Protein AF-0000000087158264 (afdb_homodimer)

Secondary structure (DSSP, 8-state):
------------HHHHHHTS-HHHHHHHHHHHHHHHH-GGGGSHHHHHHHHHHHHHHHHHHHHHHHHHHTT---TTHHHHHHHHHHHHHHHHHTT--HHHHHHHHHHHHHHHHHHHHIIIIIS---HHHHHHHHHHHHHHHHHHHHTT--B----THHHHHHH-EETTEEHHHHHHHHHHHHHHHHHHHSHHHHHHHHHHHHHHHHHHTT--HHHHHHHHHHHHHHHHHHHHHHHHHHHSSB-TTTTTTHHHHHHHHHHHTT--SSTT---HHHHHHHHHHHHHHHHHHHHTT--HHHHHHHHHHHHHHHHHHHHHHHHHHHHH-/------------HHHHHHTS-HHHHHHHHHHHHHHHH-GGGGSHHHHHHHHHHHHHHHHHHHHHHHHHHTT---TTHHHHHHHHHHHHHHHHHTT--HHHHHHHHHHHHHHHHHHHHIIIIIS---HHHHHHHHHHHHHHHHHHHHTT--B----THHHHHHH-EETTEEHHHHHHHHHHHHHHHHHHHSHHHHHHHHHHHHHHHHHHTT--HHHHHHHHHHHHHHHHHHHHHHHHHHHSSB-TTTTTTHHHHHHHHHHHTT--SSTT---HHHHHHHHHHHHHHHHHHHHTT--HHHHHHHHHHHHHHHHHHHHHHHHHHHHH-

InterPro domains:
  IPR001851 ABC transporter, permease [PF02653] (47-311)

Solvent-accessible surface area (backbone atoms only — not comparable to full-atom values): 31084 Å² total; per-residue (Å²): 138,83,82,78,74,74,73,73,73,68,74,50,67,65,60,56,52,69,65,48,44,46,35,58,59,52,34,50,50,46,51,52,53,38,38,72,73,33,80,60,50,77,31,69,69,43,47,50,49,39,40,50,56,25,18,60,48,38,41,48,19,54,39,44,42,52,29,22,22,46,53,42,54,62,60,18,51,13,25,40,24,15,26,20,24,36,48,27,44,53,34,39,64,72,64,44,54,67,70,58,21,48,50,49,15,35,49,51,16,39,50,53,9,47,51,49,10,40,43,31,35,72,65,62,43,60,33,66,57,49,18,45,13,48,19,26,32,27,39,12,50,24,22,59,75,40,71,73,40,66,43,62,84,52,75,62,61,42,36,52,50,43,70,31,60,57,96,88,34,47,36,48,38,51,52,32,49,49,50,48,51,53,49,46,46,42,46,76,69,36,70,64,20,51,49,38,38,38,41,16,54,40,51,64,60,37,50,76,71,69,44,63,64,37,58,52,39,26,46,36,32,28,53,30,25,37,39,26,21,56,43,15,52,53,50,34,16,71,61,58,41,26,37,55,66,72,28,63,61,46,30,56,50,19,52,48,16,21,43,43,15,51,33,32,65,61,52,22,39,62,52,70,66,28,28,53,48,17,34,44,34,53,29,48,52,53,49,44,36,47,75,69,64,49,54,71,42,54,47,39,23,50,51,10,50,48,48,46,50,41,52,53,47,38,49,52,52,52,50,48,54,57,72,70,100,137,82,82,76,73,73,73,72,73,70,74,50,68,65,60,57,52,68,66,48,43,46,34,56,59,52,34,50,49,48,51,52,52,37,39,72,73,32,79,60,50,77,32,70,70,43,46,48,49,39,39,50,55,25,16,60,48,40,40,48,18,55,40,45,42,52,28,24,21,47,52,43,53,60,60,20,50,12,24,39,24,15,25,21,24,35,48,27,43,54,34,40,64,73,65,45,52,69,70,58,20,49,50,51,16,35,49,52,16,40,49,53,8,46,52,48,10,42,43,33,35,71,65,62,42,62,35,67,58,48,18,46,14,48,18,26,33,26,39,11,50,23,20,59,75,41,71,74,42,66,43,62,86,51,76,61,61,42,36,52,50,43,69,31,61,58,93,89,33,48,35,47,37,50,52,31,49,48,49,49,51,52,50,48,46,42,46,75,70,37,70,65,20,51,48,38,38,39,42,16,55,40,51,65,59,37,49,76,70,70,45,64,62,37,56,51,38,26,46,36,32,28,53,30,26,35,39,25,22,56,42,16,53,52,50,35,15,71,61,59,40,25,37,54,65,72,30,63,61,47,30,55,51,19,50,48,14,22,43,43,14,51,32,32,64,59,52,22,38,61,52,70,67,27,27,52,48,16,33,43,35,53,26,47,51,53,48,46,37,47,75,70,65,48,55,72,41,54,46,38,23,49,51,10,49,48,49,46,50,39,52,53,47,39,48,52,52,53,50,49,54,58,70,71,101

Organism: NCBI:txid2511166

Radius of gyration: 25.79 Å; Cα contacts (8 Å, |Δi|>4): 1111; chains: 2; bounding box: 95×87×70 Å

Foldseek 3Di:
DPPPPPPPPPPPVVNVVLVAALLLVLLVVLLVVLCVVDVCCPPPVNVLVLLLQLLLLLLQQLLQLLQLLLLAAAQQLLLLLLLLLLQLLLVQVVPDDNVVSLVVSLVSLQVLLQQLLCCCQVVVDHRVVSNVVNNVVSLVNSCVSQVQDKRADGDLVLLCQQQDDDPNHGNSSVVSVVVLVVVQCVLPPDVLNVLSLCSQADVVVCVVVVHRNSVSSSVSSSSSSSSSSVSSSNVCNVPNIRGSCPRPPSSVLSVLLQVLLPRHSHRSDGDSVSSSSSSSSLSSLLSSCVVVVNDPVVSVVVSVVSSVVSVVSSVVSVVVVVVVD/DDPPPPPPPPCPVVNVVLVAALLLVLLVVLLVVLCVVDVCCPPPVNVLVLLLQLLLLLLQQLLQLLQLLLLAAAQQLLLLLLLLLLQLLLVQVVPDDNVVSLVVSLVSLQVLLQQLLCCCQVVVDHRVVSNVVNNVVSLVNSCVSQVQDKRADGDLVLLCQQQDDDPNHGNSSVVSVVVLVVVQCVLPPDVLVVLSLCSQADVVVCVVVVHRNSVSSSVSSSSSSSSSSVSSSNVCNVPNIRGSCPRPPSSVLSVLLQVLLPRHSHRSDGDSVSSSSSSSSLSSLLSSCVVVVNDPVVSVVVVVVSSVVSVVSSVVSVVVVVVVD

Structure (mmCIF, N/CA/C/O backbone):
data_AF-0000000087158264-model_v1
#
loop_
_entity.id
_entity.type
_entity.pdbx_description
1 polymer 'Ribose import permease protein RbsC'
#
loop_
_atom_site.group_PDB
_atom_site.id
_atom_site.type_symbol
_atom_site.label_atom_id
_atom_site.label_alt_id
_atom_site.label_comp_id
_atom_site.label_asym_id
_atom_site.label_entity_id
_atom_site.label_seq_id
_atom_site.pdbx_PDB_ins_code
_atom_site.Cartn_x
_atom_site.Cartn_y
_atom_site.Cartn_z
_atom_site.occupancy
_atom_site.B_iso_or_equiv
_atom_site.auth_seq_id
_atom_site.auth_comp_id
_atom_site.auth_asym_id
_atom_site.auth_atom_id
_atom_site.pdbx_PDB_model_num
ATOM 1 N N . MET A 1 1 ? -1.954 53.844 37.656 1 32.62 1 MET A N 1
ATOM 2 C CA . MET A 1 1 ? -1.185 53.125 36.625 1 32.62 1 MET A CA 1
ATOM 3 C C . MET A 1 1 ? -0.783 51.75 37.125 1 32.62 1 MET A C 1
ATOM 5 O O . MET A 1 1 ? 0.244 51.594 37.781 1 32.62 1 MET A O 1
ATOM 9 N N . THR A 1 2 ? -1.643 50.812 37.656 1 38.09 2 THR A N 1
ATOM 10 C CA . THR A 1 2 ? -1.509 49.5 38.25 1 38.09 2 THR A CA 1
ATOM 11 C C . THR A 1 2 ? -0.93 48.5 37.219 1 38.09 2 THR A C 1
ATOM 13 O O . THR A 1 2 ? -1.479 48.344 36.125 1 38.09 2 THR A O 1
ATOM 16 N N . ASP A 1 3 ? 0.417 48.125 37.281 1 34.88 3 ASP A N 1
ATOM 17 C CA . ASP A 1 3 ? 1.259 47.188 36.594 1 34.88 3 ASP A CA 1
ATOM 18 C C . ASP A 1 3 ? 0.622 45.781 36.562 1 34.88 3 ASP A C 1
ATOM 20 O O . ASP A 1 3 ? 0.559 45.125 37.594 1 34.88 3 ASP A O 1
ATOM 24 N N . GLN A 1 4 ? -0.479 45.562 35.938 1 38.34 4 GLN A N 1
ATOM 25 C CA . GLN A 1 4 ? -0.975 44.188 35.719 1 38.34 4 GLN A CA 1
ATOM 26 C C . GLN A 1 4 ? 0.099 43.312 35.125 1 38.34 4 GLN A C 1
ATOM 28 O O . GLN A 1 4 ? 0.439 43.438 33.938 1 38.34 4 GLN A O 1
ATOM 33 N N . THR A 1 5 ? 1.079 42.812 35.938 1 35.47 5 THR A N 1
ATOM 34 C CA . THR A 1 5 ? 2.051 41.781 35.594 1 35.47 5 THR A CA 1
ATOM 35 C C . THR A 1 5 ? 1.368 40.594 34.906 1 35.47 5 THR A C 1
ATOM 37 O O . THR A 1 5 ? 0.498 39.969 35.469 1 35.47 5 THR A O 1
ATOM 40 N N . VAL A 1 6 ? 1.185 40.656 33.688 1 40.19 6 VAL A N 1
ATOM 41 C CA . VAL A 1 6 ? 0.844 39.469 32.875 1 40.19 6 VAL A CA 1
ATOM 42 C C . VAL A 1 6 ? 1.692 38.281 33.312 1 40.19 6 VAL A C 1
ATOM 44 O O . VAL A 1 6 ? 2.918 38.312 33.156 1 40.19 6 VAL A O 1
ATOM 47 N N . HIS A 1 7 ? 1.347 37.594 34.406 1 35.44 7 HIS A N 1
ATOM 48 C CA . HIS A 1 7 ? 1.996 36.344 34.75 1 35.44 7 HIS A CA 1
ATOM 49 C C . HIS A 1 7 ? 2.133 35.438 33.531 1 35.44 7 HIS A C 1
ATOM 51 O O . HIS A 1 7 ? 1.141 35.125 32.875 1 35.44 7 HIS A O 1
ATOM 57 N N . ALA A 1 8 ? 3.219 35.469 32.875 1 38.09 8 ALA A N 1
ATOM 58 C CA . ALA A 1 8 ? 3.68 34.469 31.938 1 38.09 8 ALA A CA 1
ATOM 59 C C . ALA A 1 8 ? 3.348 33.062 32.438 1 38.09 8 ALA A C 1
ATOM 61 O O . ALA A 1 8 ? 3.891 32.594 33.469 1 38.09 8 ALA A O 1
ATOM 62 N N . THR A 1 9 ? 2.113 32.688 32.438 1 36.94 9 THR A N 1
ATOM 63 C CA . THR A 1 9 ? 1.864 31.312 32.781 1 36.94 9 THR A CA 1
ATOM 64 C C . THR A 1 9 ? 2.914 30.391 32.156 1 36.94 9 THR A C 1
ATOM 66 O O . THR A 1 9 ? 3.068 30.375 30.922 1 36.94 9 THR A O 1
ATOM 69 N N . THR A 1 10 ? 4.02 30.172 32.781 1 37.72 10 THR A N 1
ATOM 70 C CA . THR A 1 10 ? 5.004 29.125 32.5 1 37.72 10 THR A CA 1
ATOM 71 C C . THR A 1 10 ? 4.316 27.859 31.984 1 37.72 10 THR A C 1
ATOM 73 O O . THR A 1 10 ? 3.49 27.266 32.688 1 37.72 10 THR A O 1
ATOM 76 N N . VAL A 1 11 ? 3.963 27.875 30.797 1 42.97 11 VAL A N 1
ATOM 77 C CA . VAL A 1 11 ? 3.543 26.594 30.234 1 42.97 11 VAL A CA 1
ATOM 78 C C . VAL A 1 11 ? 4.355 25.469 30.859 1 42.97 11 VAL A C 1
ATOM 80 O O . VAL A 1 11 ? 5.586 25.469 30.781 1 42.97 11 VAL A O 1
ATOM 83 N N . ALA A 1 12 ? 3.924 24.812 31.891 1 44.91 12 ALA A N 1
ATOM 84 C CA . ALA A 1 12 ? 4.527 23.688 32.594 1 44.91 12 ALA A CA 1
ATOM 85 C C . ALA A 1 12 ? 5.223 22.734 31.641 1 44.91 12 ALA A C 1
ATOM 87 O O . ALA A 1 12 ? 4.75 22.516 30.516 1 44.91 12 ALA A O 1
ATOM 88 N N . PRO A 1 13 ? 6.523 22.484 31.766 1 44 13 PRO A N 1
ATOM 89 C CA . PRO A 1 13 ? 7.266 21.516 30.969 1 44 13 PRO A CA 1
ATOM 90 C C . PRO A 1 13 ? 6.43 20.297 30.594 1 44 13 PRO A C 1
ATOM 92 O O . PRO A 1 13 ? 6.66 19.672 29.547 1 44 13 PRO A O 1
ATOM 95 N N . ALA A 1 14 ? 5.621 19.859 31.484 1 46.44 14 ALA A N 1
ATOM 96 C CA . ALA A 1 14 ? 4.773 18.703 31.203 1 46.44 14 ALA A CA 1
ATOM 97 C C . ALA A 1 14 ? 3.875 18.969 30 1 46.44 14 ALA A C 1
ATOM 99 O O . ALA A 1 14 ? 3.574 18.062 29.219 1 46.44 14 ALA A O 1
ATOM 100 N N . ALA A 1 15 ? 3.383 20.141 29.922 1 48.62 15 ALA A N 1
ATOM 101 C CA . ALA A 1 15 ? 2.539 20.469 28.766 1 48.62 15 ALA A CA 1
ATOM 102 C C . ALA A 1 15 ? 3.328 20.375 27.469 1 48.62 15 ALA A C 1
ATOM 104 O O . ALA A 1 15 ? 2.787 19.984 26.438 1 48.62 15 ALA A O 1
ATOM 105 N N . LEU A 1 16 ? 4.566 20.844 27.531 1 48.81 16 LEU A N 1
ATOM 106 C CA . LEU A 1 16 ? 5.41 20.734 26.344 1 48.81 16 LEU A CA 1
ATOM 107 C C . LEU A 1 16 ? 5.664 19.266 25.984 1 48.81 16 LEU A C 1
ATOM 109 O O . LEU A 1 16 ? 5.703 18.906 24.812 1 48.81 16 LEU A O 1
ATOM 113 N N . LEU A 1 17 ? 5.93 18.484 27.125 1 49.25 17 LEU A N 1
ATOM 114 C CA . LEU A 1 17 ? 6.148 17.062 26.875 1 49.25 17 LEU A CA 1
ATOM 115 C C . LEU A 1 17 ? 4.902 16.406 26.281 1 49.25 17 LEU A C 1
ATOM 117 O O . LEU A 1 17 ? 5.004 15.445 25.516 1 49.25 17 LEU A O 1
ATOM 121 N N . ARG A 1 18 ? 3.826 16.859 26.75 1 52.28 18 ARG A N 1
ATOM 122 C CA . ARG A 1 18 ? 2.564 16.312 26.25 1 52.28 18 ARG A CA 1
ATOM 123 C C . ARG A 1 18 ? 2.41 16.547 24.75 1 52.28 18 ARG A C 1
ATOM 125 O O . ARG A 1 18 ? 1.683 15.82 24.078 1 52.28 18 ARG A O 1
ATOM 132 N N . ARG A 1 19 ? 3.195 17.531 24.375 1 58.09 19 ARG A N 1
ATOM 133 C CA . ARG A 1 19 ? 3.117 17.828 22.953 1 58.09 19 ARG A CA 1
ATOM 134 C C . ARG A 1 19 ? 4.094 16.969 22.156 1 58.09 19 ARG A C 1
ATOM 136 O O . ARG A 1 19 ? 4.086 17 20.922 1 58.09 19 ARG A O 1
ATOM 143 N N . ILE A 1 20 ? 4.824 16.203 23.031 1 61.22 20 ILE A N 1
ATOM 144 C CA . ILE A 1 20 ? 5.848 15.422 22.344 1 61.22 20 ILE A CA 1
ATOM 145 C C . ILE A 1 20 ? 5.234 14.141 21.797 1 61.22 20 ILE A C 1
ATOM 147 O O . ILE A 1 20 ? 4.625 13.367 22.531 1 61.22 20 ILE A O 1
ATOM 151 N N . PRO A 1 21 ? 5.43 13.938 20.547 1 71.06 21 PRO A N 1
ATOM 152 C CA . PRO A 1 21 ? 4.879 12.719 19.953 1 71.06 21 PRO A CA 1
ATOM 153 C C . PRO A 1 21 ? 5.516 11.445 20.516 1 71.06 21 PRO A C 1
ATOM 155 O O . PRO A 1 21 ? 6.641 11.484 21.016 1 71.06 21 PRO A O 1
ATOM 158 N N . GLY A 1 22 ? 4.781 10.43 20.781 1 75 22 GLY A N 1
ATOM 159 C CA . GLY A 1 22 ? 5.223 9.125 21.266 1 75 22 GLY A CA 1
ATOM 160 C C . GLY A 1 22 ? 6.492 8.641 20.594 1 75 22 GLY A C 1
ATOM 161 O O . GLY A 1 22 ? 7.305 7.949 21.219 1 75 22 GLY A O 1
ATOM 162 N N . VAL A 1 23 ? 6.727 9.109 19.422 1 82.88 23 VAL A N 1
ATOM 163 C CA . VAL A 1 23 ? 7.863 8.641 18.625 1 82.88 23 VAL A CA 1
ATOM 164 C C . VAL A 1 23 ? 9.164 9.148 19.25 1 82.88 23 VAL A C 1
ATOM 166 O O . VAL A 1 23 ? 10.211 8.516 19.109 1 82.88 23 VAL A O 1
ATOM 169 N N . THR A 1 24 ? 9.094 10.203 19.922 1 85.88 24 THR A N 1
ATOM 170 C CA . THR A 1 24 ? 10.289 10.758 20.547 1 85.88 24 THR A CA 1
ATOM 171 C C . THR A 1 24 ? 10.82 9.812 21.625 1 85.88 24 THR A C 1
ATOM 173 O O . THR A 1 24 ? 12.031 9.602 21.734 1 85.88 24 THR A O 1
ATOM 176 N N . PHE A 1 25 ? 9.914 9.227 22.344 1 85.62 25 PHE A N 1
ATOM 177 C CA . PHE A 1 25 ? 10.312 8.297 23.391 1 85.62 25 PHE A CA 1
ATOM 178 C C . PHE A 1 25 ? 10.945 7.043 22.797 1 85.62 25 PHE A C 1
ATOM 180 O O . PHE A 1 25 ? 11.945 6.543 23.312 1 85.62 25 PHE A O 1
ATOM 187 N N . ILE A 1 26 ? 10.406 6.629 21.75 1 87.88 26 ILE A N 1
ATOM 188 C CA . ILE A 1 26 ? 10.938 5.438 21.094 1 87.88 26 ILE A CA 1
ATOM 189 C C . ILE A 1 26 ? 12.305 5.746 20.5 1 87.88 26 ILE A C 1
ATOM 191 O O . ILE A 1 26 ? 13.227 4.93 20.594 1 87.88 26 ILE A O 1
ATOM 195 N N . LEU A 1 27 ? 12.352 6.895 19.906 1 91.69 27 LEU A N 1
ATOM 196 C CA . LEU A 1 27 ? 13.609 7.312 19.297 1 91.69 27 LEU A CA 1
ATOM 197 C C . LEU A 1 27 ? 14.711 7.41 20.344 1 91.69 27 LEU A C 1
ATOM 199 O O . LEU A 1 27 ? 15.805 6.867 20.156 1 91.69 27 LEU A O 1
ATOM 203 N N . VAL A 1 28 ? 14.422 8.023 21.406 1 91.56 28 VAL A N 1
ATOM 204 C CA . VAL A 1 28 ? 15.398 8.18 22.469 1 91.56 28 VAL A CA 1
ATOM 205 C C . VAL A 1 28 ? 15.758 6.816 23.047 1 91.56 28 VAL A C 1
ATOM 207 O O . VAL A 1 28 ? 16.938 6.523 23.281 1 91.56 28 VAL A O 1
ATOM 210 N N . GLY A 1 29 ? 14.781 6.027 23.297 1 91.44 29 GLY A N 1
ATOM 211 C CA . GLY A 1 29 ? 15.031 4.68 23.781 1 91.44 29 GLY A CA 1
ATOM 212 C C . GLY A 1 29 ? 15.93 3.871 22.859 1 91.44 29 GLY A C 1
ATOM 213 O O . GLY A 1 29 ? 16.828 3.176 23.328 1 91.44 29 GLY A O 1
ATOM 214 N N . MET A 1 30 ? 15.695 3.979 21.609 1 92.31 30 MET A N 1
ATOM 215 C CA . MET A 1 30 ? 16.484 3.248 20.625 1 92.31 30 MET A CA 1
ATOM 216 C C . MET A 1 30 ? 17.922 3.762 20.594 1 92.31 30 MET A C 1
ATOM 218 O O . MET A 1 30 ? 18.875 2.973 20.5 1 92.31 30 MET A O 1
ATOM 222 N N . ILE A 1 31 ? 18.047 5.078 20.672 1 92.94 31 ILE A N 1
ATOM 223 C CA . ILE A 1 31 ? 19.391 5.668 20.656 1 92.94 31 ILE A CA 1
ATOM 224 C C . ILE A 1 31 ? 20.188 5.172 21.859 1 92.94 31 ILE A C 1
ATOM 226 O O . ILE A 1 31 ? 21.344 4.77 21.719 1 92.94 31 ILE A O 1
ATOM 230 N N . VAL A 1 32 ? 19.516 5.141 22.984 1 92.44 32 VAL A N 1
ATOM 231 C CA . VAL A 1 32 ? 20.172 4.676 24.203 1 92.44 32 VAL A CA 1
ATOM 232 C C . VAL A 1 32 ? 20.516 3.191 24.078 1 92.44 32 VAL A C 1
ATOM 234 O O . VAL A 1 32 ? 21.625 2.775 24.375 1 92.44 32 VAL A O 1
ATOM 237 N N . LEU A 1 33 ? 19.594 2.459 23.578 1 90.75 33 LEU A N 1
ATOM 238 C CA . LEU A 1 33 ? 19.781 1.019 23.438 1 90.75 33 LEU A CA 1
ATOM 239 C C . LEU A 1 33 ? 20.938 0.704 22.5 1 90.75 33 LEU A C 1
ATOM 241 O O . LEU A 1 33 ? 21.797 -0.121 22.828 1 90.75 33 LEU A O 1
ATOM 245 N N . PHE A 1 34 ? 20.969 1.367 21.391 1 92.25 34 PHE A N 1
ATOM 246 C CA . PHE A 1 34 ? 22 1.08 20.406 1 92.25 34 PHE A CA 1
ATOM 247 C C . PHE A 1 34 ? 23.344 1.654 20.844 1 92.25 34 PHE A C 1
ATOM 249 O O . PHE A 1 34 ? 24.406 1.086 20.547 1 92.25 34 PHE A O 1
ATOM 256 N N . ALA A 1 35 ? 23.312 2.752 21.547 1 90.88 35 ALA A N 1
ATOM 257 C CA . ALA A 1 35 ? 24.547 3.346 22.047 1 90.88 35 ALA A CA 1
ATOM 258 C C . ALA A 1 35 ? 25.203 2.439 23.094 1 90.88 35 ALA A C 1
ATOM 260 O O . ALA A 1 35 ? 26.438 2.355 23.172 1 90.88 35 ALA A O 1
ATOM 261 N N . VAL A 1 36 ? 24.406 1.815 23.891 1 90.38 36 VAL A N 1
ATOM 262 C CA . VAL A 1 36 ? 24.891 0.893 24.906 1 90.38 36 VAL A CA 1
ATOM 263 C C . VAL A 1 36 ? 25.406 -0.383 24.234 1 90.38 36 VAL A C 1
ATOM 265 O O . VAL A 1 36 ? 26.406 -0.962 24.672 1 90.38 36 VAL A O 1
ATOM 268 N N . GLY A 1 37 ? 24.797 -0.76 23.234 1 88.25 37 GLY A N 1
ATOM 269 C CA . GLY A 1 37 ? 25.156 -1.993 22.547 1 88.25 37 GLY A CA 1
ATOM 270 C C . GLY A 1 37 ? 26.406 -1.874 21.719 1 88.25 37 GLY A C 1
ATOM 271 O O . GLY A 1 37 ? 27.125 -2.857 21.516 1 88.25 37 GLY A O 1
ATOM 272 N N . ASN A 1 38 ? 26.641 -0.723 21.156 1 89.25 38 ASN A N 1
ATOM 273 C CA . ASN A 1 38 ? 27.812 -0.469 20.312 1 89.25 38 ASN A CA 1
ATOM 274 C C . ASN A 1 38 ? 28.375 0.935 20.547 1 89.25 38 ASN A C 1
ATOM 276 O O . ASN A 1 38 ? 27.75 1.924 20.156 1 89.25 38 ASN A O 1
ATOM 280 N N . PRO A 1 39 ? 29.5 0.995 21.031 1 85.06 39 PRO A N 1
ATOM 281 C CA . PRO A 1 39 ? 30.094 2.299 21.344 1 85.06 39 PRO A CA 1
ATOM 282 C C . PRO A 1 39 ? 30.297 3.156 20.094 1 85.06 39 PRO A C 1
ATOM 284 O O . PRO A 1 39 ? 30.438 4.379 20.188 1 85.06 39 PRO A O 1
ATOM 287 N N . ARG A 1 40 ? 30.312 2.584 19 1 89.12 40 ARG A N 1
ATOM 288 C CA . ARG A 1 40 ? 30.531 3.336 17.766 1 89.12 40 ARG A CA 1
ATOM 289 C C . ARG A 1 40 ? 29.234 3.891 17.219 1 89.12 40 ARG A C 1
ATOM 291 O O . ARG A 1 40 ? 29.234 4.641 16.234 1 89.12 40 ARG A O 1
ATOM 298 N N . PHE A 1 41 ? 28.203 3.602 17.828 1 91.81 41 PHE A N 1
ATOM 299 C CA . PHE A 1 41 ? 26.906 4.035 17.344 1 91.81 41 PHE A CA 1
ATOM 300 C C . PHE A 1 41 ? 26.828 5.555 17.266 1 91.81 41 PHE A C 1
ATOM 302 O O . PHE A 1 41 ? 26.297 6.117 16.312 1 91.81 41 PHE A O 1
ATOM 309 N N . LEU A 1 42 ? 27.406 6.25 18.219 1 90 42 LEU A N 1
ATOM 310 C CA . LEU A 1 42 ? 27.297 7.707 18.281 1 90 42 LEU A CA 1
ATOM 311 C C . LEU A 1 42 ? 28.516 8.359 17.641 1 90 42 LEU A C 1
ATOM 313 O O . LEU A 1 42 ? 28.766 9.555 17.828 1 90 42 LEU A O 1
ATOM 317 N N . SER A 1 43 ? 29.297 7.613 16.891 1 91.12 43 SER A N 1
ATOM 318 C CA . SER A 1 43 ? 30.422 8.18 16.156 1 91.12 43 SER A CA 1
ATOM 319 C C . SER A 1 43 ? 29.969 9.133 15.062 1 91.12 43 SER A C 1
ATOM 321 O O . SER A 1 43 ? 28.828 9.039 14.594 1 91.12 43 SER A O 1
ATOM 323 N N . ALA A 1 44 ? 30.812 10.031 14.711 1 89.94 44 ALA A N 1
ATOM 324 C CA . ALA A 1 44 ? 30.5 11 13.664 1 89.94 44 ALA A CA 1
ATOM 325 C C . ALA A 1 44 ? 30.203 10.297 12.336 1 89.94 44 ALA A C 1
ATOM 327 O O . ALA A 1 44 ? 29.312 10.727 11.586 1 89.94 44 ALA A O 1
ATOM 328 N N . VAL A 1 45 ? 30.953 9.297 12.133 1 89.62 45 VAL A N 1
ATOM 329 C CA . VAL A 1 45 ? 30.781 8.539 10.898 1 89.62 45 VAL A CA 1
ATOM 330 C C . VAL A 1 45 ? 29.391 7.906 10.859 1 89.62 45 VAL A C 1
ATOM 332 O O . VAL A 1 45 ? 28.688 8 9.852 1 89.62 45 VAL A O 1
ATOM 335 N N . ASN A 1 46 ? 29.016 7.332 11.969 1 92.44 46 ASN A N 1
ATOM 336 C CA . ASN A 1 46 ? 27.719 6.66 12.008 1 92.44 46 ASN A CA 1
ATOM 337 C C . ASN A 1 46 ? 26.562 7.66 12 1 92.44 46 ASN A C 1
ATOM 339 O O . ASN A 1 46 ? 25.531 7.418 11.383 1 92.44 46 ASN A O 1
ATOM 343 N N . LEU A 1 47 ? 26.719 8.68 12.648 1 92.12 47 LEU A N 1
ATOM 344 C CA . LEU A 1 47 ? 25.688 9.711 12.656 1 92.12 47 LEU A CA 1
ATOM 345 C C . LEU A 1 47 ? 25.5 10.289 11.258 1 92.12 47 LEU A C 1
ATOM 347 O O . LEU A 1 47 ? 24.375 10.633 10.867 1 92.12 47 LEU A O 1
ATOM 351 N N . THR A 1 48 ? 26.609 10.414 10.602 1 91.56 48 THR A N 1
ATOM 352 C CA . THR A 1 48 ? 26.516 10.859 9.219 1 91.56 48 THR A CA 1
ATOM 353 C C . THR A 1 48 ? 25.75 9.844 8.375 1 91.56 48 THR A C 1
ATOM 355 O O . THR A 1 48 ? 24.938 10.227 7.531 1 91.56 48 THR A O 1
ATOM 358 N N . ASN A 1 49 ? 25.969 8.609 8.641 1 91.12 49 ASN A N 1
ATOM 359 C CA . ASN A 1 49 ? 25.25 7.562 7.922 1 91.12 49 ASN A CA 1
ATOM 360 C C . ASN A 1 49 ? 23.75 7.621 8.195 1 91.12 49 ASN A C 1
ATOM 362 O O . ASN A 1 49 ? 22.938 7.449 7.285 1 91.12 49 ASN A O 1
ATOM 366 N N . ILE A 1 50 ? 23.406 7.82 9.352 1 93.25 50 ILE A N 1
ATOM 367 C CA . ILE A 1 50 ? 22 7.961 9.734 1 93.25 50 ILE A CA 1
ATOM 368 C C . ILE A 1 50 ? 21.391 9.156 9.016 1 93.25 50 ILE A C 1
ATOM 370 O O . ILE A 1 50 ? 20.281 9.07 8.484 1 93.25 50 ILE A O 1
ATOM 374 N N . GLY A 1 51 ? 22.141 10.203 9.008 1 94.25 51 GLY A N 1
ATOM 375 C CA . GLY A 1 51 ? 21.672 11.398 8.312 1 94.25 51 GLY A CA 1
ATOM 376 C C . GLY A 1 51 ? 21.438 11.172 6.836 1 94.25 51 GLY A C 1
ATOM 377 O O . GLY A 1 51 ? 20.453 11.664 6.277 1 94.25 51 GLY A O 1
ATOM 378 N N . LEU A 1 52 ? 22.359 10.469 6.25 1 92.62 52 LEU A N 1
ATOM 379 C CA . LEU A 1 52 ? 22.234 10.172 4.824 1 92.62 52 LEU A CA 1
ATOM 380 C C . LEU A 1 52 ? 21 9.312 4.551 1 92.62 52 LEU A C 1
ATOM 382 O O . LEU A 1 52 ? 20.219 9.602 3.637 1 92.62 52 LEU A O 1
ATOM 386 N N . GLN A 1 53 ? 20.766 8.352 5.363 1 90.56 53 GLN A N 1
ATOM 387 C CA . GLN A 1 53 ? 19.609 7.48 5.219 1 90.56 53 GLN A CA 1
ATOM 388 C C . GLN A 1 53 ? 18.312 8.234 5.473 1 90.56 53 GLN A C 1
ATOM 390 O O . GLN A 1 53 ? 17.328 8.055 4.758 1 90.56 53 GLN A O 1
ATOM 395 N N . ALA A 1 54 ? 18.359 9.016 6.398 1 96 54 ALA A N 1
ATOM 396 C CA . ALA A 1 54 ? 17.172 9.789 6.766 1 96 54 ALA A CA 1
ATOM 397 C C . ALA A 1 54 ? 16.828 10.812 5.684 1 96 54 ALA A C 1
ATOM 399 O O . ALA A 1 54 ? 15.656 11.133 5.48 1 96 54 ALA A O 1
ATOM 400 N N . SER A 1 55 ? 17.891 11.328 5.055 1 97 55 SER A N 1
ATOM 401 C CA . SER A 1 55 ? 17.688 12.414 4.098 1 97 55 SER A CA 1
ATOM 402 C C . SER A 1 55 ? 16.797 11.969 2.945 1 97 55 SER A C 1
ATOM 404 O O . SER A 1 55 ? 15.867 12.688 2.557 1 97 55 SER A O 1
ATOM 406 N N . LEU A 1 56 ? 17.031 10.828 2.434 1 95 56 LEU A N 1
ATOM 407 C CA . LEU A 1 56 ? 16.234 10.344 1.32 1 95 56 LEU A CA 1
ATOM 408 C C . LEU A 1 56 ? 14.781 10.125 1.753 1 95 56 LEU A C 1
ATOM 410 O O . LEU A 1 56 ? 13.852 10.531 1.055 1 95 56 LEU A O 1
ATOM 414 N N . LEU A 1 57 ? 14.594 9.539 2.855 1 96.25 57 LEU A N 1
ATOM 415 C CA . LEU A 1 57 ? 13.25 9.281 3.355 1 96.25 57 LEU A CA 1
ATOM 416 C C . LEU A 1 57 ? 12.539 10.586 3.693 1 96.25 57 LEU A C 1
ATOM 418 O O . LEU A 1 57 ? 11.32 10.703 3.514 1 96.25 57 LEU A O 1
ATOM 422 N N . LEU A 1 58 ? 13.281 11.5 4.172 1 98.06 58 LEU A N 1
ATOM 423 C CA . LEU A 1 58 ? 12.711 12.812 4.477 1 98.06 58 LEU A CA 1
ATOM 424 C C . LEU A 1 58 ? 12.18 13.484 3.215 1 98.06 58 LEU A C 1
ATOM 426 O O . LEU A 1 58 ? 11.156 14.164 3.254 1 98.06 58 LEU A O 1
ATOM 430 N N . MET A 1 59 ? 12.859 13.281 2.15 1 98 59 MET A N 1
ATOM 431 C CA . MET A 1 59 ? 12.445 13.883 0.886 1 98 59 MET A CA 1
ATOM 432 C C . MET A 1 59 ? 11.086 13.352 0.446 1 98 59 MET A C 1
ATOM 434 O O . MET A 1 59 ? 10.352 14.039 -0.269 1 98 59 MET A O 1
ATOM 438 N N . LEU A 1 60 ? 10.781 12.203 0.893 1 97.5 60 LEU A N 1
ATOM 439 C CA . LEU A 1 60 ? 9.492 11.609 0.563 1 97.5 60 LEU A CA 1
ATOM 440 C C . LEU A 1 60 ? 8.453 11.93 1.639 1 97.5 60 LEU A C 1
ATOM 442 O O . LEU A 1 60 ? 7.309 12.25 1.325 1 97.5 60 LEU A O 1
ATOM 446 N N . ALA A 1 61 ? 8.875 11.906 2.865 1 97.75 61 ALA A N 1
ATOM 447 C CA . ALA A 1 61 ? 7.953 11.969 3.998 1 97.75 61 ALA A CA 1
ATOM 448 C C . ALA A 1 61 ? 7.465 13.398 4.227 1 97.75 61 ALA A C 1
ATOM 450 O O . ALA A 1 61 ? 6.312 13.609 4.613 1 97.75 61 ALA A O 1
ATOM 451 N N . LEU A 1 62 ? 8.336 14.344 3.99 1 98.25 62 LEU A N 1
ATOM 452 C CA . LEU A 1 62 ? 7.965 15.719 4.289 1 98.25 62 LEU A CA 1
ATOM 453 C C . LEU A 1 62 ? 6.812 16.188 3.402 1 98.25 62 LEU A C 1
ATOM 455 O O . LEU A 1 62 ? 5.785 16.641 3.902 1 98.25 62 LEU A O 1
ATOM 459 N N . PRO A 1 63 ? 6.957 16.031 2.127 1 97.81 63 PRO A N 1
ATOM 460 C CA . PRO A 1 63 ? 5.797 16.422 1.32 1 97.81 63 PRO A CA 1
ATOM 461 C C . PRO A 1 63 ? 4.586 15.523 1.55 1 97.81 63 PRO A C 1
ATOM 463 O O . PRO A 1 63 ? 3.443 15.984 1.432 1 97.81 63 PRO A O 1
ATOM 466 N N . MET A 1 64 ? 4.789 14.305 1.878 1 96.81 64 MET A N 1
ATOM 467 C CA . MET A 1 64 ? 3.693 13.398 2.223 1 96.81 64 MET A CA 1
ATOM 468 C C . MET A 1 64 ? 2.902 13.93 3.414 1 96.81 64 MET A C 1
ATOM 470 O O . MET A 1 64 ? 1.693 13.711 3.508 1 96.81 64 MET A O 1
ATOM 474 N N . THR A 1 65 ? 3.578 14.57 4.285 1 96.56 65 THR A N 1
ATOM 475 C CA . THR A 1 65 ? 2.918 15.18 5.434 1 96.56 65 THR A CA 1
ATOM 476 C C . THR A 1 65 ? 1.828 16.141 4.984 1 96.56 65 THR A C 1
ATOM 478 O O . THR A 1 65 ? 0.727 16.156 5.539 1 96.56 65 THR A O 1
ATOM 481 N N . LEU A 1 66 ? 2.117 16.922 3.988 1 96.88 66 LEU A N 1
ATOM 482 C CA . LEU A 1 66 ? 1.132 17.875 3.49 1 96.88 66 LEU A CA 1
ATOM 483 C C . LEU A 1 66 ? -0.067 17.141 2.885 1 96.88 66 LEU A C 1
ATOM 485 O O . LEU A 1 66 ? -1.21 17.578 3.068 1 96.88 66 LEU A O 1
ATOM 489 N N . ILE A 1 67 ? 0.2 16.094 2.195 1 96.31 67 ILE A N 1
ATOM 490 C CA . ILE A 1 67 ? -0.878 15.336 1.573 1 96.31 67 ILE A CA 1
ATOM 491 C C . ILE A 1 67 ? -1.771 14.727 2.652 1 96.31 67 ILE A C 1
ATOM 493 O O . ILE A 1 67 ? -3 14.82 2.574 1 96.31 67 ILE A O 1
ATOM 497 N N . ILE A 1 68 ? -1.18 14.188 3.646 1 93.19 68 ILE A N 1
ATOM 498 C CA . ILE A 1 68 ? -1.929 13.523 4.703 1 93.19 68 ILE A CA 1
ATOM 499 C C . ILE A 1 68 ? -2.717 14.555 5.508 1 93.19 68 ILE A C 1
ATOM 501 O O . ILE A 1 68 ? -3.846 14.289 5.93 1 93.19 68 ILE A O 1
ATOM 505 N N . LEU A 1 69 ? -2.211 15.758 5.664 1 92.94 69 LEU A N 1
ATOM 506 C CA . LEU A 1 69 ? -2.906 16.828 6.367 1 92.94 69 LEU A CA 1
ATOM 507 C C . LEU A 1 69 ? -4.207 17.188 5.656 1 92.94 69 LEU A C 1
ATOM 509 O O . LEU A 1 69 ? -5.145 17.688 6.285 1 92.94 69 LEU A O 1
ATOM 513 N N . THR A 1 70 ? -4.258 16.938 4.367 1 91.69 70 THR A N 1
ATOM 514 C CA . THR A 1 70 ? -5.461 17.25 3.602 1 91.69 70 THR A CA 1
ATOM 515 C C . THR A 1 70 ? -6.34 16 3.459 1 91.69 70 THR A C 1
ATOM 517 O O . THR A 1 70 ? -7.18 15.93 2.562 1 91.69 70 THR A O 1
ATOM 520 N N . ALA A 1 71 ? -6.027 14.992 4.234 1 86.75 71 ALA A N 1
ATOM 521 C CA . ALA A 1 71 ? -6.777 13.742 4.25 1 86.75 71 ALA A CA 1
ATOM 522 C C . ALA A 1 71 ? -6.555 12.953 2.965 1 86.75 71 ALA A C 1
ATOM 524 O O . ALA A 1 71 ? -7.465 12.281 2.475 1 86.75 71 ALA A O 1
ATOM 525 N N . GLY A 1 72 ? -5.371 13.164 2.443 1 89.06 72 GLY A N 1
ATOM 526 C CA . GLY A 1 72 ? -5.004 12.43 1.244 1 89.06 72 GLY A CA 1
ATOM 527 C C . GLY A 1 72 ? -3.924 11.391 1.487 1 89.06 72 GLY A C 1
ATOM 528 O O . GLY A 1 72 ? -3.58 11.102 2.635 1 89.06 72 GLY A O 1
ATOM 529 N N . LEU A 1 73 ? -3.516 10.727 0.436 1 90.44 73 LEU A N 1
ATOM 530 C CA . LEU A 1 73 ? -2.48 9.703 0.425 1 90.44 73 LEU A CA 1
ATOM 531 C C . LEU A 1 73 ? -1.875 9.555 -0.966 1 90.44 73 LEU A C 1
ATOM 533 O O . LEU A 1 73 ? -2.555 9.781 -1.971 1 90.44 73 LEU A O 1
ATOM 537 N N . ASP A 1 74 ? -0.684 9.336 -0.992 1 95.75 74 ASP A N 1
ATOM 538 C CA . ASP A 1 74 ? -0.062 9.07 -2.285 1 95.75 74 ASP A CA 1
ATOM 539 C C . ASP A 1 74 ? 0.791 7.805 -2.238 1 95.75 74 ASP A C 1
ATOM 541 O O . ASP A 1 74 ? 1.935 7.84 -1.779 1 95.75 74 ASP A O 1
ATOM 545 N N . LEU A 1 75 ? 0.307 6.738 -2.793 1 92.44 75 LEU A N 1
ATOM 546 C CA . LEU A 1 75 ? 1.004 5.457 -2.791 1 92.44 75 LEU A CA 1
ATOM 547 C C . LEU A 1 75 ? 2.006 5.383 -3.939 1 92.44 75 LEU A C 1
ATOM 549 O O . LEU A 1 75 ? 2.844 4.48 -3.977 1 92.44 75 LEU A O 1
ATOM 553 N N . SER A 1 76 ? 1.969 6.312 -4.781 1 95.06 76 SER A N 1
ATOM 554 C CA . SER A 1 76 ? 2.752 6.199 -6.008 1 95.06 76 SER A CA 1
ATOM 555 C C . SER A 1 76 ? 4.156 6.758 -5.82 1 95.06 76 SER A C 1
ATOM 557 O O . SER A 1 76 ? 5.008 6.629 -6.703 1 95.06 76 SER A O 1
ATOM 559 N N . VAL A 1 77 ? 4.422 7.289 -4.684 1 96.38 77 VAL A N 1
ATOM 560 C CA . VAL A 1 77 ? 5.645 8.062 -4.48 1 96.38 77 VAL A CA 1
ATOM 561 C C . VAL A 1 77 ? 6.863 7.16 -4.684 1 96.38 77 VAL A C 1
ATOM 563 O O . VAL A 1 77 ? 7.859 7.578 -5.273 1 96.38 77 VAL A O 1
ATOM 566 N N . GLY A 1 78 ? 6.82 6.008 -4.191 1 94.44 78 GLY A N 1
ATOM 567 C CA . GLY A 1 78 ? 7.938 5.094 -4.375 1 94.44 78 GLY A CA 1
ATOM 568 C C . GLY A 1 78 ? 8.164 4.723 -5.828 1 94.44 78 GLY A C 1
ATOM 569 O O . GLY A 1 78 ? 9.297 4.777 -6.32 1 94.44 78 GLY A O 1
ATOM 570 N N . ALA A 1 79 ? 7.109 4.305 -6.461 1 94.25 79 ALA A N 1
ATOM 571 C CA . ALA A 1 79 ? 7.195 3.951 -7.875 1 94.25 79 ALA A CA 1
ATOM 572 C C . ALA A 1 79 ? 7.645 5.148 -8.711 1 94.25 79 ALA A C 1
ATOM 574 O O . ALA A 1 79 ? 8.391 4.988 -9.68 1 94.25 79 ALA A O 1
ATOM 575 N N . LEU A 1 80 ? 7.168 6.266 -8.359 1 97.06 80 LEU A N 1
ATOM 576 C CA . LEU A 1 80 ? 7.547 7.477 -9.07 1 97.06 80 LEU A CA 1
ATOM 577 C C . LEU A 1 80 ? 9.031 7.773 -8.891 1 97.06 80 LEU A C 1
ATOM 579 O O . LEU A 1 80 ? 9.711 8.188 -9.836 1 97.06 80 LEU A O 1
ATOM 583 N N . LEU A 1 81 ? 9.5 7.609 -7.699 1 97.25 81 LEU A N 1
ATOM 584 C CA . LEU A 1 81 ? 10.922 7.773 -7.438 1 97.25 81 LEU A CA 1
ATOM 585 C C . LEU A 1 81 ? 11.75 6.859 -8.336 1 97.25 81 LEU A C 1
ATOM 587 O O . LEU A 1 81 ? 12.734 7.297 -8.938 1 97.25 81 LEU A O 1
ATOM 591 N N . GLY A 1 82 ? 11.344 5.656 -8.375 1 95.62 82 GLY A N 1
ATOM 592 C CA . GLY A 1 82 ? 12.016 4.707 -9.25 1 95.62 82 GLY A CA 1
ATOM 593 C C . GLY A 1 82 ? 11.977 5.109 -10.711 1 95.62 82 GLY A C 1
ATOM 594 O O . GLY A 1 82 ? 12.992 5.047 -11.406 1 95.62 82 GLY A O 1
ATOM 595 N N . LEU A 1 83 ? 10.828 5.496 -11.125 1 96.25 83 LEU A N 1
ATOM 596 C CA . LEU A 1 83 ? 10.672 5.898 -12.516 1 96.25 83 LEU A CA 1
ATOM 597 C C . LEU A 1 83 ? 11.547 7.105 -12.836 1 96.25 83 LEU A C 1
ATOM 599 O O . LEU A 1 83 ? 12.211 7.141 -13.875 1 96.25 83 LEU A O 1
ATOM 603 N N . CYS A 1 84 ? 11.5 8.055 -11.992 1 97.81 84 CYS A N 1
ATOM 604 C CA . CYS A 1 84 ? 12.32 9.242 -12.211 1 97.81 84 CYS A CA 1
ATOM 605 C C . CYS A 1 84 ? 13.797 8.875 -12.25 1 97.81 84 CYS A C 1
ATOM 607 O O . CYS A 1 84 ? 14.555 9.422 -13.055 1 97.81 84 CYS A O 1
ATOM 609 N N . GLY A 1 85 ? 14.234 8 -11.375 1 96.81 85 GLY A N 1
ATOM 610 C CA . GLY A 1 85 ? 15.602 7.508 -11.43 1 96.81 85 GLY A CA 1
ATOM 611 C C . GLY A 1 85 ? 15.953 6.855 -12.75 1 96.81 85 GLY A C 1
ATOM 612 O O . GLY A 1 85 ? 17 7.129 -13.328 1 96.81 85 GLY A O 1
ATOM 613 N N . VAL A 1 86 ? 15.086 6.047 -13.219 1 96.62 86 VAL A N 1
ATOM 614 C CA . VAL A 1 86 ? 15.273 5.328 -14.469 1 96.62 86 VAL A CA 1
ATOM 615 C C . VAL A 1 86 ? 15.336 6.324 -15.633 1 96.62 86 VAL A C 1
ATOM 617 O O . VAL A 1 86 ? 16.156 6.184 -16.531 1 96.62 86 VAL A O 1
ATOM 620 N N . VAL A 1 87 ? 14.453 7.301 -15.609 1 97.44 87 VAL A N 1
ATOM 621 C CA . VAL A 1 87 ? 14.406 8.305 -16.672 1 97.44 87 VAL A CA 1
ATOM 622 C C . VAL A 1 87 ? 15.727 9.078 -16.703 1 97.44 87 VAL A C 1
ATOM 624 O O . VAL A 1 87 ? 16.328 9.25 -17.766 1 97.44 87 VAL A O 1
ATOM 627 N N . ILE A 1 88 ? 16.219 9.469 -15.586 1 97.25 88 ILE A N 1
ATOM 628 C CA . ILE A 1 88 ? 17.484 10.195 -15.523 1 97.25 88 ILE A CA 1
ATOM 629 C C . ILE A 1 88 ? 18.609 9.312 -16.047 1 97.25 88 ILE A C 1
ATOM 631 O O . ILE A 1 88 ? 19.391 9.734 -16.906 1 97.25 88 ILE A O 1
ATOM 635 N N . ALA A 1 89 ? 18.688 8.133 -15.516 1 96.56 89 ALA A N 1
ATOM 636 C CA . ALA A 1 89 ? 19.766 7.211 -15.891 1 96.56 89 ALA A CA 1
ATOM 637 C C . ALA A 1 89 ? 19.734 6.922 -17.391 1 96.56 89 ALA A C 1
ATOM 639 O O . ALA A 1 89 ? 20.781 6.953 -18.047 1 96.56 89 ALA A O 1
ATOM 640 N N . ALA A 1 90 ? 18.578 6.652 -17.906 1 96.31 90 ALA A N 1
ATOM 641 C CA . ALA A 1 90 ? 18.438 6.316 -19.312 1 96.31 90 ALA A CA 1
ATOM 642 C C . ALA A 1 90 ? 18.859 7.477 -20.203 1 96.31 90 ALA A C 1
ATOM 644 O O . ALA A 1 90 ? 19.547 7.273 -21.219 1 96.31 90 ALA A O 1
ATOM 645 N N . LEU A 1 91 ? 18.484 8.656 -19.797 1 96.94 91 LEU A N 1
ATOM 646 C CA . LEU A 1 91 ? 18.828 9.828 -20.609 1 96.94 91 LEU A CA 1
ATOM 647 C C . LEU A 1 91 ? 20.312 10.148 -20.5 1 96.94 91 LEU A C 1
ATOM 649 O O . LEU A 1 91 ? 20.922 10.594 -21.484 1 96.94 91 LEU A O 1
ATOM 653 N N . LEU A 1 92 ? 20.906 9.93 -19.391 1 95.88 92 LEU A N 1
ATOM 654 C CA . LEU A 1 92 ? 22.344 10.156 -19.234 1 95.88 92 LEU A CA 1
ATOM 655 C C . LEU A 1 92 ? 23.125 9.172 -20.109 1 95.88 92 LEU A C 1
ATOM 657 O O . LEU A 1 92 ? 24.109 9.562 -20.75 1 95.88 92 LEU A O 1
ATOM 661 N N . VAL A 1 93 ? 22.734 7.98 -20.062 1 94.56 93 VAL A N 1
ATOM 662 C CA . VAL A 1 93 ? 23.406 6.969 -20.875 1 94.56 93 VAL A CA 1
ATOM 663 C C . VAL A 1 93 ? 23.219 7.285 -22.359 1 94.56 93 VAL A C 1
ATOM 665 O O . VAL A 1 93 ? 24.125 7.031 -23.172 1 94.56 93 VAL A O 1
ATOM 668 N N . ALA A 1 94 ? 22.094 7.852 -22.688 1 95.38 94 ALA A N 1
ATOM 669 C CA . ALA A 1 94 ? 21.797 8.234 -24.062 1 95.38 94 ALA A CA 1
ATOM 670 C C . ALA A 1 94 ? 22.594 9.484 -24.453 1 95.38 94 ALA A C 1
ATOM 672 O O . ALA A 1 94 ? 22.531 9.93 -25.609 1 95.38 94 ALA A O 1
ATOM 673 N N . GLY A 1 95 ? 23.234 10.156 -23.484 1 94.44 95 GLY A N 1
ATOM 674 C CA . GLY A 1 95 ? 24.141 11.242 -23.797 1 94.44 95 GLY A CA 1
ATOM 675 C C . GLY A 1 95 ? 23.578 12.609 -23.453 1 94.44 95 GLY A C 1
ATOM 676 O O . GLY A 1 95 ? 24.188 13.633 -23.75 1 94.44 95 GLY A O 1
ATOM 677 N N . TRP A 1 96 ? 22.453 12.609 -22.781 1 96.19 96 TRP A N 1
ATOM 678 C CA . TRP A 1 96 ? 21.875 13.891 -22.406 1 96.19 96 TRP A CA 1
ATOM 679 C C . TRP A 1 96 ? 22.656 14.523 -21.266 1 96.19 96 TRP A C 1
ATOM 681 O O . TRP A 1 96 ? 23.328 13.828 -20.5 1 96.19 96 TRP A O 1
ATOM 691 N N . SER A 1 97 ? 22.625 15.828 -21.25 1 96.31 97 SER A N 1
ATOM 692 C CA . SER A 1 97 ? 23.234 16.516 -20.125 1 96.31 97 SER A CA 1
ATOM 693 C C . SER A 1 97 ? 22.438 16.281 -18.828 1 96.31 97 SER A C 1
ATOM 695 O O . SER A 1 97 ? 21.266 15.93 -18.875 1 96.31 97 SER A O 1
ATOM 697 N N . LEU A 1 98 ? 23.078 16.422 -17.719 1 95 98 LEU A N 1
ATOM 698 C CA . LEU A 1 98 ? 22.469 16.188 -16.406 1 95 98 LEU A CA 1
ATOM 699 C C . LEU A 1 98 ? 21.266 17.109 -16.203 1 95 98 LEU A C 1
ATOM 701 O O . LEU A 1 98 ? 20.188 16.656 -15.812 1 95 98 LEU A O 1
ATOM 705 N N . PRO A 1 99 ? 21.359 18.406 -16.516 1 96.19 99 PRO A N 1
ATOM 706 C CA . PRO A 1 99 ? 20.203 19.297 -16.328 1 96.19 99 PRO A CA 1
ATOM 707 C C . PRO A 1 99 ? 19.016 18.875 -17.188 1 96.19 99 PRO A C 1
ATOM 709 O O . PRO A 1 99 ? 17.859 18.984 -16.734 1 96.19 99 PRO A O 1
ATOM 712 N N . ALA A 1 100 ? 19.297 18.422 -18.344 1 97.31 100 ALA A N 1
ATOM 713 C CA . ALA A 1 100 ? 18.219 17.984 -19.219 1 97.31 100 ALA A CA 1
ATOM 714 C C . ALA A 1 100 ? 17.547 16.734 -18.672 1 97.31 100 ALA A C 1
ATOM 716 O O . ALA A 1 100 ? 16.312 16.594 -18.734 1 97.31 100 ALA A O 1
ATOM 717 N N . ALA A 1 101 ? 18.375 15.812 -18.203 1 97.38 101 ALA A N 1
ATOM 718 C CA . ALA A 1 101 ? 17.844 14.578 -17.625 1 97.38 101 ALA A CA 1
ATOM 719 C C . ALA A 1 101 ? 17 14.859 -16.391 1 97.38 101 ALA A C 1
ATOM 721 O O . ALA A 1 101 ? 15.938 14.273 -16.219 1 97.38 101 ALA A O 1
ATOM 722 N N . VAL A 1 102 ? 17.453 15.75 -15.617 1 96.88 102 VAL A N 1
ATOM 723 C CA . VAL A 1 102 ? 16.734 16.125 -14.406 1 96.88 102 VAL A CA 1
ATOM 724 C C . VAL A 1 102 ? 15.43 16.844 -14.781 1 96.88 102 VAL A C 1
ATOM 726 O O . VAL A 1 102 ? 14.391 16.594 -14.164 1 96.88 102 VAL A O 1
ATOM 729 N N . ALA A 1 103 ? 15.477 17.688 -15.758 1 98.12 103 ALA A N 1
ATOM 730 C CA . ALA A 1 103 ? 14.281 18.391 -16.219 1 98.12 103 ALA A CA 1
ATOM 731 C C . ALA A 1 103 ? 13.227 17.391 -16.703 1 98.12 103 ALA A C 1
ATOM 733 O O . ALA A 1 103 ? 12.031 17.578 -16.469 1 98.12 103 ALA A O 1
ATOM 734 N N . ALA A 1 104 ? 13.711 16.406 -17.359 1 98.12 104 ALA A N 1
ATOM 735 C CA . ALA A 1 104 ? 12.797 15.383 -17.828 1 98.12 104 ALA A CA 1
ATOM 736 C C . ALA A 1 104 ? 12.141 14.648 -16.672 1 98.12 104 ALA A C 1
ATOM 738 O O . ALA A 1 104 ? 10.945 14.375 -16.688 1 98.12 104 ALA A O 1
ATOM 739 N N . ALA A 1 105 ? 12.945 14.297 -15.703 1 97.75 105 ALA A N 1
ATOM 740 C CA . ALA A 1 105 ? 12.414 13.633 -14.516 1 97.75 105 ALA A CA 1
ATOM 741 C C . ALA A 1 105 ? 11.422 14.531 -13.773 1 97.75 105 ALA A C 1
ATOM 743 O O . ALA A 1 105 ? 10.406 14.062 -13.266 1 97.75 105 ALA A O 1
ATOM 744 N N . MET A 1 106 ? 11.758 15.781 -13.734 1 98.06 106 MET A N 1
ATOM 745 C CA . MET A 1 106 ? 10.859 16.734 -13.094 1 98.06 106 MET A CA 1
ATOM 746 C C . MET A 1 106 ? 9.531 16.828 -13.852 1 98.06 106 MET A C 1
ATOM 748 O O . MET A 1 106 ? 8.477 16.969 -13.234 1 98.06 106 MET A O 1
ATOM 752 N N . LEU A 1 107 ? 9.602 16.797 -15.117 1 98.38 107 LEU A N 1
ATOM 753 C CA . LEU A 1 107 ? 8.383 16.797 -15.93 1 98.38 107 LEU A CA 1
ATOM 754 C C . LEU A 1 107 ? 7.531 15.57 -15.648 1 98.38 107 LEU A C 1
ATOM 756 O O . LEU A 1 107 ? 6.305 15.672 -15.539 1 98.38 107 LEU A O 1
ATOM 760 N N . VAL A 1 108 ? 8.211 14.438 -15.539 1 98.06 108 VAL A N 1
ATOM 761 C CA . VAL A 1 108 ? 7.508 13.211 -15.188 1 98.06 108 VAL A CA 1
ATOM 762 C C . VAL A 1 108 ? 6.816 13.375 -13.836 1 98.06 108 VAL A C 1
ATOM 764 O O . VAL A 1 108 ? 5.656 12.992 -13.672 1 98.06 108 VAL A O 1
ATOM 767 N N . GLY A 1 109 ? 7.57 13.898 -12.891 1 97.94 109 GLY A N 1
ATOM 768 C CA . GLY A 1 109 ? 6.996 14.172 -11.586 1 97.94 109 GLY A CA 1
ATOM 769 C C . GLY A 1 109 ? 5.82 15.125 -11.633 1 97.94 109 GLY A C 1
ATOM 770 O O . GLY A 1 109 ? 4.801 14.898 -10.977 1 97.94 109 GLY A O 1
ATOM 771 N N . LEU A 1 110 ? 5.969 16.125 -12.422 1 97.56 110 LEU A N 1
ATOM 772 C CA . LEU A 1 110 ? 4.906 17.109 -12.57 1 97.56 110 LEU A CA 1
ATOM 773 C C . LEU A 1 110 ? 3.65 16.469 -13.156 1 97.56 110 LEU A C 1
ATOM 775 O O . LEU A 1 110 ? 2.535 16.766 -12.719 1 97.56 110 LEU A O 1
ATOM 779 N N . VAL A 1 111 ? 3.812 15.68 -14.086 1 97.94 111 VAL A N 1
ATOM 780 C CA . VAL A 1 111 ? 2.682 15.016 -14.734 1 97.94 111 VAL A CA 1
ATOM 781 C C . VAL A 1 111 ? 2.004 14.07 -13.742 1 97.94 111 VAL A C 1
ATOM 783 O O . VAL A 1 111 ? 0.777 14.07 -13.617 1 97.94 111 VAL A O 1
ATOM 786 N N . ALA A 1 112 ? 2.783 13.297 -13.062 1 97.31 112 ALA A N 1
ATOM 787 C CA . ALA A 1 112 ? 2.234 12.367 -12.078 1 97.31 112 ALA A CA 1
ATOM 788 C C . ALA A 1 112 ? 1.474 13.117 -10.984 1 97.31 112 ALA A C 1
ATOM 790 O O . ALA A 1 112 ? 0.376 12.711 -10.594 1 97.31 112 ALA A O 1
ATOM 791 N N . GLY A 1 113 ? 2.117 14.18 -10.516 1 97.94 113 GLY A N 1
ATOM 792 C CA . GLY A 1 113 ? 1.458 14.992 -9.5 1 97.94 113 GLY A CA 1
ATOM 793 C C . GLY A 1 113 ? 0.179 15.641 -9.992 1 97.94 113 GLY A C 1
ATOM 794 O O . GLY A 1 113 ? -0.812 15.703 -9.266 1 97.94 113 GLY A O 1
ATOM 795 N N . ALA A 1 114 ? 0.2 16.094 -11.195 1 97.69 114 ALA A N 1
ATOM 796 C CA . ALA A 1 114 ? -0.981 16.719 -11.781 1 97.69 114 ALA A CA 1
ATOM 797 C C . ALA A 1 114 ? -2.111 15.711 -11.953 1 97.69 114 ALA A C 1
ATOM 799 O O . ALA A 1 114 ? -3.277 16.031 -11.703 1 97.69 114 ALA A O 1
ATOM 800 N N . VAL A 1 115 ? -1.748 14.594 -12.375 1 96.44 115 VAL A N 1
ATOM 801 C CA . VAL A 1 115 ? -2.748 13.547 -12.578 1 96.44 115 VAL A CA 1
ATOM 802 C C . VAL A 1 115 ? -3.381 13.172 -11.242 1 96.44 115 VAL A C 1
ATOM 804 O O . VAL A 1 115 ? -4.605 13.172 -11.102 1 96.44 115 VAL A O 1
ATOM 807 N N . ASN A 1 116 ? -2.574 12.898 -10.266 1 96.88 116 ASN A N 1
ATOM 808 C CA . ASN A 1 116 ? -3.084 12.531 -8.953 1 96.88 116 ASN A CA 1
ATOM 809 C C . ASN A 1 116 ? -3.891 13.664 -8.328 1 96.88 116 ASN A C 1
ATOM 811 O O . ASN A 1 116 ? -5.004 13.453 -7.848 1 96.88 116 ASN A O 1
ATOM 815 N N . GLY A 1 117 ? -3.281 14.852 -8.414 1 96.62 117 GLY A N 1
ATOM 816 C CA . GLY A 1 117 ? -3.969 15.992 -7.836 1 96.62 117 GLY A CA 1
ATOM 817 C C . GLY A 1 117 ? -5.301 16.281 -8.5 1 96.62 117 GLY A C 1
ATOM 818 O O . GLY A 1 117 ? -6.27 16.641 -7.832 1 96.62 117 GLY A O 1
ATOM 819 N N . PHE A 1 118 ? -5.367 16.125 -9.766 1 96.19 118 PHE A N 1
ATOM 820 C CA . PHE A 1 118 ? -6.59 16.406 -10.508 1 96.19 118 PHE A CA 1
ATOM 821 C C . PHE A 1 118 ? -7.652 15.359 -10.219 1 96.19 118 PHE A C 1
ATOM 823 O O . PHE A 1 118 ? -8.805 15.688 -9.938 1 96.19 118 PHE A O 1
ATOM 830 N N . LEU A 1 119 ? -7.281 14.164 -10.273 1 94.06 119 LEU A N 1
ATOM 831 C CA . LEU A 1 119 ? -8.242 13.078 -10.094 1 94.06 119 LEU A CA 1
ATOM 832 C C . LEU A 1 119 ? -8.766 13.047 -8.664 1 94.06 119 LEU A C 1
ATOM 834 O O . LEU A 1 119 ? -9.953 12.797 -8.445 1 94.06 119 LEU A O 1
ATOM 838 N N . VAL A 1 120 ? -7.902 13.336 -7.715 1 91.94 120 VAL A N 1
ATOM 839 C CA . VAL A 1 120 ? -8.312 13.32 -6.312 1 91.94 120 VAL A CA 1
ATOM 840 C C . VAL A 1 120 ? -9.031 14.617 -5.969 1 91.94 120 VAL A C 1
ATOM 842 O O . VAL A 1 120 ? -10.117 14.594 -5.375 1 91.94 120 VAL A O 1
ATOM 845 N N . GLY A 1 121 ? -8.477 15.734 -6.344 1 90.81 121 GLY A N 1
ATOM 846 C CA . GLY A 1 121 ? -8.992 17.031 -5.945 1 90.81 121 GLY A CA 1
ATOM 847 C C . GLY A 1 121 ? -10.219 17.469 -6.73 1 90.81 121 GLY A C 1
ATOM 848 O O . GLY A 1 121 ? -11.227 17.859 -6.148 1 90.81 121 GLY A O 1
ATOM 849 N N . TYR A 1 122 ? -10.164 17.359 -8.008 1 91.31 122 TYR A N 1
ATOM 850 C CA . TYR A 1 122 ? -11.227 17.906 -8.844 1 91.31 122 TYR A CA 1
ATOM 851 C C . TYR A 1 122 ? -12.305 16.859 -9.109 1 91.31 122 TYR A C 1
ATOM 853 O O . TYR A 1 122 ? -13.492 17.188 -9.148 1 91.31 122 TYR A O 1
ATOM 861 N N . LEU A 1 123 ? -11.883 15.641 -9.227 1 90.31 123 LEU A N 1
ATOM 862 C CA . LEU A 1 123 ? -12.875 14.625 -9.57 1 90.31 123 LEU A CA 1
ATOM 863 C C . LEU A 1 123 ? -13.367 13.898 -8.32 1 90.31 123 LEU A C 1
ATOM 865 O O . LEU A 1 123 ? -14.312 13.109 -8.391 1 90.31 123 LEU A O 1
ATOM 869 N N . GLY A 1 124 ? -12.672 14.102 -7.254 1 86.88 124 GLY A N 1
ATOM 870 C CA . GLY A 1 124 ? -13.133 13.57 -5.98 1 86.88 124 GLY A CA 1
ATOM 871 C C . GLY A 1 124 ? -12.977 12.07 -5.871 1 86.88 124 GLY A C 1
ATOM 872 O O . GLY A 1 124 ? -13.734 11.406 -5.16 1 86.88 124 GLY A O 1
ATOM 873 N N . LEU A 1 125 ? -12.078 11.5 -6.68 1 86.38 125 LEU A N 1
ATOM 874 C CA . LEU A 1 125 ? -11.82 10.07 -6.602 1 86.38 125 LEU A CA 1
ATOM 875 C C . LEU A 1 125 ? -11.016 9.727 -5.348 1 86.38 125 LEU A C 1
ATOM 877 O O . LEU A 1 125 ? -10.234 10.547 -4.867 1 86.38 125 LEU A O 1
ATOM 881 N N . PRO A 1 126 ? -11.227 8.508 -4.801 1 83.69 126 PRO A N 1
ATOM 882 C CA . PRO A 1 126 ? -10.461 8.117 -3.613 1 83.69 126 PRO A CA 1
ATOM 883 C C . PRO A 1 126 ? -8.953 8.102 -3.863 1 83.69 126 PRO A C 1
ATOM 885 O O . PRO A 1 126 ? -8.492 7.449 -4.805 1 83.69 126 PRO A O 1
ATOM 888 N N . ALA A 1 127 ? -8.273 8.789 -3.039 1 90.31 127 ALA A N 1
ATOM 889 C CA . ALA A 1 127 ? -6.836 8.984 -3.197 1 90.31 127 ALA A CA 1
ATOM 890 C C . ALA A 1 127 ? -6.105 7.645 -3.252 1 90.31 127 ALA A C 1
ATOM 892 O O . ALA A 1 127 ? -5.176 7.469 -4.043 1 90.31 127 ALA A O 1
ATOM 893 N N . PHE A 1 128 ? -6.504 6.727 -2.447 1 86.25 128 PHE A N 1
ATOM 894 C CA . PHE A 1 128 ? -5.844 5.43 -2.375 1 86.25 128 PHE A CA 1
ATOM 895 C C . PHE A 1 128 ? -5.867 4.738 -3.732 1 86.25 128 PHE A C 1
ATOM 897 O O . PHE A 1 128 ? -4.84 4.238 -4.195 1 86.25 128 PHE A O 1
ATOM 904 N N . VAL A 1 129 ? -6.926 4.715 -4.359 1 84.56 129 VAL A N 1
ATOM 905 C CA . VAL A 1 129 ? -7.109 3.982 -5.609 1 84.56 129 VAL A CA 1
ATOM 906 C C . VAL A 1 129 ? -6.383 4.699 -6.742 1 84.56 129 VAL A C 1
ATOM 908 O O . VAL A 1 129 ? -5.719 4.062 -7.562 1 84.56 129 VAL A O 1
ATOM 911 N N . VAL A 1 130 ? -6.574 6.012 -6.766 1 90.69 130 VAL A N 1
ATOM 912 C CA . VAL A 1 130 ? -5.934 6.812 -7.805 1 90.69 130 VAL A CA 1
ATOM 913 C C . VAL A 1 130 ? -4.422 6.59 -7.773 1 90.69 130 VAL A C 1
ATOM 915 O O . VAL A 1 130 ? -3.805 6.32 -8.805 1 90.69 130 VAL A O 1
ATOM 918 N N . THR A 1 131 ? -3.922 6.617 -6.59 1 93.88 131 THR A N 1
ATOM 919 C CA . THR A 1 131 ? -2.469 6.582 -6.484 1 93.88 131 THR A CA 1
ATOM 920 C C . THR A 1 131 ? -1.95 5.152 -6.605 1 93.88 131 THR A C 1
ATOM 922 O O . THR A 1 131 ? -0.776 4.934 -6.91 1 93.88 131 THR A O 1
ATOM 925 N N . LEU A 1 132 ? -2.768 4.211 -6.352 1 88.06 132 LEU A N 1
ATOM 926 C CA . LEU A 1 132 ? -2.424 2.84 -6.707 1 88.06 132 LEU A CA 1
ATOM 927 C C . LEU A 1 132 ? -2.297 2.688 -8.219 1 88.06 132 LEU A C 1
ATOM 929 O O . LEU A 1 132 ? -1.391 2.006 -8.703 1 88.06 132 LEU A O 1
ATOM 933 N N . GLY A 1 133 ? -3.275 3.236 -8.898 1 89.75 133 GLY A N 1
ATOM 934 C CA . GLY A 1 133 ? -3.207 3.219 -10.352 1 89.75 133 GLY A CA 1
ATOM 935 C C . GLY A 1 133 ? -1.949 3.867 -10.898 1 89.75 133 GLY A C 1
ATOM 936 O O . GLY A 1 133 ? -1.28 3.303 -11.766 1 89.75 133 GLY A O 1
ATOM 937 N N . THR A 1 134 ? -1.666 5.008 -10.336 1 94.38 134 THR A N 1
ATOM 938 C CA . THR A 1 134 ? -0.477 5.719 -10.797 1 94.38 134 THR A CA 1
ATOM 939 C C . THR A 1 134 ? 0.789 4.969 -10.391 1 94.38 134 THR A C 1
ATOM 941 O O . THR A 1 134 ? 1.781 4.977 -11.125 1 94.38 134 THR A O 1
ATOM 944 N N . MET A 1 135 ? 0.742 4.332 -9.25 1 92.5 135 MET A N 1
ATOM 945 C CA . MET A 1 135 ? 1.851 3.467 -8.859 1 92.5 135 MET A CA 1
ATOM 946 C C . MET A 1 135 ? 2.117 2.406 -9.922 1 92.5 135 MET A C 1
ATOM 948 O O . MET A 1 135 ? 3.26 2.221 -10.344 1 92.5 135 MET A O 1
ATOM 952 N N . GLY A 1 136 ? 1.058 1.754 -10.32 1 88.75 136 GLY A N 1
ATOM 953 C CA . GLY A 1 136 ? 1.194 0.748 -11.367 1 88.75 136 GLY A CA 1
ATOM 954 C C . GLY A 1 136 ? 1.727 1.309 -12.672 1 88.75 136 GLY A C 1
ATOM 955 O O . GLY A 1 136 ? 2.557 0.68 -13.328 1 88.75 136 GLY A O 1
ATOM 956 N N . LEU A 1 137 ? 1.276 2.426 -12.969 1 91.56 137 LEU A N 1
ATOM 957 C CA . LEU A 1 137 ? 1.729 3.08 -14.195 1 91.56 137 LEU A CA 1
ATOM 958 C C . LEU A 1 137 ? 3.221 3.389 -14.125 1 91.56 137 LEU A C 1
ATOM 960 O O . LEU A 1 137 ? 3.959 3.127 -15.078 1 91.56 137 LEU A O 1
ATOM 964 N N . CYS A 1 138 ? 3.627 3.93 -13.039 1 94.12 138 CYS A N 1
ATOM 965 C CA . CYS A 1 138 ? 5.031 4.285 -12.867 1 94.12 138 CYS A CA 1
ATOM 966 C C . CYS A 1 138 ? 5.91 3.041 -12.844 1 94.12 138 CYS A C 1
ATOM 968 O O . CYS A 1 138 ? 6.973 3.02 -13.469 1 94.12 138 CYS A O 1
ATOM 970 N N . GLU A 1 139 ? 5.5 2.086 -12.141 1 90.5 139 GLU A N 1
ATOM 971 C CA . GLU A 1 139 ? 6.254 0.834 -12.102 1 90.5 139 GLU A CA 1
ATOM 972 C C . GLU A 1 139 ? 6.355 0.207 -13.492 1 90.5 139 GLU A C 1
ATOM 974 O O . GLU A 1 139 ? 7.43 -0.237 -13.898 1 90.5 139 GLU A O 1
ATOM 979 N N . GLY A 1 140 ? 5.25 0.139 -14.164 1 88.62 140 GLY A N 1
ATOM 980 C CA . GLY A 1 140 ? 5.234 -0.423 -15.508 1 88.62 140 GLY A CA 1
ATOM 981 C C . GLY A 1 140 ? 6.133 0.322 -16.484 1 88.62 140 GLY A C 1
ATOM 982 O O . GLY A 1 140 ? 6.871 -0.296 -17.25 1 88.62 140 GLY A O 1
ATOM 983 N N . LEU A 1 141 ? 6.09 1.561 -16.438 1 92.75 141 LEU A N 1
ATOM 984 C CA . LEU A 1 141 ? 6.91 2.371 -17.328 1 92.75 141 LEU A CA 1
ATOM 985 C C . LEU A 1 141 ? 8.398 2.172 -17.031 1 92.75 141 LEU A C 1
ATOM 987 O O . LEU A 1 141 ? 9.219 2.141 -17.953 1 92.75 141 LEU A O 1
ATOM 991 N N . SER A 1 142 ? 8.711 2.119 -15.75 1 93.62 142 SER A N 1
ATOM 992 C CA . SER A 1 142 ? 10.094 1.843 -15.375 1 93.62 142 SER A CA 1
ATOM 993 C C . SER A 1 142 ? 10.562 0.509 -15.945 1 93.62 142 SER A C 1
ATOM 995 O O . SER A 1 142 ? 11.688 0.399 -16.438 1 93.62 142 SER A O 1
ATOM 997 N N . LEU A 1 143 ? 9.75 -0.453 -15.898 1 89.62 143 LEU A N 1
ATOM 998 C CA . LEU A 1 143 ? 10.094 -1.78 -16.391 1 89.62 143 LEU A CA 1
ATOM 999 C C . LEU A 1 143 ? 10.219 -1.77 -17.922 1 89.62 143 LEU A C 1
ATOM 1001 O O . LEU A 1 143 ? 11.078 -2.453 -18.484 1 89.62 143 LEU A O 1
ATOM 1005 N N . VAL A 1 144 ? 9.375 -1.027 -18.562 1 89.12 144 VAL A N 1
ATOM 1006 C CA . VAL A 1 144 ? 9.406 -0.941 -20.016 1 89.12 144 VAL A CA 1
ATOM 1007 C C . VAL A 1 144 ? 10.703 -0.269 -20.469 1 89.12 144 VAL A C 1
ATOM 1009 O O . VAL A 1 144 ? 11.352 -0.729 -21.406 1 89.12 144 VAL A O 1
ATOM 1012 N N . ILE A 1 145 ? 11.086 0.735 -19.766 1 92.25 145 ILE A N 1
ATOM 1013 C CA . ILE A 1 145 ? 12.273 1.499 -20.141 1 92.25 145 ILE A CA 1
ATOM 1014 C C . ILE A 1 145 ? 13.523 0.66 -19.906 1 92.25 145 ILE A C 1
ATOM 1016 O O . ILE A 1 145 ? 14.461 0.687 -20.719 1 92.25 145 ILE A O 1
ATOM 1020 N N . THR A 1 146 ? 13.508 -0.117 -18.859 1 91.88 146 THR A N 1
ATOM 1021 C CA . THR A 1 146 ? 14.719 -0.818 -18.469 1 91.88 146 THR A CA 1
ATOM 1022 C C . THR A 1 146 ? 14.695 -2.268 -18.938 1 91.88 146 THR A C 1
ATOM 1024 O O . THR A 1 146 ? 15.703 -2.967 -18.891 1 91.88 146 THR A O 1
ATOM 1027 N N . ASN A 1 147 ? 13.516 -2.707 -19.406 1 86.06 147 ASN A N 1
ATOM 1028 C CA . ASN A 1 147 ? 13.305 -4.125 -19.672 1 86.06 147 ASN A CA 1
ATOM 1029 C C . ASN A 1 147 ? 13.594 -4.98 -18.453 1 86.06 147 ASN A C 1
ATOM 1031 O O . ASN A 1 147 ? 14.156 -6.066 -18.562 1 86.06 147 ASN A O 1
ATOM 1035 N N . GLY A 1 148 ? 13.438 -4.32 -17.297 1 82.81 148 GLY A N 1
ATOM 1036 C CA . GLY A 1 148 ? 13.586 -5.031 -16.031 1 82.81 148 GLY A CA 1
ATOM 1037 C C . GLY A 1 148 ? 15.008 -5.035 -15.516 1 82.81 148 GLY A C 1
ATOM 1038 O O . GLY A 1 148 ? 15.266 -5.473 -14.391 1 82.81 148 GLY A O 1
ATOM 1039 N N . ASP A 1 149 ? 15.93 -4.473 -16.266 1 88.94 149 ASP A N 1
ATOM 1040 C CA . ASP A 1 149 ? 17.328 -4.48 -15.875 1 88.94 149 ASP A CA 1
ATOM 1041 C C . ASP A 1 149 ? 17.75 -3.125 -15.305 1 88.94 149 ASP A C 1
ATOM 1043 O O . ASP A 1 149 ? 17.234 -2.086 -15.719 1 88.94 149 ASP A O 1
ATOM 1047 N N . PRO A 1 150 ? 18.703 -3.182 -14.422 1 91.12 150 PRO A N 1
ATOM 1048 C CA . PRO A 1 150 ? 19.234 -1.915 -13.914 1 91.12 150 PRO A CA 1
ATOM 1049 C C . PRO A 1 150 ? 20.047 -1.16 -14.969 1 91.12 150 PRO A C 1
ATOM 1051 O O . PRO A 1 150 ? 20.641 -1.777 -15.852 1 91.12 150 PRO A O 1
ATOM 1054 N N . ILE A 1 151 ? 19.953 0.134 -14.844 1 91.62 151 ILE A N 1
ATOM 1055 C CA . ILE A 1 151 ? 20.781 0.986 -15.703 1 91.62 151 ILE A CA 1
ATOM 1056 C C . ILE A 1 151 ? 21.938 1.568 -14.891 1 91.62 151 ILE A C 1
ATOM 1058 O O . ILE A 1 151 ? 21.719 2.26 -13.891 1 91.62 151 ILE A O 1
ATOM 1062 N N . GLY A 1 152 ? 23.094 1.173 -15.258 1 90.5 152 GLY A N 1
ATOM 1063 C CA . GLY A 1 152 ? 24.297 1.721 -14.656 1 90.5 152 GLY A CA 1
ATOM 1064 C C . GLY A 1 152 ? 25.234 2.344 -15.672 1 90.5 152 GLY A C 1
ATOM 1065 O O . GLY A 1 152 ? 24.875 2.516 -16.844 1 90.5 152 GLY A O 1
ATOM 1066 N N . GLY A 1 153 ? 26.375 2.836 -15.172 1 80.5 153 GLY A N 1
ATOM 1067 C CA . GLY A 1 153 ? 27.438 3.299 -16.062 1 80.5 153 GLY A CA 1
ATOM 1068 C C . GLY A 1 153 ? 27.266 4.746 -16.484 1 80.5 153 GLY A C 1
ATOM 1069 O O . GLY A 1 153 ? 27.688 5.129 -17.578 1 80.5 153 GLY A O 1
ATOM 1070 N N . PHE A 1 154 ? 26.547 5.43 -15.719 1 82.44 154 PHE A N 1
ATOM 1071 C CA . PHE A 1 154 ? 26.391 6.84 -16.047 1 82.44 154 PHE A CA 1
ATOM 1072 C C . PHE A 1 154 ? 27.422 7.68 -15.289 1 82.44 154 PHE A C 1
ATOM 1074 O O . PHE A 1 154 ? 28.234 7.145 -14.531 1 82.44 154 PHE A O 1
ATOM 1081 N N . THR A 1 155 ? 27.469 8.953 -15.594 1 80.12 155 THR A N 1
ATOM 1082 C CA . THR A 1 155 ? 28.484 9.883 -15.125 1 80.12 155 THR A CA 1
ATOM 1083 C C . THR A 1 155 ? 28.609 9.82 -13.602 1 80.12 155 THR A C 1
ATOM 1085 O O . THR A 1 155 ? 27.609 9.656 -12.898 1 80.12 155 THR A O 1
ATOM 1088 N N . PRO A 1 156 ? 29.781 9.984 -13.234 1 87 156 PRO A N 1
ATOM 1089 C CA . PRO A 1 156 ? 30.016 9.914 -11.789 1 87 156 PRO A CA 1
ATOM 1090 C C . PRO A 1 156 ? 29.594 11.18 -11.055 1 87 156 PRO A C 1
ATOM 1092 O O . PRO A 1 156 ? 29.688 11.242 -9.82 1 87 156 PRO A O 1
ATOM 1095 N N . VAL A 1 157 ? 29.109 12.078 -11.719 1 88.88 157 VAL A N 1
ATOM 1096 C CA . VAL A 1 157 ? 28.781 13.383 -11.156 1 88.88 157 VAL A CA 1
ATOM 1097 C C . VAL A 1 157 ? 27.734 13.211 -10.055 1 88.88 157 VAL A C 1
ATOM 1099 O O . VAL A 1 157 ? 27.75 13.922 -9.047 1 88.88 157 VAL A O 1
ATOM 1102 N N . LEU A 1 158 ? 26.906 12.297 -10.25 1 91.56 158 LEU A N 1
ATOM 1103 C CA . LEU A 1 158 ? 25.844 12.078 -9.273 1 91.56 158 LEU A CA 1
ATOM 1104 C C . LEU A 1 158 ? 26.406 11.484 -7.988 1 91.56 158 LEU A C 1
ATOM 1106 O O . LEU A 1 158 ? 26 11.875 -6.891 1 91.56 158 LEU A O 1
ATOM 1110 N N . GLU A 1 159 ? 27.281 10.641 -8.195 1 91.06 159 GLU A N 1
ATOM 1111 C CA . GLU A 1 159 ? 27.922 10.07 -7.016 1 91.06 159 GLU A CA 1
ATOM 1112 C C . GLU A 1 159 ? 28.75 11.125 -6.277 1 91.06 159 GLU A C 1
ATOM 1114 O O . GLU A 1 159 ? 28.734 11.172 -5.043 1 91.06 159 GLU A O 1
ATOM 1119 N N . ALA A 1 160 ? 29.453 11.867 -7.035 1 91.06 160 ALA A N 1
ATOM 1120 C CA . ALA A 1 160 ? 30.234 12.945 -6.438 1 91.06 160 ALA A CA 1
ATOM 1121 C C . ALA A 1 160 ? 29.344 13.93 -5.691 1 91.06 160 ALA A C 1
ATOM 1123 O O . ALA A 1 160 ? 29.703 14.422 -4.621 1 91.06 160 ALA A O 1
ATOM 1124 N N . PHE A 1 161 ? 28.25 14.188 -6.289 1 90.38 161 PHE A N 1
ATOM 1125 C CA . PHE A 1 161 ? 27.281 15.078 -5.656 1 90.38 161 PHE A CA 1
ATOM 1126 C C . PHE A 1 161 ? 26.781 14.484 -4.344 1 90.38 161 PHE A C 1
ATOM 1128 O O . PHE A 1 161 ? 26.75 15.172 -3.318 1 90.38 161 PHE A O 1
ATOM 1135 N N . TYR A 1 162 ? 26.406 13.227 -4.34 1 91.31 162 TYR A N 1
ATOM 1136 C CA . TYR A 1 162 ? 25.875 12.539 -3.168 1 91.31 162 TYR A CA 1
ATOM 1137 C C . TYR A 1 162 ? 26.906 12.484 -2.049 1 91.31 162 TYR A C 1
ATOM 1139 O O . TYR A 1 162 ? 26.562 12.625 -0.873 1 91.31 162 TYR A O 1
ATOM 1147 N N . ARG A 1 163 ? 28.172 12.406 -2.426 1 90.5 163 ARG A N 1
ATOM 1148 C CA . ARG A 1 163 ? 29.234 12.211 -1.446 1 90.5 163 ARG A CA 1
ATOM 1149 C C . ARG A 1 163 ? 29.844 13.547 -1.032 1 90.5 163 ARG A C 1
ATOM 1151 O O . ARG A 1 163 ? 30.625 13.617 -0.073 1 90.5 163 ARG A O 1
ATOM 1158 N N . SER A 1 164 ? 29.438 14.555 -1.715 1 90.06 164 SER A N 1
ATOM 1159 C CA . SER A 1 164 ? 30 15.867 -1.419 1 90.06 164 SER A CA 1
ATOM 1160 C C . SER A 1 164 ? 29.5 16.391 -0.08 1 90.06 164 SER A C 1
ATOM 1162 O O . SER A 1 164 ? 28.5 15.891 0.459 1 90.06 164 SER A O 1
ATOM 1164 N N . THR A 1 165 ? 30.281 17.25 0.512 1 90.5 165 THR A N 1
ATOM 1165 C CA . THR A 1 165 ? 29.906 17.891 1.765 1 90.5 165 THR A CA 1
ATOM 1166 C C . THR A 1 165 ? 30 19.422 1.635 1 90.5 165 THR A C 1
ATOM 1168 O O . THR A 1 165 ? 30.75 19.938 0.812 1 90.5 165 THR A O 1
ATOM 1171 N N . LEU A 1 166 ? 29.094 20.094 2.182 1 88.31 166 LEU A N 1
ATOM 1172 C CA . LEU A 1 166 ? 29.141 21.547 2.355 1 88.31 166 LEU A CA 1
ATOM 1173 C C . LEU A 1 166 ? 29.125 21.906 3.834 1 88.31 166 LEU A C 1
ATOM 1175 O O . LEU A 1 166 ? 28.219 21.516 4.562 1 88.31 166 LEU A O 1
ATOM 1179 N N . PHE A 1 167 ? 30.156 22.641 4.332 1 89.25 167 PHE A N 1
ATOM 1180 C CA . PHE A 1 167 ? 30.297 23.031 5.734 1 89.25 167 PHE A CA 1
ATOM 1181 C C . PHE A 1 167 ? 30.344 21.797 6.629 1 89.25 167 PHE A C 1
ATOM 1183 O O . PHE A 1 167 ? 29.656 21.734 7.652 1 89.25 167 PHE A O 1
ATOM 1190 N N . ALA A 1 168 ? 30.922 20.703 6.148 1 87.81 168 ALA A N 1
ATOM 1191 C CA . ALA A 1 168 ? 31.125 19.469 6.883 1 87.81 168 ALA A CA 1
ATOM 1192 C C . ALA A 1 168 ? 29.812 18.688 7.02 1 87.81 168 ALA A C 1
ATOM 1194 O O . ALA A 1 168 ? 29.734 17.75 7.828 1 87.81 168 ALA A O 1
ATOM 1195 N N . VAL A 1 169 ? 28.844 19.109 6.262 1 92.44 169 VAL A N 1
ATOM 1196 C CA . VAL A 1 169 ? 27.562 18.406 6.254 1 92.44 169 VAL A CA 1
ATOM 1197 C C . VAL A 1 169 ? 27.328 17.766 4.891 1 92.44 169 VAL A C 1
ATOM 1199 O O . VAL A 1 169 ? 27.484 18.422 3.855 1 92.44 169 VAL A O 1
ATOM 1202 N N . PRO A 1 170 ? 27 16.516 4.945 1 95 170 PRO A N 1
ATOM 1203 C CA . PRO A 1 170 ? 26.75 15.844 3.666 1 95 170 PRO A CA 1
ATOM 1204 C C . PRO A 1 170 ? 25.656 16.531 2.844 1 95 170 PRO A C 1
ATOM 1206 O O . PRO A 1 170 ? 24.656 17 3.4 1 95 170 PRO A O 1
ATOM 1209 N N . THR A 1 171 ? 25.828 16.641 1.555 1 94.69 171 THR A N 1
ATOM 1210 C CA . THR A 1 171 ? 24.969 17.359 0.63 1 94.69 171 THR A CA 1
ATOM 1211 C C . THR A 1 171 ? 23.531 16.859 0.732 1 94.69 171 THR A C 1
ATOM 1213 O O . THR A 1 171 ? 22.578 17.656 0.79 1 94.69 171 THR A O 1
ATOM 1216 N N . PRO A 1 172 ? 23.266 15.492 0.817 1 96 172 PRO A N 1
ATOM 1217 C CA . PRO A 1 172 ? 21.891 15.023 0.933 1 96 172 PRO A CA 1
ATOM 1218 C C . PRO A 1 172 ? 21.188 15.555 2.182 1 96 172 PRO A C 1
ATOM 1220 O O . PRO A 1 172 ? 19.984 15.852 2.145 1 96 172 PRO A O 1
ATOM 1223 N N . VAL A 1 173 ? 21.891 15.648 3.248 1 96.88 173 VAL A N 1
ATOM 1224 C CA . VAL A 1 173 ? 21.328 16.156 4.496 1 96.88 173 VAL A CA 1
ATOM 1225 C C . VAL A 1 173 ? 20.938 17.625 4.328 1 96.88 173 VAL A C 1
ATOM 1227 O O . VAL A 1 173 ? 19.891 18.047 4.805 1 96.88 173 VAL A O 1
ATOM 1230 N N . LEU A 1 174 ? 21.766 18.344 3.654 1 96.62 174 LEU A N 1
ATOM 1231 C CA . LEU A 1 174 ? 21.484 19.766 3.408 1 96.62 174 LEU A CA 1
ATOM 1232 C C . LEU A 1 174 ? 20.266 19.922 2.51 1 96.62 174 LEU A C 1
ATOM 1234 O O . LEU A 1 174 ? 19.469 20.844 2.709 1 96.62 174 LEU A O 1
ATOM 1238 N N . VAL A 1 175 ? 20.203 19.062 1.529 1 96.75 175 VAL A N 1
ATOM 1239 C CA . VAL A 1 175 ? 19.062 19.109 0.621 1 96.75 175 VAL A CA 1
ATOM 1240 C C . VAL A 1 175 ? 17.766 18.859 1.396 1 96.75 175 VAL A C 1
ATOM 1242 O O . VAL A 1 175 ? 16.797 19.594 1.239 1 96.75 175 VAL A O 1
ATOM 1245 N N . ALA A 1 176 ? 17.781 17.859 2.221 1 97.38 176 ALA A N 1
ATOM 1246 C CA . ALA A 1 176 ? 16.609 17.547 3.029 1 97.38 176 ALA A CA 1
ATOM 1247 C C . ALA A 1 176 ? 16.297 18.656 4.016 1 97.38 176 ALA A C 1
ATOM 1249 O O . ALA A 1 176 ? 15.133 19 4.234 1 97.38 176 ALA A O 1
ATOM 1250 N N . ALA A 1 177 ? 17.344 19.219 4.613 1 97.31 177 ALA A N 1
ATOM 1251 C CA . ALA A 1 177 ? 17.156 20.328 5.547 1 97.31 177 ALA A CA 1
ATOM 1252 C C . ALA A 1 177 ? 16.562 21.547 4.848 1 97.31 177 ALA A C 1
ATOM 1254 O O . ALA A 1 177 ? 15.719 22.234 5.418 1 97.31 177 ALA A O 1
ATOM 1255 N N . THR A 1 178 ? 17.047 21.812 3.695 1 97.75 178 THR A N 1
ATOM 1256 C CA . THR A 1 178 ? 16.516 22.922 2.912 1 97.75 178 THR A CA 1
ATOM 1257 C C . THR A 1 178 ? 15.039 22.703 2.592 1 97.75 178 THR A C 1
ATOM 1259 O O . THR A 1 178 ? 14.234 23.625 2.695 1 97.75 178 THR A O 1
ATOM 1262 N N . LEU A 1 179 ? 14.742 21.453 2.188 1 98.12 179 LEU A N 1
ATOM 1263 C CA . LEU A 1 179 ? 13.344 21.141 1.923 1 98.12 179 LEU A CA 1
ATOM 1264 C C . LEU A 1 179 ? 12.492 21.344 3.172 1 98.12 179 LEU A C 1
ATOM 1266 O O . LEU A 1 179 ? 11.383 21.875 3.09 1 98.12 179 LEU A O 1
ATOM 1270 N N . TYR A 1 180 ? 13.008 20.875 4.289 1 98.25 180 TYR A N 1
ATOM 1271 C CA . TYR A 1 180 ? 12.297 21.094 5.543 1 98.25 180 TYR A CA 1
ATOM 1272 C C . TYR A 1 180 ? 12.031 22.578 5.773 1 98.25 180 TYR A C 1
ATOM 1274 O O . TYR A 1 180 ? 10.922 22.969 6.148 1 98.25 180 TYR A O 1
ATOM 1282 N N . GLY A 1 181 ? 13.086 23.359 5.602 1 98.12 181 GLY A N 1
ATOM 1283 C CA . GLY A 1 181 ? 12.938 24.797 5.762 1 98.12 181 GLY A CA 1
ATOM 1284 C C . GLY A 1 181 ? 11.898 25.391 4.824 1 98.12 181 GLY A C 1
ATOM 1285 O O . GLY A 1 181 ? 11.047 26.172 5.25 1 98.12 181 GLY A O 1
ATOM 1286 N N . LEU A 1 182 ? 11.953 25 3.605 1 98 182 LEU A N 1
ATOM 1287 C CA . LEU A 1 182 ? 11.031 25.531 2.604 1 98 182 LEU A CA 1
ATOM 1288 C C . LEU A 1 182 ? 9.594 25.125 2.918 1 98 182 LEU A C 1
ATOM 1290 O O . LEU A 1 182 ? 8.68 25.938 2.844 1 98 182 LEU A O 1
ATOM 1294 N N . LEU A 1 183 ? 9.43 23.891 3.262 1 97.88 183 LEU A N 1
ATOM 1295 C CA . LEU A 1 183 ? 8.078 23.406 3.551 1 97.88 183 LEU A CA 1
ATOM 1296 C C . LEU A 1 183 ? 7.574 23.969 4.875 1 97.88 183 LEU A C 1
ATOM 1298 O O . LEU A 1 183 ? 6.371 24.188 5.043 1 97.88 183 LEU A O 1
ATOM 1302 N N . SER A 1 184 ? 8.539 24.172 5.793 1 97.25 184 SER A N 1
ATOM 1303 C CA . SER A 1 184 ? 8.156 24.828 7.043 1 97.25 184 SER A CA 1
ATOM 1304 C C . SER A 1 184 ? 7.637 26.234 6.797 1 97.25 184 SER A C 1
ATOM 1306 O O . SER A 1 184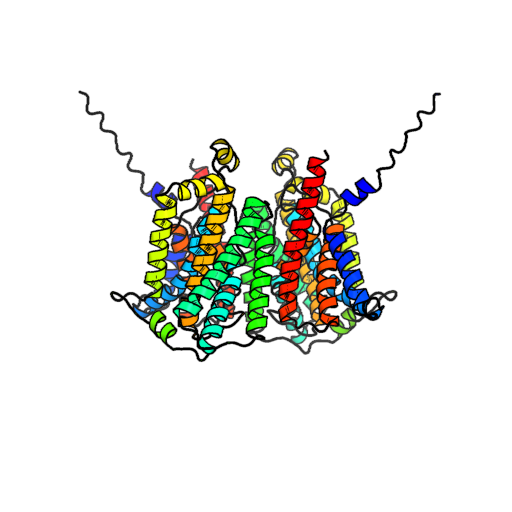 ? 6.621 26.641 7.363 1 97.25 184 SER A O 1
ATOM 1308 N N . LEU A 1 185 ? 8.32 26.969 5.961 1 97.31 185 LEU A N 1
ATOM 1309 C CA . LEU A 1 185 ? 7.879 28.312 5.605 1 97.31 185 LEU A CA 1
ATOM 1310 C C . LEU A 1 185 ? 6.535 28.266 4.883 1 97.31 185 LEU A C 1
ATOM 1312 O O . LEU A 1 185 ? 5.652 29.078 5.164 1 97.31 185 LEU A O 1
ATOM 1316 N N . LEU A 1 186 ? 6.395 27.312 4.008 1 96.94 186 LEU A N 1
ATOM 1317 C CA . LEU A 1 186 ? 5.168 27.188 3.23 1 96.94 186 LEU A CA 1
ATOM 1318 C C . LEU A 1 186 ? 3.99 26.828 4.129 1 96.94 186 LEU A C 1
ATOM 1320 O O . LEU A 1 186 ? 2.914 27.422 4.012 1 96.94 186 LEU A O 1
ATOM 1324 N N . LEU A 1 187 ? 4.184 25.906 5.023 1 95.31 187 LEU A N 1
ATOM 1325 C CA . LEU A 1 187 ? 3.1 25.344 5.824 1 95.31 187 LEU A CA 1
ATOM 1326 C C . LEU A 1 187 ? 2.711 26.297 6.953 1 95.31 187 LEU A C 1
ATOM 1328 O O . LEU A 1 187 ? 1.527 26.438 7.266 1 95.31 187 LEU A O 1
ATOM 1332 N N . TYR A 1 188 ? 3.719 27.031 7.523 1 95.75 188 TYR A N 1
ATOM 1333 C CA . TYR A 1 188 ? 3.422 27.75 8.758 1 95.75 188 TYR A CA 1
ATOM 1334 C C . TYR A 1 188 ? 3.389 29.25 8.531 1 95.75 188 TYR A C 1
ATOM 1336 O O . TYR A 1 188 ? 2.934 30.016 9.391 1 95.75 188 TYR A O 1
ATOM 1344 N N . ARG A 1 189 ? 3.816 29.672 7.355 1 96.62 189 ARG A N 1
ATOM 1345 C CA . ARG A 1 189 ? 3.924 31.125 7.191 1 96.62 189 ARG A CA 1
ATOM 1346 C C . ARG A 1 189 ? 3.135 31.594 5.977 1 96.62 189 ARG A C 1
ATOM 1348 O O . ARG A 1 189 ? 3.189 32.781 5.609 1 96.62 189 ARG A O 1
ATOM 1355 N N . THR A 1 190 ? 2.451 30.75 5.301 1 96.06 190 THR A N 1
ATOM 1356 C CA . THR A 1 190 ? 1.721 31.172 4.113 1 96.06 190 THR A CA 1
ATOM 1357 C C . THR A 1 190 ? 0.244 30.812 4.227 1 96.06 190 THR A C 1
ATOM 1359 O O . THR A 1 190 ? -0.142 30.031 5.09 1 96.06 190 THR A O 1
ATOM 1362 N N . ARG A 1 191 ? -0.576 31.469 3.334 1 93.81 191 ARG A N 1
ATOM 1363 C CA . ARG A 1 191 ? -2 31.156 3.252 1 93.81 191 ARG A CA 1
ATOM 1364 C C . ARG A 1 191 ? -2.227 29.719 2.785 1 93.81 191 ARG A C 1
ATOM 1366 O O . ARG A 1 191 ? -3.178 29.062 3.215 1 93.81 191 ARG A O 1
ATOM 1373 N N . PHE A 1 192 ? -1.315 29.297 1.971 1 94.5 192 PHE A N 1
ATOM 1374 C CA . PHE A 1 192 ? -1.412 27.938 1.47 1 94.5 192 PHE A CA 1
ATOM 1375 C C . PHE A 1 192 ? -1.379 26.938 2.617 1 94.5 192 PHE A C 1
ATOM 1377 O O . PHE A 1 192 ? -2.178 26 2.654 1 94.5 192 PHE A O 1
ATOM 1384 N N . GLY A 1 193 ? -0.43 27.125 3.459 1 93.94 193 GLY A N 1
ATOM 1385 C CA . GLY A 1 193 ? -0.342 26.25 4.625 1 93.94 193 GLY A CA 1
ATOM 1386 C C . GLY A 1 193 ? -1.603 26.25 5.469 1 93.94 193 GLY A C 1
ATOM 1387 O O . GLY A 1 193 ? -2.041 25.203 5.945 1 93.94 193 GLY A O 1
ATOM 1388 N N . ASN A 1 194 ? -2.225 27.422 5.617 1 92.56 194 ASN A N 1
ATOM 1389 C CA . ASN A 1 194 ? -3.477 27.531 6.359 1 92.56 194 ASN A CA 1
ATOM 1390 C C . ASN A 1 194 ? -4.59 26.734 5.699 1 92.56 194 ASN A C 1
ATOM 1392 O O . ASN A 1 194 ? -5.406 26.109 6.387 1 92.56 194 ASN A O 1
ATOM 1396 N N . TYR A 1 195 ? -4.496 26.812 4.43 1 93.5 195 TYR A N 1
ATOM 1397 C CA . TYR A 1 195 ? -5.523 26.078 3.703 1 93.5 195 TYR A CA 1
ATOM 1398 C C . TYR A 1 195 ? -5.328 24.562 3.846 1 93.5 195 TYR A C 1
ATOM 1400 O O . TYR A 1 195 ? -6.297 23.812 3.918 1 93.5 195 TYR A O 1
ATOM 1408 N N . VAL A 1 196 ? -4.109 24.125 3.879 1 93.12 196 VAL A N 1
ATOM 1409 C CA . VAL A 1 196 ? -3.793 22.703 4.039 1 93.12 196 VAL A CA 1
ATOM 1410 C C . VAL A 1 196 ? -4.348 22.203 5.367 1 93.12 196 VAL A C 1
ATOM 1412 O O . VAL A 1 196 ? -5.012 21.156 5.414 1 93.12 196 VAL A O 1
ATOM 1415 N N . PHE A 1 197 ? -4.203 22.969 6.395 1 90.75 197 PHE A N 1
ATOM 1416 C CA . PHE A 1 197 ? -4.707 22.578 7.707 1 90.75 197 PHE A CA 1
ATOM 1417 C C . PHE A 1 197 ? -6.23 22.641 7.734 1 90.75 197 PHE A C 1
ATOM 1419 O O . PHE A 1 197 ? -6.875 21.781 8.352 1 90.75 197 PHE A O 1
ATOM 1426 N N . ALA A 1 198 ? -6.785 23.516 7.051 1 88.62 198 ALA A N 1
ATOM 1427 C CA . ALA A 1 198 ? -8.234 23.719 7.07 1 88.62 198 ALA A CA 1
ATOM 1428 C C . ALA A 1 198 ? -8.953 22.594 6.352 1 88.62 198 ALA A C 1
ATOM 1430 O O . ALA A 1 198 ? -10.055 22.188 6.75 1 88.62 198 ALA A O 1
ATOM 1431 N N . ILE A 1 199 ? -8.359 22.125 5.312 1 88.56 199 ILE A N 1
ATOM 1432 C CA . ILE A 1 199 ? -8.977 21.047 4.547 1 88.56 199 ILE A CA 1
ATOM 1433 C C . ILE A 1 199 ? -9.133 19.812 5.434 1 88.56 199 ILE A C 1
ATOM 1435 O O . ILE A 1 199 ? -10.172 19.141 5.41 1 88.56 199 ILE A O 1
ATOM 1439 N N . GLY A 1 200 ? -8.07 19.516 6.125 1 83.12 200 GLY A N 1
ATOM 1440 C CA . GLY A 1 200 ? -8.117 18.359 7.008 1 83.12 200 GLY A CA 1
ATOM 1441 C C . GLY A 1 200 ? -9.125 18.5 8.133 1 83.12 200 GLY A C 1
ATOM 1442 O O . GLY A 1 200 ? -9.68 17.516 8.609 1 83.12 200 GLY A O 1
ATOM 1443 N N . GLY A 1 201 ? -9.398 19.688 8.578 1 79.56 201 GLY A N 1
ATOM 1444 C CA . GLY A 1 201 ? -10.344 19.938 9.656 1 79.56 201 GLY A CA 1
ATOM 1445 C C . GLY A 1 201 ? -11.781 19.969 9.195 1 79.56 201 GLY A C 1
ATOM 1446 O O . GLY A 1 201 ? -12.633 19.266 9.734 1 79.56 201 GLY A O 1
ATOM 1447 N N . ASN A 1 202 ? -12.016 20.875 8.242 1 80.81 202 ASN A N 1
ATOM 1448 C CA . ASN A 1 202 ? -13.367 21.031 7.707 1 80.81 202 ASN A CA 1
ATOM 1449 C C . ASN A 1 202 ? -13.344 21.578 6.281 1 80.81 202 ASN A C 1
ATOM 1451 O O . ASN A 1 202 ? -13.328 22.781 6.074 1 80.81 202 ASN A O 1
ATOM 1455 N N . LYS A 1 203 ? -13.5 20.656 5.418 1 76 203 LYS A N 1
ATOM 1456 C CA . LYS A 1 203 ? -13.445 21.031 4.008 1 76 203 LYS A CA 1
ATOM 1457 C C . LYS A 1 203 ? -14.609 21.953 3.641 1 76 203 LYS A C 1
ATOM 1459 O O . LYS A 1 203 ? -14.445 22.875 2.836 1 76 203 LYS A O 1
ATOM 1464 N N . ASP A 1 204 ? -15.641 21.734 4.219 1 78 204 ASP A N 1
ATOM 1465 C CA . ASP A 1 204 ? -16.828 22.531 3.91 1 78 204 ASP A CA 1
ATOM 1466 C C . ASP A 1 204 ? -16.656 23.969 4.363 1 78 204 ASP A C 1
ATOM 1468 O O . ASP A 1 204 ? -17.141 24.891 3.703 1 78 204 ASP A O 1
ATOM 1472 N N . ALA A 1 205 ? -15.969 24.078 5.434 1 77.88 205 ALA A N 1
ATOM 1473 C CA . ALA A 1 205 ? -15.727 25.438 5.938 1 77.88 205 ALA A CA 1
ATOM 1474 C C . ALA A 1 205 ? -14.883 26.25 4.953 1 77.88 205 ALA A C 1
ATOM 1476 O O . ALA A 1 205 ? -15.102 27.453 4.789 1 77.88 205 ALA A O 1
ATOM 1477 N N . LEU A 1 206 ? -14.07 25.594 4.25 1 81.75 206 LEU A N 1
ATOM 1478 C CA . LEU A 1 206 ? -13.234 26.266 3.266 1 81.75 206 LEU A CA 1
ATOM 1479 C C . LEU A 1 206 ? -14.055 26.719 2.068 1 81.75 206 LEU A C 1
ATOM 1481 O O . LEU A 1 206 ? -13.844 27.812 1.54 1 81.75 206 LEU A O 1
ATOM 1485 N N . HIS A 1 207 ? -14.906 25.859 1.737 1 80.12 207 HIS A N 1
ATOM 1486 C CA . HIS A 1 207 ? -15.773 26.219 0.62 1 80.12 207 HIS A CA 1
ATOM 1487 C C . HIS A 1 207 ? -16.609 27.453 0.938 1 80.12 207 HIS A C 1
ATOM 1489 O O . HIS A 1 207 ? -16.797 28.312 0.078 1 80.12 207 HIS A O 1
ATOM 1495 N N . LEU A 1 208 ? -17.031 27.516 2.121 1 80.69 208 LEU A N 1
ATOM 1496 C CA . LEU A 1 208 ? -17.828 28.656 2.562 1 80.69 208 LEU A CA 1
ATOM 1497 C C . LEU A 1 208 ? -17 29.938 2.568 1 80.69 208 LEU A C 1
ATOM 1499 O O . LEU A 1 208 ? -17.531 31.031 2.377 1 80.69 208 LEU A O 1
ATOM 1503 N N . ALA A 1 209 ? -15.719 29.75 2.717 1 86.81 209 ALA A N 1
ATOM 1504 C CA . ALA A 1 209 ? -14.812 30.891 2.748 1 86.81 209 ALA A CA 1
ATOM 1505 C C . ALA A 1 209 ? -14.352 31.266 1.341 1 86.81 209 ALA A C 1
ATOM 1507 O O . ALA A 1 209 ? -13.555 32.188 1.166 1 86.81 209 ALA A O 1
ATOM 1508 N N . GLY A 1 210 ? -14.812 30.5 0.29 1 84.5 210 GLY A N 1
ATOM 1509 C CA . GLY A 1 210 ? -14.508 30.781 -1.101 1 84.5 210 GLY A CA 1
ATOM 1510 C C . GLY A 1 210 ? -13.172 30.219 -1.55 1 84.5 210 GLY A C 1
ATOM 1511 O O . GLY A 1 210 ? -12.641 30.625 -2.59 1 84.5 210 GLY A O 1
ATOM 1512 N N . ILE A 1 211 ? -12.648 29.484 -0.766 1 87.06 211 ILE A N 1
ATOM 1513 C CA . ILE A 1 211 ? -11.344 28.922 -1.103 1 87.06 211 ILE A CA 1
ATOM 1514 C C . ILE A 1 211 ? -11.539 27.609 -1.86 1 87.06 211 ILE A C 1
ATOM 1516 O O . ILE A 1 211 ? -12.359 26.781 -1.473 1 87.06 211 ILE A O 1
ATOM 1520 N N . ASN A 1 212 ? -10.758 27.531 -2.947 1 90.88 212 ASN A N 1
ATOM 1521 C CA . ASN A 1 212 ? -10.852 26.328 -3.764 1 90.88 212 ASN A CA 1
ATOM 1522 C C . ASN A 1 212 ? -9.984 25.203 -3.203 1 90.88 212 ASN A C 1
ATOM 1524 O O . ASN A 1 212 ? -8.789 25.125 -3.5 1 90.88 212 ASN A O 1
ATOM 1528 N N . ALA A 1 213 ? -10.562 24.375 -2.471 1 90.94 213 ALA A N 1
ATOM 1529 C CA . ALA A 1 213 ? -9.867 23.25 -1.851 1 90.94 213 ALA A CA 1
ATOM 1530 C C . ALA A 1 213 ? -9.219 22.359 -2.904 1 90.94 213 ALA A C 1
ATOM 1532 O O . ALA A 1 213 ? -8.18 21.734 -2.652 1 90.94 213 ALA A O 1
ATOM 1533 N N . ASN A 1 214 ? -9.797 22.375 -4.105 1 92.62 214 ASN A N 1
ATOM 1534 C CA . ASN A 1 214 ? -9.281 21.531 -5.176 1 92.62 214 ASN A CA 1
ATOM 1535 C C . ASN A 1 214 ? -7.898 21.984 -5.625 1 92.62 214 ASN A C 1
ATOM 1537 O O . ASN A 1 214 ? -7.039 21.156 -5.934 1 92.62 214 ASN A O 1
ATOM 1541 N N . LEU A 1 215 ? -7.723 23.203 -5.609 1 93.56 215 LEU A N 1
ATOM 1542 C CA . LEU A 1 215 ? -6.426 23.734 -6 1 93.56 215 LEU A CA 1
ATOM 1543 C C . LEU A 1 215 ? -5.363 23.406 -4.957 1 93.56 215 LEU A C 1
ATOM 1545 O O . LEU A 1 215 ? -4.191 23.219 -5.297 1 93.56 215 LEU A O 1
ATOM 1549 N N . VAL A 1 216 ? -5.797 23.422 -3.752 1 93.44 216 VAL A N 1
ATOM 1550 C CA . VAL A 1 216 ? -4.867 23.078 -2.678 1 93.44 216 VAL A CA 1
ATOM 1551 C C . VAL A 1 216 ? -4.449 21.625 -2.801 1 93.44 216 VAL A C 1
ATOM 1553 O O . VAL A 1 216 ? -3.266 21.297 -2.67 1 93.44 216 VAL A O 1
ATOM 1556 N N . HIS A 1 217 ? -5.395 20.734 -3.092 1 93.31 217 HIS A N 1
ATOM 1557 C CA . HIS A 1 217 ? -5.07 19.344 -3.342 1 93.31 217 HIS A CA 1
ATOM 1558 C C . HIS A 1 217 ? -4.086 19.203 -4.5 1 93.31 217 HIS A C 1
ATOM 1560 O O . HIS A 1 217 ? -3.088 18.484 -4.387 1 93.31 217 HIS A O 1
ATOM 1566 N N . MET A 1 218 ? -4.41 19.906 -5.48 1 95.5 218 MET A N 1
ATOM 1567 C CA . MET A 1 218 ? -3.516 19.875 -6.633 1 95.5 218 MET A CA 1
ATOM 1568 C C . MET A 1 218 ? -2.109 20.312 -6.242 1 95.5 218 MET A C 1
ATOM 1570 O O . MET A 1 218 ? -1.124 19.688 -6.629 1 95.5 218 MET A O 1
ATOM 1574 N N . GLY A 1 219 ? -2.066 21.328 -5.488 1 96.81 219 GLY A N 1
ATOM 1575 C CA . GLY A 1 219 ? -0.788 21.891 -5.07 1 96.81 219 GLY A CA 1
ATOM 1576 C C . GLY A 1 219 ? 0.042 20.922 -4.246 1 96.81 219 GLY A C 1
ATOM 1577 O O . GLY A 1 219 ? 1.242 20.766 -4.484 1 96.81 219 GLY A O 1
ATOM 1578 N N . VAL A 1 220 ? -0.599 20.25 -3.32 1 97.38 220 VAL A N 1
ATOM 1579 C CA . VAL A 1 220 ? 0.158 19.391 -2.426 1 97.38 220 VAL A CA 1
ATOM 1580 C C . VAL A 1 220 ? 0.653 18.156 -3.191 1 97.38 220 VAL A C 1
ATOM 1582 O O . VAL A 1 220 ? 1.76 17.672 -2.947 1 97.38 220 VAL A O 1
ATOM 1585 N N . TYR A 1 221 ? -0.106 17.641 -4.133 1 98.25 221 TYR A N 1
ATOM 1586 C CA . TYR A 1 221 ? 0.329 16.5 -4.93 1 98.25 221 TYR A CA 1
ATOM 1587 C C . TYR A 1 221 ? 1.44 16.906 -5.891 1 98.25 221 TYR A C 1
ATOM 1589 O O . TYR A 1 221 ? 2.385 16.141 -6.109 1 98.25 221 TYR A O 1
ATOM 1597 N N . LEU A 1 222 ? 1.316 18.062 -6.453 1 98.25 222 LEU A N 1
ATOM 1598 C CA . LEU A 1 222 ? 2.357 18.562 -7.344 1 98.25 222 LEU A CA 1
ATOM 1599 C C . LEU A 1 222 ? 3.676 18.734 -6.594 1 98.25 222 LEU A C 1
ATOM 1601 O O . LEU A 1 222 ? 4.727 18.312 -7.078 1 98.25 222 LEU A O 1
ATOM 1605 N N . LEU A 1 223 ? 3.545 19.328 -5.48 1 98.06 223 LEU A N 1
ATOM 1606 C CA . LEU A 1 223 ? 4.73 19.562 -4.664 1 98.06 223 LEU A CA 1
ATOM 1607 C C . LEU A 1 223 ? 5.395 18.234 -4.277 1 98.06 223 LEU A C 1
ATOM 1609 O O . LEU A 1 223 ? 6.617 18.109 -4.332 1 98.06 223 LEU A O 1
ATOM 1613 N N . CYS A 1 224 ? 4.594 17.297 -3.877 1 98.31 224 CYS A N 1
ATOM 1614 C CA . CYS A 1 224 ? 5.113 15.992 -3.469 1 98.31 224 CYS A CA 1
ATOM 1615 C C . CYS A 1 224 ? 5.824 15.305 -4.625 1 98.31 224 CYS A C 1
ATOM 1617 O O . CYS A 1 224 ? 6.957 14.836 -4.477 1 98.31 224 CYS A O 1
ATOM 1619 N N . SER A 1 225 ? 5.207 15.32 -5.766 1 98.31 225 SER A N 1
ATOM 1620 C CA . SER A 1 225 ? 5.773 14.609 -6.91 1 98.31 225 SER A CA 1
ATOM 1621 C C . SER A 1 225 ? 7.043 15.297 -7.41 1 98.31 225 SER A C 1
ATOM 1623 O O . SER A 1 225 ? 7.965 14.633 -7.883 1 98.31 225 SER A O 1
ATOM 1625 N N . LEU A 1 226 ? 7.086 16.594 -7.32 1 97.81 226 LEU A N 1
ATOM 1626 C CA . LEU A 1 226 ? 8.281 17.328 -7.715 1 97.81 226 LEU A CA 1
ATOM 1627 C C . LEU A 1 226 ? 9.445 17.016 -6.781 1 97.81 226 LEU A C 1
ATOM 1629 O O . LEU A 1 226 ? 10.578 16.859 -7.23 1 97.81 226 LEU A O 1
ATOM 1633 N N . THR A 1 227 ? 9.156 16.984 -5.531 1 98 227 THR A N 1
ATOM 1634 C CA . THR A 1 227 ? 10.188 16.656 -4.555 1 98 227 THR A CA 1
ATOM 1635 C C . THR A 1 227 ? 10.68 15.227 -4.75 1 98 227 THR A C 1
ATOM 1637 O O . THR A 1 227 ? 11.883 14.961 -4.629 1 98 227 THR A O 1
ATOM 1640 N N . VAL A 1 228 ? 9.766 14.367 -5.055 1 97.38 228 VAL A N 1
ATOM 1641 C CA . VAL A 1 228 ? 10.125 12.969 -5.305 1 97.38 228 VAL A CA 1
ATOM 1642 C C . VAL A 1 228 ? 11.039 12.875 -6.523 1 97.38 228 VAL A C 1
ATOM 1644 O O . VAL A 1 228 ? 12.031 12.156 -6.504 1 97.38 228 VAL A O 1
ATOM 1647 N N . ALA A 1 229 ? 10.703 13.617 -7.527 1 97.62 229 ALA A N 1
ATOM 1648 C CA . ALA A 1 229 ? 11.531 13.633 -8.727 1 97.62 229 ALA A CA 1
ATOM 1649 C C . ALA A 1 229 ? 12.945 14.109 -8.422 1 97.62 229 ALA A C 1
ATOM 1651 O O . ALA A 1 229 ? 13.922 13.531 -8.898 1 97.62 229 ALA A O 1
ATOM 1652 N N . LEU A 1 230 ? 13.031 15.078 -7.586 1 96.06 230 LEU A N 1
ATOM 1653 C CA . LEU A 1 230 ? 14.336 15.609 -7.195 1 96.06 230 LEU A CA 1
ATOM 1654 C C . LEU A 1 230 ? 15.094 14.602 -6.34 1 96.06 230 LEU A C 1
ATOM 1656 O O . LEU A 1 230 ? 16.328 14.516 -6.426 1 96.06 230 LEU A O 1
ATOM 1660 N N . SER A 1 231 ? 14.367 13.906 -5.574 1 96.62 231 SER A N 1
ATOM 1661 C CA . SER A 1 231 ? 14.992 12.938 -4.672 1 96.62 231 SER A CA 1
ATOM 1662 C C . SER A 1 231 ? 15.602 11.773 -5.445 1 96.62 231 SER A C 1
ATOM 1664 O O . SER A 1 231 ? 16.438 11.047 -4.914 1 96.62 231 SER A O 1
ATOM 1666 N N . ALA A 1 232 ? 15.18 11.648 -6.668 1 96.38 232 ALA A N 1
ATOM 1667 C CA . ALA A 1 232 ? 15.758 10.602 -7.508 1 96.38 232 ALA A CA 1
ATOM 1668 C C . ALA A 1 232 ? 17.25 10.82 -7.711 1 96.38 232 ALA A C 1
ATOM 1670 O O . ALA A 1 232 ? 18.016 9.867 -7.863 1 96.38 232 ALA A O 1
ATOM 1671 N N . LEU A 1 233 ? 17.703 12.055 -7.668 1 94.44 233 LEU A N 1
ATOM 1672 C CA . LEU A 1 233 ? 19.109 12.375 -7.781 1 94.44 233 LEU A CA 1
ATOM 1673 C C . LEU A 1 233 ? 19.906 11.812 -6.602 1 94.44 233 LEU A C 1
ATOM 1675 O O . LEU A 1 233 ? 21 11.289 -6.777 1 94.44 233 LEU A O 1
ATOM 1679 N N . LEU A 1 234 ? 19.297 11.945 -5.48 1 94.38 234 LEU A N 1
ATOM 1680 C CA . LEU A 1 234 ? 19.953 11.422 -4.281 1 94.38 234 LEU A CA 1
ATOM 1681 C C . LEU A 1 234 ? 20.016 9.898 -4.328 1 94.38 234 LEU A C 1
ATOM 1683 O O . LEU A 1 234 ? 21.047 9.312 -3.969 1 94.38 234 LEU A O 1
ATOM 1687 N N . LEU A 1 235 ? 18.969 9.375 -4.777 1 93.75 235 LEU A N 1
ATOM 1688 C CA . LEU A 1 235 ? 18.938 7.922 -4.859 1 93.75 235 LEU A CA 1
ATOM 1689 C C . LEU A 1 235 ? 19.984 7.402 -5.84 1 93.75 235 LEU A C 1
ATOM 1691 O O . LEU A 1 235 ? 20.703 6.445 -5.539 1 93.75 235 LEU A O 1
ATOM 1695 N N . LEU A 1 236 ? 20.047 8.008 -6.957 1 94.44 236 LEU A N 1
ATOM 1696 C CA . LEU A 1 236 ? 21 7.594 -7.973 1 94.44 236 LEU A CA 1
ATOM 1697 C C . LEU A 1 236 ? 22.438 7.824 -7.496 1 94.44 236 LEU A C 1
ATOM 1699 O O . LEU A 1 236 ? 23.328 7.035 -7.809 1 94.44 236 LEU A O 1
ATOM 1703 N N . GLY A 1 237 ? 22.641 8.906 -6.859 1 93.19 237 GLY A N 1
ATOM 1704 C CA . GLY A 1 237 ? 23.969 9.156 -6.305 1 93.19 237 GLY A CA 1
ATOM 1705 C C . GLY A 1 237 ? 24.391 8.117 -5.285 1 93.19 237 GLY A C 1
ATOM 1706 O O . GLY A 1 237 ? 25.562 7.758 -5.211 1 93.19 237 GLY A O 1
ATOM 1707 N N . ARG A 1 238 ? 23.453 7.652 -4.59 1 90.56 238 ARG A N 1
ATOM 1708 C CA . ARG A 1 238 ? 23.719 6.66 -3.557 1 90.56 238 ARG A CA 1
ATOM 1709 C C . ARG A 1 238 ? 24 5.289 -4.172 1 90.56 238 ARG A C 1
ATOM 1711 O O . ARG A 1 238 ? 24.938 4.594 -3.768 1 90.56 238 ARG A O 1
ATOM 1718 N N . THR A 1 239 ? 23.203 4.906 -5.156 1 89.81 239 THR A N 1
ATOM 1719 C CA . THR A 1 239 ? 23.234 3.531 -5.645 1 89.81 239 THR A CA 1
ATOM 1720 C C . THR A 1 239 ? 24.109 3.42 -6.891 1 89.81 239 THR A C 1
ATOM 1722 O O . THR A 1 239 ? 24.531 2.322 -7.27 1 89.81 239 THR A O 1
ATOM 1725 N N . ASN A 1 240 ? 24.281 4.465 -7.574 1 90.25 240 ASN A N 1
ATOM 1726 C CA . ASN A 1 240 ? 24.969 4.504 -8.852 1 90.25 240 ASN A CA 1
ATOM 1727 C C . ASN A 1 240 ? 24.344 3.551 -9.867 1 90.25 240 ASN A C 1
ATOM 1729 O O . ASN A 1 240 ? 25.031 2.979 -10.703 1 90.25 240 ASN A O 1
ATOM 1733 N N . SER A 1 241 ? 23.109 3.287 -9.641 1 91.94 241 SER A N 1
ATOM 1734 C CA . SER A 1 241 ? 22.328 2.418 -10.508 1 91.94 241 SER A CA 1
ATOM 1735 C C . SER A 1 241 ? 20.828 2.674 -10.336 1 91.94 241 SER A C 1
ATOM 1737 O O . SER A 1 241 ? 20.375 2.994 -9.242 1 91.94 241 SER A O 1
ATOM 1739 N N . ALA A 1 242 ? 20.188 2.639 -11.43 1 92.31 242 ALA A N 1
ATOM 1740 C CA . ALA A 1 242 ? 18.734 2.787 -11.406 1 92.31 242 ALA A CA 1
ATOM 1741 C C . ALA A 1 242 ? 18.047 1.443 -11.609 1 92.31 242 ALA A C 1
ATOM 1743 O O . ALA A 1 242 ? 18.203 0.807 -12.648 1 92.31 242 ALA A O 1
ATOM 1744 N N . HIS A 1 243 ? 17.484 1.018 -10.602 1 89.56 243 HIS A N 1
ATOM 1745 C CA . HIS A 1 243 ? 16.672 -0.197 -10.672 1 89.56 243 HIS A CA 1
ATOM 1746 C C . HIS A 1 243 ? 15.195 0.116 -10.516 1 89.56 243 HIS A C 1
ATOM 1748 O O . HIS A 1 243 ? 14.805 0.916 -9.664 1 89.56 243 HIS A O 1
ATOM 1754 N N . PRO A 1 244 ? 14.367 -0.532 -11.328 1 82.12 244 PRO A N 1
ATOM 1755 C CA . PRO A 1 244 ? 12.938 -0.222 -11.281 1 82.12 244 PRO A CA 1
ATOM 1756 C C . PRO A 1 244 ? 12.312 -0.525 -9.922 1 82.12 244 PRO A C 1
ATOM 1758 O O . PRO A 1 244 ? 11.312 0.09 -9.555 1 82.12 244 PRO A O 1
ATOM 1761 N N . SER A 1 245 ? 12.859 -1.393 -9.172 1 79.69 245 SER A N 1
ATOM 1762 C CA . SER A 1 245 ? 12.234 -1.831 -7.926 1 79.69 245 SER A CA 1
ATOM 1763 C C . SER A 1 245 ? 12.984 -1.292 -6.711 1 79.69 245 SER A C 1
ATOM 1765 O O . SER A 1 245 ? 12.703 -1.688 -5.578 1 79.69 245 SER A O 1
ATOM 1767 N N . VAL A 1 246 ? 13.875 -0.396 -6.957 1 80.88 246 VAL A N 1
ATOM 1768 C CA . VAL A 1 246 ? 14.766 0.03 -5.883 1 80.88 246 VAL A CA 1
ATOM 1769 C C . VAL A 1 246 ? 13.977 0.8 -4.828 1 80.88 246 VAL A C 1
ATOM 1771 O O . VAL A 1 246 ? 14.32 0.77 -3.643 1 80.88 246 VAL A O 1
ATOM 1774 N N . ALA A 1 247 ? 12.906 1.426 -5.234 1 86.56 247 ALA A N 1
ATOM 1775 C CA . ALA A 1 247 ? 12.219 2.328 -4.312 1 86.56 247 ALA A CA 1
ATOM 1776 C C . ALA A 1 247 ? 10.852 1.772 -3.918 1 86.56 247 ALA A C 1
ATOM 1778 O O . ALA A 1 247 ? 10.031 2.48 -3.328 1 86.56 247 ALA A O 1
ATOM 1779 N N . VAL A 1 248 ? 10.664 0.488 -4.234 1 79.44 248 VAL A N 1
ATOM 1780 C CA . VAL A 1 248 ? 9.391 -0.143 -3.883 1 79.44 248 VAL A CA 1
ATOM 1781 C C . VAL A 1 248 ? 9.273 -0.241 -2.363 1 79.44 248 VAL A C 1
ATOM 1783 O O . VAL A 1 248 ? 10.203 -0.681 -1.686 1 79.44 248 VAL A O 1
ATOM 1786 N N . GLY A 1 249 ? 8.211 0.255 -1.834 1 81.25 249 GLY A N 1
ATOM 1787 C CA . GLY A 1 249 ? 7.977 0.152 -0.403 1 81.25 249 GLY A CA 1
ATOM 1788 C C . GLY A 1 249 ? 8.305 1.429 0.349 1 81.25 249 GLY A C 1
ATOM 1789 O O . GLY A 1 249 ? 7.848 1.625 1.478 1 81.25 249 GLY A O 1
ATOM 1790 N N . MET A 1 250 ? 9.008 2.322 -0.273 1 88.62 250 MET A N 1
ATOM 1791 C CA . MET A 1 250 ? 9.414 3.547 0.41 1 88.62 250 MET A CA 1
ATOM 1792 C C . MET A 1 250 ? 8.203 4.441 0.684 1 88.62 250 MET A C 1
ATOM 1794 O O . MET A 1 250 ? 8.219 5.234 1.626 1 88.62 250 MET A O 1
ATOM 1798 N N . GLU A 1 251 ? 7.203 4.324 -0.183 1 91.88 251 GLU A N 1
ATOM 1799 C CA . GLU A 1 251 ? 5.98 5.078 0.08 1 91.88 251 GLU A CA 1
ATOM 1800 C C . GLU A 1 251 ? 5.363 4.68 1.417 1 91.88 251 GLU A C 1
ATOM 1802 O O . GLU A 1 251 ? 4.84 5.531 2.145 1 91.88 251 GLU A O 1
ATOM 1807 N N . PHE A 1 252 ? 5.457 3.443 1.748 1 87.19 252 PHE A N 1
ATOM 1808 C CA . PHE A 1 252 ? 4.895 2.957 3.004 1 87.19 252 PHE A CA 1
ATOM 1809 C C . PHE A 1 252 ? 5.727 3.432 4.188 1 87.19 252 PHE A C 1
ATOM 1811 O O . PHE A 1 252 ? 5.176 3.809 5.227 1 87.19 252 PHE A O 1
ATOM 1818 N N . GLU A 1 253 ? 6.996 3.412 3.994 1 88.81 253 GLU A N 1
ATOM 1819 C CA . GLU A 1 253 ? 7.867 3.918 5.051 1 88.81 253 GLU A CA 1
ATOM 1820 C C . GLU A 1 253 ? 7.633 5.402 5.297 1 88.81 253 GLU A C 1
ATOM 1822 O O . GLU A 1 253 ? 7.625 5.855 6.445 1 88.81 253 GLU A O 1
ATOM 1827 N N . ALA A 1 254 ? 7.496 6.062 4.191 1 94 254 ALA A N 1
ATOM 1828 C CA . ALA A 1 254 ? 7.238 7.496 4.309 1 94 254 ALA A CA 1
ATOM 1829 C C . ALA A 1 254 ? 5.93 7.758 5.051 1 94 254 ALA A C 1
ATOM 1831 O O . ALA A 1 254 ? 5.879 8.594 5.957 1 94 254 ALA A O 1
ATOM 1832 N N . ILE A 1 255 ? 4.934 7.086 4.66 1 91.31 255 ILE A N 1
ATOM 1833 C CA . ILE A 1 255 ? 3.635 7.242 5.305 1 91.31 255 ILE A CA 1
ATOM 1834 C C . ILE A 1 255 ? 3.742 6.867 6.781 1 91.31 255 ILE A C 1
ATOM 1836 O O . ILE A 1 255 ? 3.246 7.59 7.648 1 91.31 255 ILE A O 1
ATOM 1840 N N . ALA A 1 256 ? 4.426 5.773 7.012 1 88.06 256 ALA A N 1
ATOM 1841 C CA . ALA A 1 256 ? 4.617 5.316 8.391 1 88.06 256 ALA A CA 1
ATOM 1842 C C . ALA A 1 256 ? 5.328 6.379 9.227 1 88.06 256 ALA A C 1
ATOM 1844 O O . ALA A 1 256 ? 4.945 6.637 10.367 1 88.06 256 ALA A O 1
ATOM 1845 N N . ALA A 1 257 ? 6.312 6.914 8.648 1 92.38 257 ALA A N 1
ATOM 1846 C CA . ALA A 1 257 ? 7.082 7.934 9.352 1 92.38 257 ALA A CA 1
ATOM 1847 C C . ALA A 1 257 ? 6.211 9.141 9.695 1 92.38 257 ALA A C 1
ATOM 1849 O O . ALA A 1 257 ? 6.316 9.703 10.789 1 92.38 257 ALA A O 1
ATOM 1850 N N . VAL A 1 258 ? 5.418 9.57 8.766 1 92.94 258 VAL A N 1
ATOM 1851 C CA . VAL A 1 258 ? 4.551 10.734 8.961 1 92.94 258 VAL A CA 1
ATOM 1852 C C . VAL A 1 258 ? 3.555 10.453 10.078 1 92.94 258 VAL A C 1
ATOM 1854 O O . VAL A 1 258 ? 3.354 11.289 10.961 1 92.94 258 VAL A O 1
ATOM 1857 N N . VAL A 1 259 ? 3.002 9.32 10.062 1 86.88 259 VAL A N 1
ATOM 1858 C CA . VAL A 1 259 ? 2 8.961 11.062 1 86.88 259 VAL A CA 1
ATOM 1859 C C . VAL A 1 259 ? 2.672 8.766 12.422 1 86.88 259 VAL A C 1
ATOM 1861 O O . VAL A 1 259 ? 2.139 9.195 13.453 1 86.88 259 VAL A O 1
ATOM 1864 N N . LEU A 1 260 ? 3.799 8.148 12.328 1 86.12 260 LEU A N 1
ATOM 1865 C CA . LEU A 1 260 ? 4.582 7.992 13.547 1 86.12 260 LEU A CA 1
ATOM 1866 C C . LEU A 1 260 ? 4.914 9.352 14.156 1 86.12 260 LEU A C 1
ATOM 1868 O O . LEU A 1 260 ? 4.992 9.492 15.375 1 86.12 260 LEU A O 1
ATOM 1872 N N . GLY A 1 261 ? 5.102 10.242 13.312 1 88.94 261 GLY A N 1
ATOM 1873 C CA . GLY A 1 261 ? 5.438 11.594 13.734 1 88.94 261 GLY A CA 1
ATOM 1874 C C . GLY A 1 261 ? 4.258 12.344 14.32 1 88.94 261 GLY A C 1
ATOM 1875 O O . GLY A 1 261 ? 4.414 13.461 14.812 1 88.94 261 GLY A O 1
ATOM 1876 N N . GLY A 1 262 ? 3.059 11.82 14.203 1 85.81 262 GLY A N 1
ATOM 1877 C CA . GLY A 1 262 ? 1.924 12.422 14.883 1 85.81 262 GLY A CA 1
ATOM 1878 C C . GLY A 1 262 ? 0.924 13.055 13.93 1 85.81 262 GLY A C 1
ATOM 1879 O O . GLY A 1 262 ? -0.058 13.656 14.367 1 85.81 262 GLY A O 1
ATOM 1880 N N . THR A 1 263 ? 1.242 12.953 12.688 1 86.38 263 THR A N 1
ATOM 1881 C CA . THR A 1 263 ? 0.287 13.492 11.727 1 86.38 263 THR A CA 1
ATOM 1882 C C . THR A 1 263 ? -0.862 12.516 11.492 1 86.38 263 THR A C 1
ATOM 1884 O O . THR A 1 263 ? -0.637 11.32 11.289 1 86.38 263 THR A O 1
ATOM 1887 N N . SER A 1 264 ? -2.088 13.031 11.656 1 81.12 264 SER A N 1
ATOM 1888 C CA . SER A 1 264 ? -3.273 12.188 11.531 1 81.12 264 SER A CA 1
ATOM 1889 C C . SER A 1 264 ? -3.949 12.383 10.18 1 81.12 264 SER A C 1
ATOM 1891 O O . SER A 1 264 ? -3.803 13.43 9.555 1 81.12 264 SER A O 1
ATOM 1893 N N . PHE A 1 265 ? -4.602 11.297 9.773 1 74.19 265 PHE A N 1
ATOM 1894 C CA . PHE A 1 265 ? -5.367 11.352 8.531 1 74.19 265 PHE A CA 1
ATOM 1895 C C . PHE A 1 265 ? -6.648 12.148 8.719 1 74.19 265 PHE A C 1
ATOM 1897 O O . PHE A 1 265 ? -7.301 12.523 7.746 1 74.19 265 PHE A O 1
ATOM 1904 N N . GLU A 1 266 ? -6.855 12.258 10.094 1 69.25 266 GLU A N 1
ATOM 1905 C CA . GLU A 1 266 ? -8.141 12.859 10.43 1 69.25 266 GLU A CA 1
ATOM 1906 C C . GLU A 1 266 ? -7.961 14.219 11.102 1 69.25 266 GLU A C 1
ATOM 1908 O O . GLU A 1 266 ? -6.918 14.484 11.703 1 69.25 266 GLU A O 1
ATOM 1913 N N . LYS A 1 267 ? -8.508 15.227 10.617 1 68.75 267 LYS A N 1
ATOM 1914 C CA . LYS A 1 267 ? -8.75 16.469 11.336 1 68.75 267 LYS A CA 1
ATOM 1915 C C . LYS A 1 267 ? -7.699 17.516 11 1 68.75 267 LYS A C 1
ATOM 1917 O O . LYS A 1 267 ? -7.648 18.578 11.617 1 68.75 267 LYS A O 1
ATOM 1922 N N . GLY A 1 268 ? -6.824 17.125 10.18 1 70.62 268 GLY A N 1
ATOM 1923 C CA . GLY A 1 268 ? -5.852 18.141 9.805 1 70.62 268 GLY A CA 1
ATOM 1924 C C . GLY A 1 268 ? -4.824 18.406 10.891 1 70.62 268 GLY A C 1
ATOM 1925 O O . GLY A 1 268 ? -4.383 19.547 11.07 1 70.62 268 GLY A O 1
ATOM 1926 N N . GLN A 1 269 ? -4.551 17.484 11.703 1 83.69 269 GLN A N 1
ATOM 1927 C CA . GLN A 1 269 ? -3.572 17.641 12.773 1 83.69 269 GLN A CA 1
ATOM 1928 C C . GLN A 1 269 ? -2.238 17 12.398 1 83.69 269 GLN A C 1
ATOM 1930 O O . GLN A 1 269 ? -2.195 15.859 11.938 1 83.69 269 GLN A O 1
ATOM 1935 N N . GLY A 1 270 ? -1.226 17.859 12.477 1 85.06 270 GLY A N 1
ATOM 1936 C CA . GLY A 1 270 ? 0.111 17.359 12.18 1 85.06 270 GLY A CA 1
ATOM 1937 C C . GLY A 1 270 ? 1.163 18.453 12.188 1 85.06 270 GLY A C 1
ATOM 1938 O O . GLY A 1 270 ? 0.844 19.625 12.383 1 85.06 270 GLY A O 1
ATOM 1939 N N . TRP A 1 271 ? 2.387 18.016 12.188 1 89.44 271 TRP A N 1
ATOM 1940 C CA . TRP A 1 271 ? 3.48 18.969 12.133 1 89.44 271 TRP A CA 1
ATOM 1941 C C . TRP A 1 271 ? 4.711 18.359 11.469 1 89.44 271 TRP A C 1
ATOM 1943 O O . TRP A 1 271 ? 4.941 17.156 11.57 1 89.44 271 TRP A O 1
ATOM 1953 N N . LEU A 1 272 ? 5.438 19.234 10.859 1 94.94 272 LEU A N 1
ATOM 1954 C CA . LEU A 1 272 ? 6.559 18.812 10.031 1 94.94 272 LEU A CA 1
ATOM 1955 C C . LEU A 1 272 ? 7.68 18.219 10.883 1 94.94 272 LEU A C 1
ATOM 1957 O O . LEU A 1 272 ? 8.336 17.25 10.484 1 94.94 272 LEU A O 1
ATOM 1961 N N . PHE A 1 273 ? 7.898 18.797 11.984 1 95 273 PHE A N 1
ATOM 1962 C CA . PHE A 1 273 ? 8.977 18.297 12.836 1 95 273 PHE A CA 1
ATOM 1963 C C . PHE A 1 273 ? 8.68 16.875 13.312 1 95 273 PHE A C 1
ATOM 1965 O O . PHE A 1 273 ? 9.602 16.078 13.492 1 95 273 PHE A O 1
ATOM 1972 N N . GLY A 1 274 ? 7.441 16.578 13.578 1 93.12 274 GLY A N 1
ATOM 1973 C CA . GLY A 1 274 ? 7.066 15.203 13.875 1 93.12 274 GLY A CA 1
ATOM 1974 C C . GLY A 1 274 ? 7.508 14.211 12.812 1 93.12 274 GLY A C 1
ATOM 1975 O O . GLY A 1 274 ? 7.973 13.117 13.125 1 93.12 274 GLY A O 1
ATOM 1976 N N . THR A 1 275 ? 7.34 14.617 11.609 1 95.06 275 THR A N 1
ATOM 1977 C CA . THR A 1 275 ? 7.762 13.773 10.5 1 95.06 275 THR A CA 1
ATOM 1978 C C . THR A 1 275 ? 9.266 13.531 10.539 1 95.06 275 THR A C 1
ATOM 1980 O O . THR A 1 275 ? 9.727 12.422 10.266 1 95.06 275 THR A O 1
ATOM 1983 N N . VAL A 1 276 ? 9.992 14.555 10.891 1 96.69 276 VAL A N 1
ATOM 1984 C CA . VAL A 1 276 ? 11.438 14.398 11.023 1 96.69 276 VAL A CA 1
ATOM 1985 C C . VAL A 1 276 ? 11.75 13.352 12.086 1 96.69 276 VAL A C 1
ATOM 1987 O O . VAL A 1 276 ? 12.586 12.469 11.883 1 96.69 276 VAL A O 1
ATOM 1990 N N . LEU A 1 277 ? 11.086 13.406 13.172 1 94.75 277 LEU A N 1
ATOM 1991 C CA . LEU A 1 277 ? 11.297 12.445 14.25 1 94.75 277 LEU A CA 1
ATOM 1992 C C . LEU A 1 277 ? 10.914 11.039 13.812 1 94.75 277 LEU A C 1
ATOM 1994 O O . LEU A 1 277 ? 11.602 10.07 14.164 1 94.75 277 LEU A O 1
ATOM 1998 N N . GLY A 1 278 ? 9.836 10.969 13.102 1 93.88 278 GLY A N 1
ATOM 1999 C CA . GLY A 1 278 ? 9.43 9.672 12.57 1 93.88 278 GLY A CA 1
ATOM 2000 C C . GLY A 1 278 ? 10.461 9.062 11.641 1 93.88 278 GLY A C 1
ATOM 2001 O O . GLY A 1 278 ? 10.773 7.879 11.75 1 93.88 278 GLY A O 1
ATOM 2002 N N . VAL A 1 279 ? 10.953 9.852 10.773 1 96.38 279 VAL A N 1
ATOM 2003 C CA . VAL A 1 279 ? 11.961 9.398 9.828 1 96.38 279 VAL A CA 1
ATOM 2004 C C . VAL A 1 279 ? 13.227 8.984 10.578 1 96.38 279 VAL A C 1
ATOM 2006 O O . VAL A 1 279 ? 13.828 7.957 10.258 1 96.38 279 VAL A O 1
ATOM 2009 N N . LEU A 1 280 ? 13.578 9.75 11.531 1 95.81 280 LEU A N 1
ATOM 2010 C CA . LEU A 1 280 ? 14.766 9.43 12.312 1 95.81 280 LEU A CA 1
ATOM 2011 C C . LEU A 1 280 ? 14.578 8.125 13.078 1 95.81 280 LEU A C 1
ATOM 2013 O O . LEU A 1 280 ? 15.516 7.34 13.227 1 95.81 280 LEU A O 1
ATOM 2017 N N . ALA A 1 281 ? 13.414 7.914 13.547 1 93.94 281 ALA A N 1
ATOM 2018 C CA . ALA A 1 281 ? 13.141 6.672 14.266 1 93.94 281 ALA A CA 1
ATOM 2019 C C . ALA A 1 281 ? 13.359 5.461 13.359 1 93.94 281 ALA A C 1
ATOM 2021 O O . ALA A 1 281 ? 14.023 4.496 13.758 1 93.94 281 ALA A O 1
ATOM 2022 N N . ILE A 1 282 ? 12.836 5.578 12.234 1 92.12 282 ILE A N 1
ATOM 2023 C CA . ILE A 1 282 ? 12.961 4.473 11.289 1 92.12 282 ILE A CA 1
ATOM 2024 C C . ILE A 1 282 ? 14.422 4.316 10.867 1 92.12 282 ILE A C 1
ATOM 2026 O O . ILE A 1 282 ? 14.945 3.201 10.82 1 92.12 282 ILE A O 1
ATOM 2030 N N . SER A 1 283 ? 15.062 5.402 10.625 1 94.12 283 SER A N 1
ATOM 2031 C CA . SER A 1 283 ? 16.453 5.375 10.172 1 94.12 283 SER A CA 1
ATOM 2032 C C . SER A 1 283 ? 17.375 4.859 11.266 1 94.12 283 SER A C 1
ATOM 2034 O O . SER A 1 283 ? 18.297 4.094 10.992 1 94.12 283 SER A O 1
ATOM 2036 N N . VAL A 1 284 ? 17.141 5.289 12.438 1 93.69 284 VAL A N 1
ATOM 2037 C CA . VAL A 1 284 ? 17.938 4.848 13.57 1 93.69 284 VAL A CA 1
ATOM 2038 C C . VAL A 1 284 ? 17.75 3.35 13.789 1 93.69 284 VAL A C 1
ATOM 2040 O O . VAL A 1 284 ? 18.703 2.627 14.078 1 93.69 284 VAL A O 1
ATOM 2043 N N . LEU A 1 285 ? 16.562 2.93 13.664 1 91.69 285 LEU A N 1
ATOM 2044 C CA . LEU A 1 285 ? 16.281 1.508 13.82 1 91.69 285 LEU A CA 1
ATOM 2045 C C . LEU A 1 285 ? 17.047 0.685 12.789 1 91.69 285 LEU A C 1
ATOM 2047 O O . LEU A 1 285 ? 17.719 -0.285 13.133 1 91.69 285 LEU A O 1
ATOM 2051 N N . ARG A 1 286 ? 16.875 1.111 11.578 1 90.06 286 ARG A N 1
ATOM 2052 C CA . ARG A 1 286 ? 17.516 0.37 10.5 1 90.06 286 ARG A CA 1
ATOM 2053 C C . ARG A 1 286 ? 19.031 0.389 10.656 1 90.06 286 ARG A C 1
ATOM 2055 O O . ARG A 1 286 ? 19.688 -0.644 10.508 1 90.06 286 ARG A O 1
ATOM 2062 N N . ASN A 1 287 ? 19.578 1.526 10.906 1 90.94 287 ASN A N 1
ATOM 2063 C CA . ASN A 1 287 ? 21.031 1.665 11.086 1 90.94 287 ASN A CA 1
ATOM 2064 C C . ASN A 1 287 ? 21.516 0.878 12.297 1 90.94 287 ASN A C 1
ATOM 2066 O O . ASN A 1 287 ? 22.547 0.211 12.227 1 90.94 287 ASN A O 1
ATOM 2070 N N . GLY A 1 288 ? 20.828 1.034 13.375 1 90.12 288 GLY A N 1
ATOM 2071 C CA . GLY A 1 288 ? 21.203 0.312 14.578 1 90.12 288 GLY A CA 1
ATOM 2072 C C . GLY A 1 288 ? 21.234 -1.192 14.391 1 90.12 288 GLY A C 1
ATOM 2073 O O . GLY A 1 288 ? 22.156 -1.865 14.867 1 90.12 288 GLY A O 1
ATOM 2074 N N . LEU A 1 289 ? 20.281 -1.676 13.711 1 88.56 289 LEU A N 1
ATOM 2075 C CA . LEU A 1 289 ? 20.234 -3.109 13.453 1 88.56 289 LEU A CA 1
ATOM 2076 C C . LEU A 1 289 ? 21.359 -3.527 12.508 1 88.56 289 LEU A C 1
ATOM 2078 O O . LEU A 1 289 ? 21.891 -4.629 12.625 1 88.56 289 LEU A O 1
ATOM 2082 N N . ASN A 1 290 ? 21.594 -2.641 11.594 1 85.75 290 ASN A N 1
ATOM 2083 C CA . ASN A 1 290 ? 22.719 -2.893 10.695 1 85.75 290 ASN A CA 1
ATOM 2084 C C . ASN A 1 290 ? 24.047 -2.945 11.445 1 85.75 290 ASN A C 1
ATOM 2086 O O . ASN A 1 290 ? 24.875 -3.818 11.188 1 85.75 290 ASN A O 1
ATOM 2090 N N . VAL A 1 291 ? 24.219 -2.076 12.281 1 85.38 291 VAL A N 1
ATOM 2091 C CA . VAL A 1 291 ? 25.453 -2.018 13.078 1 85.38 291 VAL A CA 1
ATOM 2092 C C . VAL A 1 291 ? 25.578 -3.279 13.93 1 85.38 291 VAL A C 1
ATOM 2094 O O . VAL A 1 291 ? 26.688 -3.779 14.148 1 85.38 291 VAL A O 1
ATOM 2097 N N . LEU A 1 292 ? 24.422 -3.766 14.367 1 84.5 292 LEU A N 1
ATOM 2098 C CA . LEU A 1 292 ? 24.406 -4.977 15.18 1 84.5 292 LEU A CA 1
ATOM 2099 C C . LEU A 1 292 ? 24.453 -6.223 14.305 1 84.5 292 LEU A C 1
ATOM 2101 O O . LEU A 1 292 ? 24.281 -7.34 14.797 1 84.5 292 LEU A O 1
ATOM 2105 N N . SER A 1 293 ? 24.531 -5.977 12.906 1 83.81 293 SER A N 1
ATOM 2106 C CA . SER A 1 293 ? 24.672 -7.027 11.906 1 83.81 293 SER A CA 1
ATOM 2107 C C . SER A 1 293 ? 23.438 -7.914 11.859 1 83.81 293 SER A C 1
ATOM 2109 O O . SER A 1 293 ? 23.531 -9.133 11.695 1 83.81 293 SER A O 1
ATOM 2111 N N . VAL A 1 294 ? 22.422 -7.281 12.164 1 82.88 294 VAL A N 1
ATOM 2112 C CA . VAL A 1 294 ? 21.172 -8 12.008 1 82.88 294 VAL A CA 1
ATOM 2113 C C . VAL A 1 294 ? 20.828 -8.133 10.523 1 82.88 294 VAL A C 1
ATOM 2115 O O . VAL A 1 294 ? 20.938 -7.168 9.766 1 82.88 294 VAL A O 1
ATOM 2118 N N . GLU A 1 295 ? 20.422 -9.289 10.109 1 85 295 GLU A N 1
ATOM 2119 C CA . GLU A 1 295 ? 20.094 -9.555 8.711 1 85 295 GLU A CA 1
ATOM 2120 C C . GLU A 1 295 ? 18.969 -8.648 8.227 1 85 295 GLU A C 1
ATOM 2122 O O . GLU A 1 295 ? 18.016 -8.375 8.969 1 85 295 GLU A O 1
ATOM 2127 N N . PRO A 1 296 ? 19.047 -8.195 7.008 1 76.5 296 PRO A N 1
ATOM 2128 C CA . PRO A 1 296 ? 18.031 -7.289 6.438 1 76.5 296 PRO A CA 1
ATOM 2129 C C . PRO A 1 296 ? 16.625 -7.852 6.523 1 76.5 296 PRO A C 1
ATOM 2131 O O . PRO A 1 296 ? 15.664 -7.094 6.715 1 76.5 296 PRO A O 1
ATOM 2134 N N . SER A 1 297 ? 16.594 -9.156 6.469 1 77.75 297 SER A N 1
ATOM 2135 C CA . SER A 1 297 ? 15.281 -9.789 6.543 1 77.75 297 SER A CA 1
ATOM 2136 C C . SER A 1 297 ? 14.617 -9.523 7.891 1 77.75 297 SER A C 1
ATOM 2138 O O . SER A 1 297 ? 13.406 -9.305 7.957 1 77.75 297 SER A O 1
ATOM 2140 N N . LEU A 1 298 ? 15.406 -9.438 8.883 1 81.62 298 LEU A N 1
ATOM 2141 C CA . LEU A 1 298 ? 14.875 -9.227 10.234 1 81.62 298 LEU A CA 1
ATOM 2142 C C . LEU A 1 298 ? 14.562 -7.75 10.461 1 81.62 298 LEU A C 1
ATOM 2144 O O . LEU A 1 298 ? 13.773 -7.414 11.352 1 81.62 298 LEU A O 1
ATOM 2148 N N . GLN A 1 299 ? 15.18 -6.961 9.688 1 83.19 299 GLN A N 1
ATOM 2149 C CA . GLN A 1 299 ? 14.961 -5.527 9.867 1 83.19 299 GLN A CA 1
ATOM 2150 C C . GLN A 1 299 ? 13.531 -5.141 9.477 1 83.19 299 GLN A C 1
ATOM 2152 O O . GLN A 1 299 ? 12.938 -4.254 10.094 1 83.19 299 GLN A O 1
ATOM 2157 N N . VAL A 1 300 ? 13.016 -5.805 8.516 1 77.75 300 VAL A N 1
ATOM 2158 C CA . VAL A 1 300 ? 11.656 -5.5 8.07 1 77.75 300 VAL A CA 1
ATOM 2159 C C . VAL A 1 300 ? 10.664 -5.852 9.172 1 77.75 300 VAL A C 1
ATOM 2161 O O . VAL A 1 300 ? 9.703 -5.113 9.406 1 77.75 300 VAL A O 1
ATOM 2164 N N . VAL A 1 301 ? 10.969 -6.875 9.836 1 82.19 301 VAL A N 1
ATOM 2165 C CA . VAL A 1 301 ? 10.141 -7.273 10.969 1 82.19 301 VAL A CA 1
ATOM 2166 C C . VAL A 1 301 ? 10.18 -6.184 12.039 1 82.19 301 VAL A C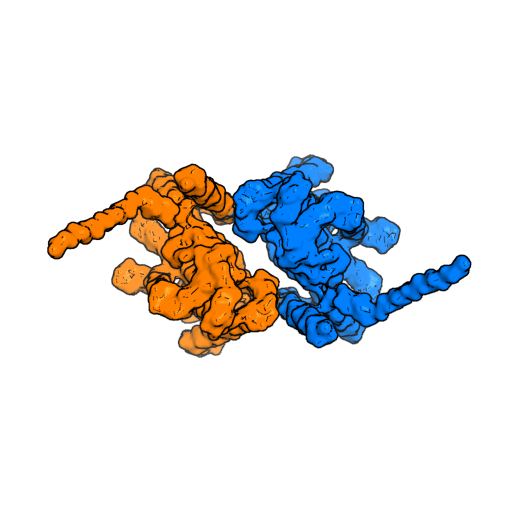 1
ATOM 2168 O O . VAL A 1 301 ? 9.133 -5.789 12.57 1 82.19 301 VAL A O 1
ATOM 2171 N N . CYS A 1 302 ? 11.32 -5.699 12.281 1 85.81 302 CYS A N 1
ATOM 2172 C CA . CYS A 1 302 ? 11.508 -4.711 13.336 1 85.81 302 CYS A CA 1
ATOM 2173 C C . CYS A 1 302 ? 10.812 -3.4 12.992 1 85.81 302 CYS A C 1
ATOM 2175 O O . CYS A 1 302 ? 10.258 -2.738 13.867 1 85.81 302 CYS A O 1
ATOM 2177 N N . VAL A 1 303 ? 10.82 -3.107 11.766 1 81.88 303 VAL A N 1
ATOM 2178 C CA . VAL A 1 303 ? 10.133 -1.895 11.344 1 81.88 303 VAL A CA 1
ATOM 2179 C C . VAL A 1 303 ? 8.625 -2.055 11.539 1 81.88 303 VAL A C 1
ATOM 2181 O O . VAL A 1 303 ? 7.953 -1.129 12 1 81.88 303 VAL A O 1
ATOM 2184 N N . GLY A 1 304 ? 8.203 -3.24 11.195 1 81.12 304 GLY A N 1
ATOM 2185 C CA . GLY A 1 304 ? 6.797 -3.516 11.461 1 81.12 304 GLY A CA 1
ATOM 2186 C C . GLY A 1 304 ? 6.434 -3.416 12.93 1 81.12 304 GLY A C 1
ATOM 2187 O O . GLY A 1 304 ? 5.426 -2.799 13.281 1 81.12 304 GLY A O 1
ATOM 2188 N N . LEU A 1 305 ? 7.23 -3.92 13.719 1 87.62 305 LEU A N 1
ATOM 2189 C CA . LEU A 1 305 ? 7.02 -3.865 15.164 1 87.62 305 LEU A CA 1
ATOM 2190 C C . LEU A 1 305 ? 7.082 -2.426 15.664 1 87.62 305 LEU A C 1
ATOM 2192 O O . LEU A 1 305 ? 6.316 -2.041 16.547 1 87.62 305 LEU A O 1
ATOM 2196 N N . LEU A 1 306 ? 8 -1.723 15.133 1 85.62 306 LEU A N 1
ATOM 2197 C CA . LEU A 1 306 ? 8.141 -0.317 15.5 1 85.62 306 LEU A CA 1
ATOM 2198 C C . LEU A 1 306 ? 6.852 0.448 15.211 1 85.62 306 LEU A C 1
ATOM 2200 O O . LEU A 1 306 ? 6.398 1.241 16.047 1 85.62 306 LEU A O 1
ATOM 2204 N N . LEU A 1 307 ? 6.316 0.173 14.102 1 81.88 307 LEU A N 1
ATOM 2205 C CA . LEU A 1 307 ? 5.102 0.871 13.703 1 81.88 307 LEU A CA 1
ATOM 2206 C C . LEU A 1 307 ? 3.953 0.558 14.656 1 81.88 307 LEU A C 1
ATOM 2208 O O . LEU A 1 307 ? 3.277 1.468 15.141 1 81.88 307 LEU A O 1
ATOM 2212 N N . ILE A 1 308 ? 3.807 -0.661 14.953 1 82.19 308 ILE A N 1
ATOM 2213 C CA . ILE A 1 308 ? 2.727 -1.092 15.836 1 82.19 308 ILE A CA 1
ATOM 2214 C C . ILE A 1 308 ? 2.959 -0.54 17.234 1 82.19 308 ILE A C 1
ATOM 2216 O O . ILE A 1 308 ? 2.037 -0.006 17.859 1 82.19 308 ILE A O 1
ATOM 2220 N N . ALA A 1 309 ? 4.145 -0.628 17.688 1 84.25 309 ALA A N 1
ATOM 2221 C CA . ALA A 1 309 ? 4.484 -0.146 19.031 1 84.25 309 ALA A CA 1
ATOM 2222 C C . ALA A 1 309 ? 4.254 1.358 19.141 1 84.25 309 ALA A C 1
ATOM 2224 O O . ALA A 1 309 ? 3.701 1.834 20.141 1 84.25 309 ALA A O 1
ATOM 2225 N N . ALA A 1 310 ? 4.66 2.059 18.203 1 79 310 ALA A N 1
ATOM 2226 C CA . ALA A 1 310 ? 4.527 3.514 18.203 1 79 310 ALA A CA 1
ATOM 2227 C C . ALA A 1 310 ? 3.061 3.93 18.266 1 79 310 ALA A C 1
ATOM 2229 O O . ALA A 1 310 ? 2.701 4.879 18.953 1 79 310 ALA A O 1
ATOM 2230 N N . LEU A 1 311 ? 2.297 3.211 17.594 1 77.62 311 LEU A N 1
ATOM 2231 C CA . LEU A 1 311 ? 0.872 3.52 17.578 1 7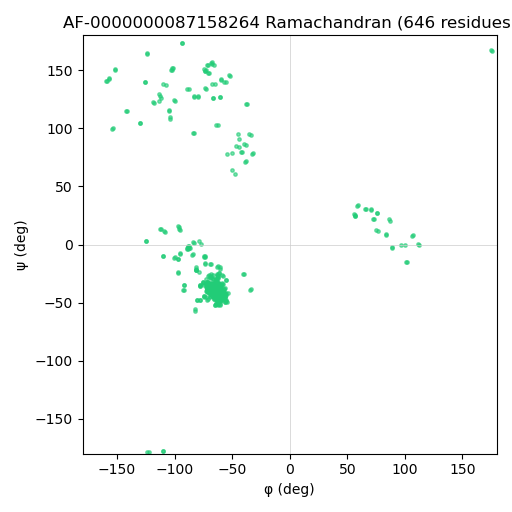7.62 311 LEU A CA 1
ATOM 2232 C C . LEU A 1 311 ? 0.238 3.232 18.938 1 77.62 311 LEU A C 1
ATOM 2234 O O . LEU A 1 311 ? -0.638 3.973 19.375 1 77.62 311 LEU A O 1
ATOM 2238 N N . LEU A 1 312 ? 0.674 2.211 19.531 1 82.25 312 LEU A N 1
ATOM 2239 C CA . LEU A 1 312 ? 0.152 1.845 20.844 1 82.25 312 LEU A CA 1
ATOM 2240 C C . LEU A 1 312 ? 0.527 2.891 21.891 1 82.25 312 LEU A C 1
ATOM 2242 O O . LEU A 1 312 ? -0.295 3.256 22.734 1 82.25 312 LEU A O 1
ATOM 2246 N N . ILE A 1 313 ? 1.699 3.371 21.781 1 78.88 313 ILE A N 1
ATOM 2247 C CA . ILE A 1 313 ? 2.18 4.367 22.734 1 78.88 313 ILE A CA 1
ATOM 2248 C C . ILE A 1 313 ? 1.428 5.68 22.531 1 78.88 313 ILE A C 1
ATOM 2250 O O . ILE A 1 313 ? 1.015 6.324 23.5 1 78.88 313 ILE A O 1
ATOM 2254 N N . ASP A 1 314 ? 1.287 6.059 21.281 1 74.69 314 ASP A N 1
ATOM 2255 C CA . ASP A 1 314 ? 0.594 7.305 20.969 1 74.69 314 ASP A CA 1
ATOM 2256 C C . ASP A 1 314 ? -0.848 7.273 21.469 1 74.69 314 ASP A C 1
ATOM 2258 O O . ASP A 1 314 ? -1.354 8.273 21.984 1 74.69 314 ASP A O 1
ATOM 2262 N N . ARG A 1 315 ? -1.463 6.184 21.328 1 75.88 315 ARG A N 1
ATOM 2263 C CA . ARG A 1 315 ? -2.842 6.031 21.781 1 75.88 315 ARG A CA 1
ATOM 2264 C C . ARG A 1 315 ? -2.938 6.168 23.297 1 75.88 315 ARG A C 1
ATOM 2266 O O . ARG A 1 315 ? -3.828 6.852 23.812 1 75.88 315 ARG A O 1
ATOM 2273 N N . ASN A 1 316 ? -2.072 5.5 23.938 1 77.88 316 ASN A N 1
ATOM 2274 C CA . ASN A 1 316 ? -2.088 5.527 25.406 1 77.88 316 ASN A CA 1
ATOM 2275 C C . ASN A 1 316 ? -1.843 6.934 25.938 1 77.88 316 ASN A C 1
ATOM 2277 O O . ASN A 1 316 ? -2.438 7.336 26.938 1 77.88 316 ASN A O 1
ATOM 2281 N N . ARG A 1 317 ? -1.011 7.621 25.312 1 74.06 317 ARG A N 1
ATOM 2282 C CA . ARG A 1 317 ? -0.718 8.984 25.734 1 74.06 317 A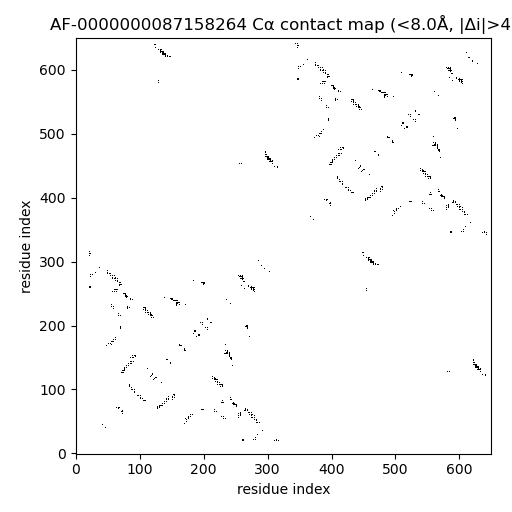RG A CA 1
ATOM 2283 C C . ARG A 1 317 ? -1.92 9.898 25.516 1 74.06 317 ARG A C 1
ATOM 2285 O O . ARG A 1 317 ? -2.223 10.75 26.344 1 74.06 317 ARG A O 1
ATOM 2292 N N . LYS A 1 318 ? -2.555 9.727 24.422 1 73.25 318 LYS A N 1
ATOM 2293 C CA . LYS A 1 318 ? -3.744 10.523 24.125 1 73.25 318 LYS A CA 1
ATOM 2294 C C . LYS A 1 318 ? -4.871 10.195 25.109 1 73.25 318 LYS A C 1
ATOM 2296 O O . LYS A 1 318 ? -5.605 11.086 25.531 1 73.25 318 LYS A O 1
ATOM 2301 N N . GLN A 1 319 ? -5.027 8.961 25.391 1 74.12 319 GLN A N 1
ATOM 2302 C CA . GLN A 1 319 ? -6.051 8.547 26.344 1 74.12 319 GLN A CA 1
ATOM 2303 C C . GLN A 1 319 ? -5.754 9.094 27.734 1 74.12 319 GLN A C 1
ATOM 2305 O O . GLN A 1 319 ? -6.664 9.523 28.453 1 74.12 319 GLN A O 1
ATOM 2310 N N . ALA A 1 320 ? -4.52 9.047 28.078 1 68.5 320 ALA A N 1
ATOM 2311 C CA . ALA A 1 320 ? -4.117 9.555 29.391 1 68.5 320 ALA A CA 1
ATOM 2312 C C . ALA A 1 320 ? -4.387 11.055 29.5 1 68.5 320 ALA A C 1
ATOM 2314 O O . ALA A 1 320 ? -4.797 11.531 30.562 1 68.5 320 ALA A O 1
ATOM 2315 N N . SER A 1 321 ? -4.133 11.719 28.469 1 65.19 321 SER A N 1
ATOM 2316 C CA . SER A 1 321 ? -4.383 13.156 28.453 1 65.19 321 SER A CA 1
ATOM 2317 C C . SER A 1 321 ? -5.875 13.461 28.562 1 65.19 321 SER A C 1
ATOM 2319 O O . SER A 1 321 ? -6.27 14.461 29.156 1 65.19 321 SER A O 1
ATOM 2321 N N . ARG A 1 322 ? -6.645 12.578 27.984 1 65.62 322 ARG A N 1
ATOM 2322 C CA . ARG A 1 322 ? -8.094 12.758 28.047 1 65.62 322 ARG A CA 1
ATOM 2323 C C . ARG A 1 322 ? -8.625 12.461 29.438 1 65.62 322 ARG A C 1
ATOM 2325 O O . ARG A 1 322 ? -9.578 13.094 29.891 1 65.62 322 ARG A O 1
ATOM 2332 N N . ASP A 1 323 ? -8.031 11.484 30.062 1 65.38 323 ASP A N 1
ATOM 2333 C CA . ASP A 1 323 ? -8.469 11.109 31.406 1 65.38 323 ASP A CA 1
ATOM 2334 C C . ASP A 1 323 ? -8.078 12.172 32.438 1 65.38 323 ASP A C 1
ATOM 2336 O O . ASP A 1 323 ? -8.773 12.367 33.438 1 65.38 323 ASP A O 1
ATOM 2340 N N . ILE A 1 324 ? -7.051 12.734 32.156 1 55.19 324 ILE A N 1
ATOM 2341 C CA . ILE A 1 324 ? -6.594 13.781 33.062 1 55.19 324 ILE A CA 1
ATOM 2342 C C . ILE A 1 324 ? -7.371 15.062 32.812 1 55.19 324 ILE A C 1
ATOM 2344 O O . ILE A 1 324 ? -7.602 15.859 33.719 1 55.19 324 ILE A O 1
ATOM 2348 N N . ALA A 1 325 ? -7.879 15.234 31.734 1 54.59 325 ALA A N 1
ATOM 2349 C CA . ALA A 1 325 ? -8.68 16.422 31.469 1 54.59 325 ALA A CA 1
ATOM 2350 C C . ALA A 1 325 ? -10.102 16.25 31.984 1 54.59 325 ALA A C 1
ATOM 2352 O O . ALA A 1 325 ? -10.695 17.203 32.5 1 54.59 325 ALA A O 1
ATOM 2353 N N . MET B 1 1 ? -64.875 -4.719 -2.08 1 32.66 1 MET B N 1
ATOM 2354 C CA . MET B 1 1 ? -63.594 -5.441 -2.162 1 32.66 1 MET B CA 1
ATOM 2355 C C . MET B 1 1 ? -62.812 -4.988 -3.373 1 32.66 1 MET B C 1
ATOM 2357 O O . MET B 1 1 ? -63 -5.5 -4.477 1 32.66 1 MET B O 1
ATOM 2361 N N . THR B 1 2 ? -62.469 -3.711 -3.576 1 37.25 2 THR B N 1
ATOM 2362 C CA . THR B 1 2 ? -61.75 -3.041 -4.668 1 37.25 2 THR B CA 1
ATOM 2363 C C . THR B 1 2 ? -60.312 -3.533 -4.777 1 37.25 2 THR B C 1
ATOM 2365 O O . THR B 1 2 ? -59.562 -3.51 -3.795 1 37.25 2 THR B O 1
ATOM 2368 N N . ASP B 1 3 ? -59.969 -4.445 -5.789 1 35.88 3 ASP B N 1
ATOM 2369 C CA . ASP B 1 3 ? -58.719 -5.023 -6.293 1 35.88 3 ASP B CA 1
ATOM 2370 C C . ASP B 1 3 ? -57.656 -3.951 -6.508 1 35.88 3 ASP B C 1
ATOM 2372 O O . ASP B 1 3 ? -57.75 -3.162 -7.449 1 35.88 3 ASP B O 1
ATOM 2376 N N . GLN B 1 4 ? -57.25 -3.225 -5.48 1 37.41 4 GLN B N 1
ATOM 2377 C CA . GLN B 1 4 ? -56.094 -2.35 -5.68 1 37.41 4 GLN B CA 1
ATOM 2378 C C . GLN B 1 4 ? -54.906 -3.129 -6.219 1 37.41 4 GLN B C 1
ATOM 2380 O O . GLN B 1 4 ? -54.312 -3.953 -5.508 1 37.41 4 GLN B O 1
ATOM 2385 N N . THR B 1 5 ? -54.906 -3.436 -7.543 1 32.91 5 THR B N 1
ATOM 2386 C CA . THR B 1 5 ? -53.75 -3.943 -8.297 1 32.91 5 THR B CA 1
ATOM 2387 C C . THR B 1 5 ? -52.5 -3.174 -7.938 1 32.91 5 THR B C 1
ATOM 2389 O O . THR B 1 5 ? -52.406 -1.963 -8.156 1 32.91 5 THR B O 1
ATOM 2392 N N . VAL B 1 6 ? -51.844 -3.506 -6.926 1 36.19 6 VAL B N 1
ATOM 2393 C CA . VAL B 1 6 ? -50.469 -3.057 -6.684 1 36.19 6 VAL B CA 1
ATOM 2394 C C . VAL B 1 6 ? -49.656 -3.092 -7.984 1 36.19 6 VAL B C 1
ATOM 2396 O O . VAL B 1 6 ? -49.438 -4.164 -8.555 1 36.19 6 VAL B O 1
ATOM 2399 N N . HIS B 1 7 ? -49.781 -2.117 -8.867 1 32.31 7 HIS B N 1
ATOM 2400 C CA . HIS B 1 7 ? -48.906 -1.986 -10.023 1 32.31 7 HIS B CA 1
ATOM 2401 C C . HIS B 1 7 ? -47.469 -2.215 -9.633 1 32.31 7 HIS B C 1
ATOM 2403 O O . HIS B 1 7 ? -46.938 -1.536 -8.742 1 32.31 7 HIS B O 1
ATOM 2409 N N . ALA B 1 8 ? -47.031 -3.404 -9.719 1 34.47 8 ALA B N 1
ATOM 2410 C CA . ALA B 1 8 ? -45.594 -3.732 -9.75 1 34.47 8 ALA B CA 1
ATOM 2411 C C . ALA B 1 8 ? -44.812 -2.703 -10.562 1 34.47 8 ALA B C 1
ATOM 2413 O O . ALA B 1 8 ? -45 -2.59 -11.781 1 34.47 8 ALA B O 1
ATOM 2414 N N . THR B 1 9 ? -44.656 -1.551 -10.055 1 36.47 9 THR B N 1
ATOM 2415 C CA . THR B 1 9 ? -43.781 -0.646 -10.781 1 36.47 9 THR B CA 1
ATOM 2416 C C . THR B 1 9 ? -42.594 -1.405 -11.375 1 36.47 9 THR B C 1
ATOM 2418 O O . THR B 1 9 ? -41.812 -2.047 -10.648 1 36.47 9 THR B O 1
ATOM 2421 N N . THR B 1 10 ? -42.688 -1.983 -12.531 1 36.75 10 THR B N 1
ATOM 2422 C CA . THR B 1 10 ? -41.625 -2.475 -13.375 1 36.75 10 THR B CA 1
ATOM 2423 C C . THR B 1 10 ? -40.375 -1.615 -13.203 1 36.75 10 THR B C 1
ATOM 2425 O O . THR B 1 10 ? -40.406 -0.41 -13.461 1 36.75 10 THR B O 1
ATOM 2428 N N . VAL B 1 11 ? -39.719 -1.868 -12.172 1 42.41 11 VAL B N 1
ATOM 2429 C CA . VAL B 1 11 ? -38.406 -1.224 -12.102 1 42.41 11 VAL B CA 1
ATOM 2430 C C . VAL B 1 11 ? -37.781 -1.151 -13.5 1 42.41 11 VAL B C 1
ATOM 2432 O O . VAL B 1 11 ? -37.625 -2.178 -14.164 1 42.41 11 VAL B O 1
ATOM 2435 N N . ALA B 1 12 ? -37.875 -0.131 -14.273 1 43.94 12 ALA B N 1
ATOM 2436 C CA . ALA B 1 12 ? -37.344 0.151 -15.602 1 43.94 12 ALA B CA 1
ATOM 2437 C C . ALA B 1 12 ? -35.938 -0.421 -15.766 1 43.94 12 ALA B C 1
ATOM 2439 O O . ALA B 1 12 ? -35.156 -0.392 -14.828 1 43.94 12 ALA B O 1
ATOM 2440 N N . PRO B 1 13 ? -35.719 -1.317 -16.734 1 41.12 13 PRO B N 1
ATOM 2441 C CA . PRO B 1 13 ? -34.406 -1.872 -17.031 1 41.12 13 PRO B CA 1
ATOM 2442 C C . PRO B 1 13 ? -33.281 -0.858 -16.828 1 41.12 13 PRO B C 1
ATOM 2444 O O . PRO B 1 13 ? -32.156 -1.239 -16.516 1 41.12 13 PRO B O 1
ATOM 2447 N N . ALA B 1 14 ? -33.5 0.333 -17.188 1 45.41 14 ALA B N 1
ATOM 2448 C CA . ALA B 1 14 ? -32.5 1.379 -16.984 1 45.41 14 ALA B CA 1
ATOM 2449 C C . ALA B 1 14 ? -32.094 1.494 -15.523 1 45.41 14 ALA B C 1
ATOM 2451 O O . ALA B 1 14 ? -30.953 1.793 -15.211 1 45.41 14 ALA B O 1
ATOM 2452 N N . ALA B 1 15 ? -33.031 1.323 -14.688 1 48.66 15 ALA B N 1
ATOM 2453 C CA . ALA B 1 15 ? -32.719 1.374 -13.258 1 48.66 15 ALA B CA 1
ATOM 2454 C C . ALA B 1 15 ? -31.797 0.23 -12.859 1 48.66 15 ALA B C 1
ATOM 2456 O O . ALA B 1 15 ? -30.938 0.396 -12 1 48.66 15 ALA B O 1
ATOM 2457 N N . LEU B 1 16 ? -32.062 -0.935 -13.453 1 48.62 16 LEU B N 1
ATOM 2458 C CA . LEU B 1 16 ? -31.172 -2.07 -13.172 1 48.62 16 LEU B CA 1
ATOM 2459 C C . LEU B 1 16 ? -29.766 -1.812 -13.695 1 48.62 16 LEU B C 1
ATOM 2461 O O . LEU B 1 16 ? -28.781 -2.203 -13.062 1 48.62 16 LEU B O 1
ATOM 2465 N N . LEU B 1 17 ? -29.766 -1.248 -14.969 1 48.78 17 LEU B N 1
ATOM 2466 C CA . LEU B 1 17 ? -28.469 -0.925 -15.531 1 48.78 17 LEU B CA 1
ATOM 2467 C C . LEU B 1 17 ? -27.734 0.098 -14.664 1 48.78 17 LEU B C 1
ATOM 2469 O O . LEU B 1 17 ? -26.5 0.108 -14.609 1 48.78 17 LEU B O 1
ATOM 2473 N N . ARG B 1 18 ? -28.484 0.964 -14.172 1 51.81 18 ARG B N 1
ATOM 2474 C CA . ARG B 1 18 ? -27.922 2.006 -13.32 1 51.81 18 ARG B CA 1
ATOM 2475 C C . ARG B 1 18 ? -27.25 1.404 -12.094 1 51.81 18 ARG B C 1
ATOM 2477 O O . ARG B 1 18 ? -26.359 2.023 -11.5 1 51.81 18 ARG B O 1
ATOM 2484 N N . ARG B 1 19 ? -27.703 0.163 -11.898 1 58.22 19 ARG B N 1
ATOM 2485 C CA . ARG B 1 19 ? -27.125 -0.502 -10.734 1 58.22 19 ARG B CA 1
ATOM 2486 C C . ARG B 1 19 ? -25.844 -1.248 -11.109 1 58.22 19 ARG B C 1
ATOM 2488 O O . ARG B 1 19 ? -25.141 -1.771 -10.234 1 58.22 19 ARG B O 1
ATOM 2495 N N . ILE B 1 20 ? -25.641 -1.16 -12.461 1 61.22 20 ILE B N 1
ATOM 2496 C CA . ILE B 1 20 ? -24.5 -1.928 -12.914 1 61.22 20 ILE B CA 1
ATOM 2497 C C . ILE B 1 20 ? -23.219 -1.112 -12.703 1 61.22 20 ILE B C 1
ATOM 2499 O O . ILE B 1 20 ? -23.109 0.012 -13.203 1 61.22 20 ILE B O 1
ATOM 2503 N N . PRO B 1 21 ? -22.281 -1.726 -12.047 1 71.44 21 PRO B N 1
ATOM 2504 C CA . PRO B 1 21 ? -21.031 -1.004 -11.812 1 71.44 21 PRO B CA 1
ATOM 2505 C C . PRO B 1 21 ? -20.25 -0.745 -13.102 1 71.44 21 PRO B C 1
ATOM 2507 O O . PRO B 1 21 ? -20.438 -1.466 -14.094 1 71.44 21 PRO B O 1
ATOM 2510 N N . GLY B 1 22 ? -19.688 0.395 -13.305 1 75.25 22 GLY B N 1
ATOM 2511 C CA . GLY B 1 22 ? -18.859 0.792 -14.438 1 75.25 22 GLY B CA 1
ATOM 2512 C C . GLY B 1 22 ? -17.922 -0.3 -14.898 1 75.25 22 GLY B C 1
ATOM 2513 O O . GLY B 1 22 ? -17.625 -0.408 -16.094 1 75.25 22 GLY B O 1
ATOM 2514 N N . VAL B 1 23 ? -17.594 -1.185 -14.016 1 83.25 23 VAL B N 1
ATOM 2515 C CA . VAL B 1 23 ? -16.625 -2.225 -14.305 1 83.25 23 VAL B CA 1
ATOM 2516 C C . VAL B 1 23 ? -17.219 -3.234 -15.289 1 83.25 23 VAL B C 1
ATOM 2518 O O . VAL B 1 23 ? -16.484 -3.859 -16.062 1 83.25 23 VAL B O 1
ATOM 2521 N N . THR B 1 24 ? -18.453 -3.352 -15.281 1 85.88 24 THR B N 1
ATOM 2522 C CA . THR B 1 24 ? -19.109 -4.293 -16.188 1 85.88 24 THR B CA 1
ATOM 2523 C C . THR B 1 24 ? -18.891 -3.871 -17.641 1 85.88 24 THR B C 1
ATOM 2525 O O . THR B 1 24 ? -18.625 -4.711 -18.5 1 85.88 24 THR B O 1
ATOM 2528 N N . PHE B 1 25 ? -18.953 -2.592 -17.859 1 85.56 25 PHE B N 1
ATOM 2529 C CA . PHE B 1 25 ? -18.766 -2.084 -19.203 1 85.56 25 PHE B CA 1
ATOM 2530 C C . PHE B 1 25 ? -17.328 -2.303 -19.672 1 85.56 25 PHE B C 1
ATOM 2532 O O . PHE B 1 25 ? -17.078 -2.682 -20.812 1 85.56 25 PHE B O 1
ATOM 2539 N N . ILE B 1 26 ? -16.469 -2.125 -18.797 1 87.88 26 ILE B N 1
ATOM 2540 C CA . ILE B 1 26 ? -15.055 -2.307 -19.125 1 87.88 26 ILE B CA 1
ATOM 2541 C C . ILE B 1 26 ? -14.773 -3.787 -19.375 1 87.88 26 ILE B C 1
ATOM 2543 O O . ILE B 1 26 ? -14.039 -4.137 -20.297 1 87.88 26 ILE B O 1
ATOM 2547 N N . LEU B 1 27 ? -15.352 -4.555 -18.516 1 91.62 27 LEU B N 1
ATOM 2548 C CA . LEU B 1 27 ? -15.164 -5.996 -18.656 1 91.62 27 LEU B CA 1
ATOM 2549 C C . LEU B 1 27 ? -15.703 -6.496 -19.984 1 91.62 27 LEU B C 1
ATOM 2551 O O . LEU B 1 27 ? -15.008 -7.219 -20.703 1 91.62 27 LEU B O 1
ATOM 2555 N N . VAL B 1 28 ? -16.844 -6.086 -20.312 1 91.44 28 VAL B N 1
ATOM 2556 C CA . VAL B 1 28 ? -17.469 -6.508 -21.562 1 91.44 28 VAL B CA 1
ATOM 2557 C C . VAL B 1 28 ? -16.641 -5.969 -22.75 1 91.44 28 VAL B C 1
ATOM 2559 O O . VAL B 1 28 ? -16.391 -6.691 -23.703 1 91.44 28 VAL B O 1
ATOM 2562 N N . GLY B 1 29 ? -16.281 -4.746 -22.672 1 91.31 29 GLY B N 1
ATOM 2563 C CA . GLY B 1 29 ? -15.453 -4.164 -23.703 1 91.31 29 GLY B CA 1
ATOM 2564 C C . GLY B 1 29 ? -14.148 -4.914 -23.906 1 91.31 29 GLY B C 1
ATOM 2565 O O . GLY B 1 29 ? -13.734 -5.148 -25.047 1 91.31 29 GLY B O 1
ATOM 2566 N N . MET B 1 30 ? -13.547 -5.293 -22.844 1 92.25 30 MET B N 1
ATOM 2567 C CA . MET B 1 30 ? -12.281 -6.023 -22.922 1 92.25 30 MET B CA 1
ATOM 2568 C C . MET B 1 30 ? -12.484 -7.41 -23.516 1 92.25 30 MET B C 1
ATOM 2570 O O . MET B 1 30 ? -11.672 -7.867 -24.328 1 92.25 30 MET B O 1
ATOM 2574 N N . ILE B 1 31 ? -13.578 -8.039 -23.109 1 92.75 31 ILE B N 1
ATOM 2575 C CA . ILE B 1 31 ? -13.859 -9.375 -23.641 1 92.75 31 ILE B CA 1
ATOM 2576 C C . ILE B 1 31 ? -14.047 -9.305 -25.141 1 92.75 31 ILE B C 1
ATOM 2578 O O . ILE B 1 31 ? -13.492 -10.125 -25.891 1 92.75 31 ILE B O 1
ATOM 2582 N N . VAL B 1 32 ? -14.758 -8.305 -25.562 1 92.25 32 VAL B N 1
ATOM 2583 C CA . VAL B 1 32 ? -15 -8.125 -26.984 1 92.25 32 VAL B CA 1
ATOM 2584 C C . VAL B 1 32 ? -13.688 -7.816 -27.703 1 92.25 32 VAL B C 1
ATOM 2586 O O . VAL B 1 32 ? -13.375 -8.422 -28.734 1 92.25 32 VAL B O 1
ATOM 2589 N N . LEU B 1 33 ? -12.945 -6.957 -27.125 1 90.56 33 LEU B N 1
ATOM 2590 C CA . LEU B 1 33 ? -11.68 -6.547 -27.719 1 90.56 33 LEU B CA 1
ATOM 2591 C C . LEU B 1 33 ? -10.734 -7.73 -27.859 1 90.56 33 LEU B C 1
ATOM 2593 O O . LEU B 1 33 ? -10.133 -7.938 -28.922 1 90.56 33 LEU B O 1
ATOM 2597 N N . PHE B 1 34 ? -10.625 -8.516 -26.828 1 92.19 34 PHE B N 1
ATOM 2598 C CA . PHE B 1 34 ? -9.688 -9.633 -26.844 1 92.19 34 PHE B CA 1
ATOM 2599 C C . PHE B 1 34 ? -10.219 -10.781 -27.703 1 92.19 34 PHE B C 1
ATOM 2601 O O . PHE B 1 34 ? -9.453 -11.508 -28.328 1 92.19 34 PHE B O 1
ATOM 2608 N N . ALA B 1 35 ? -11.508 -10.93 -27.719 1 90.75 35 ALA B N 1
ATOM 2609 C CA . ALA B 1 35 ? -12.117 -11.961 -28.547 1 90.75 35 ALA B CA 1
ATOM 2610 C C . ALA B 1 35 ? -11.898 -11.672 -30.031 1 90.75 35 ALA B C 1
ATOM 2612 O O . ALA B 1 35 ? -11.719 -12.594 -30.828 1 90.75 35 ALA B O 1
ATOM 2613 N N . VAL B 1 36 ? -11.961 -10.43 -30.375 1 90.31 36 VAL B N 1
ATOM 2614 C CA . VAL B 1 36 ? -11.734 -10.023 -31.75 1 90.31 36 VAL B CA 1
ATOM 2615 C C . VAL B 1 36 ? -10.25 -10.156 -32.094 1 90.31 36 VAL B C 1
ATOM 2617 O O . VAL B 1 36 ? -9.906 -10.539 -33.219 1 90.31 36 VAL B O 1
ATOM 2620 N N . GLY B 1 37 ? -9.453 -9.914 -31.203 1 88.12 37 GLY B N 1
ATOM 2621 C CA . GLY B 1 37 ? -8.016 -9.953 -31.422 1 88.12 37 GLY B CA 1
ATOM 2622 C C . GLY B 1 37 ? -7.465 -11.367 -31.531 1 88.12 37 GLY B C 1
ATOM 2623 O O . GLY B 1 37 ? -6.469 -11.602 -32.219 1 88.12 37 GLY B O 1
ATOM 2624 N N . ASN B 1 38 ? -8.055 -12.273 -30.781 1 89.25 38 ASN B N 1
ATOM 2625 C CA . ASN B 1 38 ? -7.621 -13.664 -30.766 1 89.25 38 ASN B CA 1
ATOM 2626 C C . ASN B 1 38 ? -8.805 -14.625 -30.672 1 89.25 38 ASN B C 1
ATOM 2628 O O . ASN B 1 38 ? -9.461 -14.695 -29.625 1 89.25 38 ASN B O 1
ATOM 2632 N N . PRO B 1 39 ? -8.977 -15.352 -31.656 1 84.88 39 PRO B N 1
ATOM 2633 C CA . PRO B 1 39 ? -10.117 -16.266 -31.672 1 84.88 39 PRO B CA 1
ATOM 2634 C C . PRO B 1 39 ? -10.055 -17.312 -30.562 1 84.88 39 PRO B C 1
ATOM 2636 O O . PRO B 1 39 ? -11.078 -17.906 -30.203 1 84.88 39 PRO B O 1
ATOM 2639 N N . ARG B 1 40 ? -8.977 -17.531 -30 1 89.06 40 ARG B N 1
ATOM 2640 C CA . ARG B 1 40 ? -8.836 -18.547 -28.953 1 89.06 40 ARG B CA 1
ATOM 2641 C C . ARG B 1 40 ? -9.141 -17.953 -27.578 1 89.06 40 ARG B C 1
ATOM 2643 O O . ARG B 1 40 ? -9.18 -18.672 -26.578 1 89.06 40 ARG B O 1
ATOM 2650 N N . PHE B 1 41 ? -9.406 -16.75 -27.562 1 91.75 41 PHE B N 1
ATOM 2651 C CA . PHE B 1 41 ? -9.648 -16.094 -26.281 1 91.75 41 PHE B CA 1
ATOM 2652 C C . PHE B 1 41 ? -10.844 -16.719 -25.578 1 91.75 41 PHE B C 1
ATOM 2654 O O . PHE B 1 41 ? -10.828 -16.906 -24.359 1 91.75 41 PHE B O 1
ATOM 2661 N N . LEU B 1 42 ? -11.867 -17.094 -26.297 1 89.81 42 LEU B N 1
ATOM 2662 C CA . LEU B 1 42 ? -13.078 -17.609 -25.672 1 89.81 42 LEU B CA 1
ATOM 2663 C C . LEU B 1 42 ? -13.078 -19.141 -25.656 1 89.81 42 LEU B C 1
ATOM 2665 O O . LEU B 1 42 ? -14.125 -19.766 -25.453 1 89.81 42 LEU B O 1
ATOM 2669 N N . SER B 1 43 ? -11.953 -19.734 -25.875 1 90.88 43 SER B N 1
ATOM 2670 C CA . SER B 1 43 ? -11.836 -21.188 -25.797 1 90.88 43 SER B CA 1
ATOM 2671 C C . SER B 1 43 ? -12.031 -21.656 -24.359 1 90.88 43 SER B C 1
ATOM 2673 O O . SER B 1 43 ? -11.844 -20.906 -23.406 1 90.88 43 SER B O 1
ATOM 2675 N N . ALA B 1 44 ? -12.438 -22.891 -24.234 1 89.75 44 ALA B N 1
ATOM 2676 C CA . ALA B 1 44 ? -12.656 -23.469 -22.922 1 89.75 44 ALA B CA 1
ATOM 2677 C C . ALA B 1 44 ? -11.367 -23.469 -22.094 1 89.75 44 ALA B C 1
ATOM 2679 O O . ALA B 1 44 ? -11.398 -23.25 -20.875 1 89.75 44 ALA B O 1
ATOM 2680 N N . VAL B 1 45 ? -10.336 -23.75 -22.797 1 89.56 45 VAL B N 1
ATOM 2681 C CA . VAL B 1 45 ? -9.039 -23.797 -22.141 1 89.56 45 VAL B CA 1
ATOM 2682 C C . VAL B 1 45 ? -8.695 -22.422 -21.562 1 89.56 45 VAL B C 1
ATOM 2684 O O . VAL B 1 45 ? -8.289 -22.297 -20.406 1 89.56 45 VAL B O 1
ATOM 2687 N N . ASN B 1 46 ? -8.922 -21.406 -22.359 1 92.31 46 ASN B N 1
ATOM 2688 C CA . ASN B 1 46 ? -8.578 -20.062 -21.906 1 92.31 46 ASN B CA 1
ATOM 2689 C C . ASN B 1 46 ? -9.531 -19.562 -20.828 1 92.31 46 ASN B C 1
ATOM 2691 O O . ASN B 1 46 ? -9.117 -18.875 -19.891 1 92.31 46 ASN B O 1
ATOM 2695 N N . LEU B 1 47 ? -10.703 -19.875 -20.969 1 92 47 LEU B N 1
ATOM 2696 C CA . LEU B 1 47 ? -11.672 -19.484 -19.953 1 92 47 LEU B CA 1
ATOM 2697 C C . LEU B 1 47 ? -11.352 -20.156 -18.609 1 92 47 LEU B C 1
ATOM 2699 O O . LEU B 1 47 ? -11.547 -19.562 -17.562 1 92 47 LEU B O 1
ATOM 2703 N N . THR B 1 48 ? -10.93 -21.359 -18.75 1 91.62 48 THR B N 1
ATOM 2704 C CA . THR B 1 48 ? -10.492 -22.047 -17.547 1 91.62 48 THR B CA 1
ATOM 2705 C C . THR B 1 48 ? -9.297 -21.344 -16.922 1 91.62 48 THR B C 1
ATOM 2707 O O . THR B 1 48 ? -9.227 -21.203 -15.695 1 91.62 48 THR B O 1
ATOM 2710 N N . ASN B 1 49 ? -8.422 -20.875 -17.734 1 90.94 49 ASN B N 1
ATOM 2711 C CA . ASN B 1 49 ? -7.266 -20.141 -17.234 1 90.94 49 ASN B CA 1
ATOM 2712 C C . ASN B 1 49 ? -7.672 -18.844 -16.547 1 90.94 49 ASN B C 1
ATOM 2714 O O . ASN B 1 49 ? -7.117 -18.5 -15.5 1 90.94 49 ASN B O 1
ATOM 2718 N N . ILE B 1 50 ? -8.547 -18.188 -17.078 1 93.19 50 ILE B N 1
ATOM 2719 C CA . ILE B 1 50 ? -9.07 -16.969 -16.484 1 93.19 50 ILE B CA 1
ATOM 2720 C C . ILE B 1 50 ? -9.703 -17.281 -15.125 1 93.19 50 ILE B C 1
ATOM 2722 O O . ILE B 1 50 ? -9.469 -16.578 -14.141 1 93.19 50 ILE B O 1
ATOM 2726 N N . GLY B 1 51 ? -10.43 -18.344 -15.125 1 94.06 51 GLY B N 1
ATOM 2727 C CA . GLY B 1 51 ? -11.047 -18.766 -13.883 1 94.06 51 GLY B CA 1
ATOM 2728 C C . GLY B 1 51 ? -10.047 -19.094 -12.789 1 94.06 51 GLY B C 1
ATOM 2729 O O . GLY B 1 51 ? -10.258 -18.734 -11.625 1 94.06 51 GLY B O 1
ATOM 2730 N N . LEU B 1 52 ? -9.031 -19.766 -13.195 1 92.56 52 LEU B N 1
ATOM 2731 C CA . LEU B 1 52 ? -7.984 -20.125 -12.242 1 92.56 52 LEU B CA 1
ATOM 2732 C C . LEU B 1 52 ? -7.297 -18.891 -11.688 1 92.56 52 LEU B C 1
ATOM 2734 O O . LEU B 1 52 ? -7.102 -18.766 -10.477 1 92.56 52 LEU B O 1
ATOM 2738 N N . GLN B 1 53 ? -7.031 -17.953 -12.523 1 90.62 53 GLN B N 1
ATOM 2739 C CA . GLN B 1 53 ? -6.395 -16.719 -12.109 1 90.62 53 GLN B CA 1
ATOM 2740 C C . GLN B 1 53 ? -7.324 -15.891 -11.227 1 90.62 53 GLN B C 1
ATOM 2742 O O . GLN B 1 53 ? -6.887 -15.312 -10.227 1 90.62 53 GLN B O 1
ATOM 2747 N N . ALA B 1 54 ? -8.477 -15.875 -11.578 1 96 54 ALA B N 1
ATOM 2748 C CA . ALA B 1 54 ? -9.469 -15.102 -10.844 1 96 54 ALA B CA 1
ATOM 2749 C C . ALA B 1 54 ? -9.711 -15.695 -9.461 1 96 54 ALA B C 1
ATOM 2751 O O . ALA B 1 54 ? -10.008 -14.977 -8.508 1 96 54 ALA B O 1
ATOM 2752 N N . SER B 1 55 ? -9.625 -17.016 -9.414 1 97.06 55 SER B N 1
ATOM 2753 C CA . SER B 1 55 ? -9.977 -17.719 -8.18 1 97.06 55 SER B CA 1
ATOM 2754 C C . SER B 1 55 ? -9.078 -17.281 -7.023 1 97.06 55 SER B C 1
ATOM 2756 O O . SER B 1 55 ? -9.562 -17 -5.926 1 97.06 55 SER B O 1
ATOM 2758 N N . LEU B 1 56 ? -7.828 -17.219 -7.262 1 95.06 56 LEU B N 1
ATOM 2759 C CA . LEU B 1 56 ? -6.902 -16.812 -6.211 1 95.06 56 LEU B CA 1
ATOM 2760 C C . LEU B 1 56 ? -7.172 -15.375 -5.773 1 95.06 56 LEU B C 1
ATOM 2762 O O . LEU B 1 56 ? -7.23 -15.086 -4.574 1 95.06 56 LEU B O 1
ATOM 2766 N N . LEU B 1 57 ? -7.355 -14.516 -6.688 1 96.25 57 LEU B N 1
ATOM 2767 C CA . LEU B 1 57 ? -7.617 -13.117 -6.375 1 96.25 57 LEU B CA 1
ATOM 2768 C C . LEU B 1 57 ? -8.961 -12.961 -5.664 1 96.25 57 LEU B C 1
ATOM 2770 O O . LEU B 1 57 ? -9.109 -12.109 -4.793 1 96.25 57 LEU B O 1
ATOM 2774 N N . LEU B 1 58 ? -9.867 -13.766 -6.059 1 98.06 58 LEU B N 1
ATOM 2775 C CA . LEU B 1 58 ? -11.172 -13.734 -5.41 1 98.06 58 LEU B CA 1
ATOM 2776 C C . LEU B 1 58 ? -11.062 -14.109 -3.938 1 98.06 58 LEU B C 1
ATOM 2778 O O . LEU B 1 58 ? -11.773 -13.562 -3.096 1 98.06 58 LEU B O 1
ATOM 2782 N N . MET B 1 59 ? -10.203 -15 -3.652 1 98.06 59 MET B N 1
ATOM 2783 C CA . MET B 1 59 ? -10.016 -15.438 -2.271 1 98.06 59 MET B CA 1
ATOM 2784 C C . MET B 1 59 ? -9.516 -14.297 -1.399 1 98.06 59 MET B C 1
ATOM 2786 O O . MET B 1 59 ? -9.758 -14.273 -0.191 1 98.06 59 MET B O 1
ATOM 2790 N N . LEU B 1 60 ? -8.875 -13.383 -2.01 1 97.56 60 LEU B N 1
ATOM 2791 C CA . LEU B 1 60 ? -8.383 -12.219 -1.275 1 97.56 60 LEU B CA 1
ATOM 2792 C C . LEU B 1 60 ? -9.398 -11.086 -1.31 1 97.56 60 LEU B C 1
ATOM 2794 O O . LEU B 1 60 ? -9.633 -10.422 -0.295 1 97.56 60 LEU B O 1
ATOM 2798 N N . ALA B 1 61 ? -10.023 -10.914 -2.428 1 97.75 61 ALA B N 1
ATOM 2799 C CA . ALA B 1 61 ? -10.852 -9.734 -2.672 1 97.75 61 ALA B CA 1
ATOM 2800 C C . ALA B 1 61 ? -12.203 -9.859 -1.967 1 97.75 61 ALA B C 1
ATOM 2802 O O . ALA B 1 61 ? -12.75 -8.859 -1.484 1 97.75 61 ALA B O 1
ATOM 2803 N N . LEU B 1 62 ? -12.711 -11.055 -1.919 1 98.31 62 LEU B N 1
ATOM 2804 C CA . LEU B 1 62 ? -14.047 -11.219 -1.354 1 98.31 62 LEU B CA 1
ATOM 2805 C C . LEU B 1 62 ? -14.062 -10.859 0.127 1 9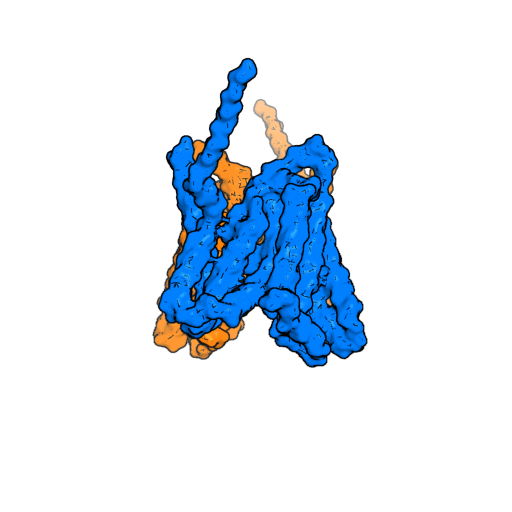8.31 62 LEU B C 1
ATOM 2807 O O . LEU B 1 62 ? -14.867 -10.023 0.558 1 98.31 62 LEU B O 1
ATOM 2811 N N . PRO B 1 63 ? -13.18 -11.438 0.877 1 97.88 63 PRO B N 1
ATOM 2812 C CA . PRO B 1 63 ? -13.195 -11 2.277 1 97.88 63 PRO B CA 1
ATOM 2813 C C . PRO B 1 63 ? -12.766 -9.547 2.451 1 97.88 63 PRO B C 1
ATOM 2815 O O . PRO B 1 63 ? -13.219 -8.875 3.381 1 97.88 63 PRO B O 1
ATOM 2818 N N . MET B 1 64 ? -11.93 -9.047 1.608 1 96.88 64 MET B N 1
ATOM 2819 C CA . MET B 1 64 ? -11.547 -7.641 1.628 1 96.88 64 MET B CA 1
ATOM 2820 C C . MET B 1 64 ? -12.766 -6.742 1.458 1 96.88 64 MET B C 1
ATOM 2822 O O . MET B 1 64 ? -12.812 -5.637 2.004 1 96.88 64 MET B O 1
ATOM 2826 N N . THR B 1 65 ? -13.703 -7.211 0.72 1 96.56 65 THR B N 1
ATOM 2827 C CA . THR B 1 65 ? -14.938 -6.465 0.533 1 96.56 65 THR B CA 1
ATOM 2828 C C . THR B 1 65 ? -15.609 -6.184 1.876 1 96.56 65 THR B C 1
ATOM 2830 O O . THR B 1 65 ? -16.078 -5.07 2.119 1 96.56 65 THR B O 1
ATOM 2833 N N . LEU B 1 66 ? -15.602 -7.156 2.73 1 96.88 66 LEU B N 1
ATOM 2834 C CA . LEU B 1 66 ? -16.219 -6.977 4.039 1 96.88 66 LEU B CA 1
ATOM 2835 C C . LEU B 1 66 ? -15.453 -5.945 4.863 1 96.88 66 LEU B C 1
ATOM 2837 O O . LEU B 1 66 ? -16.062 -5.129 5.562 1 96.88 66 LEU B O 1
ATOM 2841 N N . ILE B 1 67 ? -14.18 -5.996 4.773 1 96.31 67 ILE B N 1
ATOM 2842 C CA . ILE B 1 67 ? -13.352 -5.055 5.523 1 96.31 67 ILE B CA 1
ATOM 2843 C C . ILE B 1 67 ? -13.609 -3.633 5.023 1 96.31 67 ILE B C 1
ATOM 2845 O O . ILE B 1 67 ? -13.805 -2.715 5.824 1 96.31 67 ILE B O 1
ATOM 2849 N N . ILE B 1 68 ? -13.664 -3.467 3.762 1 93.25 68 ILE B N 1
ATOM 2850 C CA . ILE B 1 68 ? -13.836 -2.146 3.168 1 93.25 68 ILE B CA 1
ATOM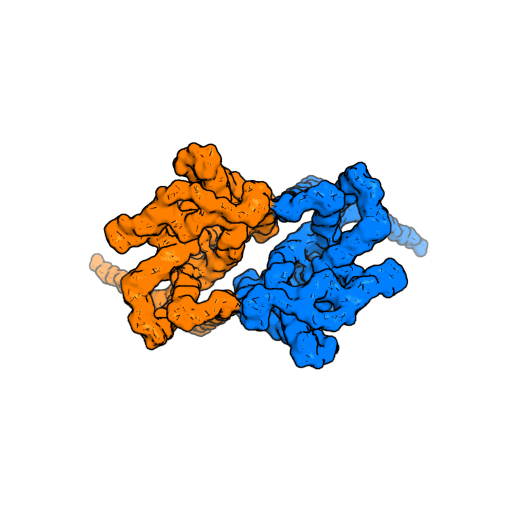 2851 C C . ILE B 1 68 ? -15.234 -1.621 3.473 1 93.25 68 ILE B C 1
ATOM 2853 O O . ILE B 1 68 ? -15.414 -0.426 3.717 1 93.25 68 ILE B O 1
ATOM 2857 N N . LEU B 1 69 ? -16.219 -2.48 3.562 1 92.88 69 LEU B N 1
ATOM 2858 C CA . LEU B 1 69 ? -17.594 -2.09 3.908 1 92.88 69 LEU B CA 1
ATOM 2859 C C . LEU B 1 69 ? -17.641 -1.482 5.305 1 92.88 69 LEU B C 1
ATOM 2861 O O . LEU B 1 69 ? -18.531 -0.677 5.602 1 92.88 69 LEU B O 1
ATOM 2865 N N . THR B 1 70 ? -16.719 -1.873 6.141 1 91.75 70 THR B N 1
ATOM 2866 C CA . THR B 1 70 ? -16.672 -1.342 7.496 1 91.75 70 THR B CA 1
ATOM 2867 C C . THR B 1 70 ? -15.711 -0.164 7.59 1 91.75 70 THR B C 1
ATOM 2869 O O . THR B 1 70 ? -15.25 0.182 8.68 1 91.75 70 THR B O 1
ATOM 2872 N N . ALA B 1 71 ? -15.297 0.339 6.449 1 86.81 71 ALA B N 1
ATOM 2873 C CA . ALA B 1 71 ? -14.398 1.486 6.348 1 86.81 71 ALA B CA 1
ATOM 2874 C C . ALA B 1 71 ? -12.984 1.12 6.805 1 86.81 71 ALA B C 1
ATOM 2876 O O . ALA B 1 71 ? -12.281 1.946 7.387 1 86.81 71 ALA B O 1
ATOM 2877 N N . GLY B 1 72 ? -12.703 -0.145 6.59 1 89.19 72 GLY B N 1
ATOM 2878 C CA . GLY B 1 72 ? -11.367 -0.616 6.922 1 89.19 72 GLY B CA 1
ATOM 2879 C C . GLY B 1 72 ? -10.531 -0.945 5.703 1 89.19 72 GLY B C 1
ATOM 2880 O O . GLY B 1 72 ? -10.914 -0.631 4.574 1 89.19 72 GLY B O 1
ATOM 2881 N N . LEU B 1 73 ? -9.328 -1.424 5.938 1 90.44 73 LEU B N 1
ATOM 2882 C CA . LEU B 1 73 ? -8.352 -1.824 4.926 1 90.44 73 LEU B CA 1
ATOM 2883 C C . LEU B 1 73 ? -7.348 -2.818 5.504 1 90.44 73 LEU B C 1
ATOM 2885 O O . LEU B 1 73 ? -7.027 -2.764 6.691 1 90.44 73 LEU B O 1
ATOM 2889 N N . ASP B 1 74 ? -7 -3.695 4.746 1 95.75 74 ASP B N 1
ATOM 2890 C CA . ASP B 1 74 ? -5.957 -4.613 5.195 1 95.75 74 ASP B CA 1
ATOM 2891 C C . ASP B 1 74 ? -4.852 -4.742 4.152 1 95.75 74 ASP B C 1
ATOM 2893 O O . ASP B 1 74 ? -4.984 -5.5 3.189 1 95.75 74 ASP B O 1
ATOM 2897 N N . LEU B 1 75 ? -3.74 -4.129 4.379 1 92.44 75 LEU B N 1
ATOM 2898 C CA . LEU B 1 75 ? -2.615 -4.145 3.449 1 92.44 75 LEU B CA 1
ATOM 2899 C C . LEU B 1 75 ? -1.757 -5.387 3.654 1 92.44 75 LEU B C 1
ATOM 2901 O O . LEU B 1 75 ? -0.893 -5.691 2.828 1 92.44 75 LEU B O 1
ATOM 2905 N N . SER B 1 76 ? -2.025 -6.094 4.656 1 95.12 76 SER B N 1
ATOM 2906 C CA . SER B 1 76 ? -1.121 -7.176 5.027 1 95.12 76 SER B CA 1
ATOM 2907 C C . SER B 1 76 ? -1.491 -8.477 4.312 1 95.12 76 SER B C 1
ATOM 2909 O O . SER B 1 76 ? -0.76 -9.461 4.391 1 95.12 76 SER B O 1
ATOM 2911 N N . VAL B 1 77 ? -2.539 -8.453 3.582 1 96.38 77 VAL B N 1
ATOM 2912 C CA . VAL B 1 77 ? -3.113 -9.688 3.053 1 96.38 77 VAL B CA 1
ATOM 2913 C C . VAL B 1 77 ? -2.111 -10.359 2.119 1 96.38 77 VAL B C 1
ATOM 2915 O O . VAL B 1 77 ? -1.974 -11.586 2.133 1 96.38 77 VAL B O 1
ATOM 2918 N N . GLY B 1 78 ? -1.48 -9.641 1.315 1 94.5 78 GLY B N 1
ATOM 2919 C CA . GLY B 1 78 ? -0.487 -10.227 0.429 1 94.5 78 GLY B CA 1
ATOM 2920 C C . GLY B 1 78 ? 0.681 -10.844 1.171 1 94.5 78 GLY B C 1
ATOM 2921 O O . GLY B 1 78 ? 1.065 -11.984 0.891 1 94.5 78 GLY B O 1
ATOM 2922 N N . ALA B 1 79 ? 1.244 -10.078 2.055 1 94.31 79 ALA B N 1
ATOM 2923 C CA . ALA B 1 79 ? 2.357 -10.57 2.859 1 94.31 79 ALA B CA 1
ATOM 2924 C C . ALA B 1 79 ? 1.938 -11.789 3.684 1 94.31 79 ALA B C 1
ATOM 2926 O O . ALA B 1 79 ? 2.727 -12.719 3.875 1 94.31 79 ALA B O 1
ATOM 2927 N N . LEU B 1 80 ? 0.77 -11.734 4.164 1 97.12 80 LEU B N 1
ATOM 2928 C CA . LEU B 1 80 ? 0.257 -12.852 4.945 1 97.12 80 LEU B CA 1
ATOM 2929 C C . LEU B 1 80 ? 0.113 -14.102 4.082 1 97.12 80 LEU B C 1
ATOM 2931 O O . LEU B 1 80 ? 0.417 -15.211 4.527 1 97.12 80 LEU B O 1
ATOM 2935 N N . LEU B 1 81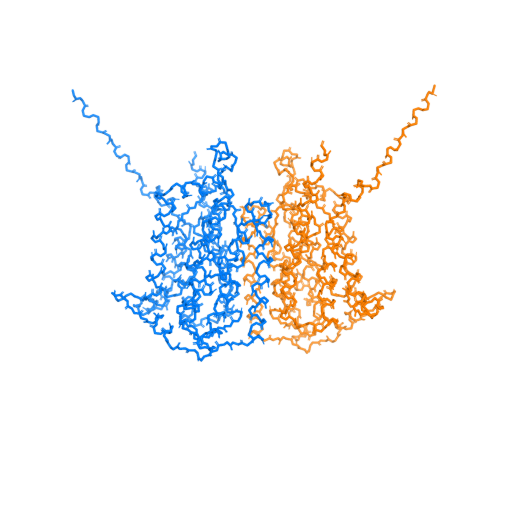 ? -0.391 -13.914 2.904 1 97.25 81 LEU B N 1
ATOM 2936 C CA . LEU B 1 81 ? -0.483 -15.031 1.965 1 97.25 81 LEU B CA 1
ATOM 2937 C C . LEU B 1 81 ? 0.882 -15.672 1.748 1 97.25 81 LEU B C 1
ATOM 2939 O O . LEU B 1 81 ? 1.009 -16.906 1.788 1 97.25 81 LEU B O 1
ATOM 2943 N N . GLY B 1 82 ? 1.822 -14.852 1.511 1 95.75 82 GLY B N 1
ATOM 2944 C CA . GLY B 1 82 ? 3.182 -15.344 1.354 1 95.75 82 GLY B CA 1
ATOM 2945 C C . GLY B 1 82 ? 3.693 -16.078 2.574 1 95.75 82 GLY B C 1
ATOM 2946 O O . GLY B 1 82 ? 4.273 -17.156 2.453 1 95.75 82 GLY B O 1
ATOM 2947 N N . LEU B 1 83 ? 3.465 -15.492 3.684 1 96.38 83 LEU B N 1
ATOM 2948 C CA . LEU B 1 83 ? 3.924 -16.109 4.922 1 96.38 83 LEU B CA 1
ATOM 2949 C C . LEU B 1 83 ? 3.248 -17.469 5.141 1 96.38 83 LEU B C 1
ATOM 2951 O O . LEU B 1 83 ? 3.906 -18.438 5.504 1 96.38 83 LEU B O 1
ATOM 2955 N N . CYS B 1 84 ? 1.992 -17.484 4.969 1 97.88 84 CYS B N 1
ATOM 2956 C CA . CYS B 1 84 ? 1.27 -18.734 5.129 1 97.88 84 CYS B CA 1
ATOM 2957 C C . CYS B 1 84 ? 1.781 -19.797 4.152 1 97.88 84 CYS B C 1
ATOM 2959 O O . CYS B 1 84 ? 1.91 -20.969 4.512 1 97.88 84 CYS B O 1
ATOM 2961 N N . GLY B 1 85 ? 2.041 -19.406 2.924 1 96.81 85 GLY B N 1
ATOM 2962 C CA . GLY B 1 85 ? 2.652 -20.328 1.973 1 96.81 85 GLY B CA 1
ATOM 2963 C C . GLY B 1 85 ? 3.988 -20.875 2.441 1 96.81 85 GLY B C 1
ATOM 2964 O O . GLY B 1 85 ? 4.242 -22.078 2.354 1 96.81 85 GLY B O 1
ATOM 2965 N N . VAL B 1 86 ? 4.805 -20.016 2.939 1 96.69 86 VAL B N 1
ATOM 2966 C CA . VAL B 1 86 ? 6.129 -20.375 3.428 1 96.69 86 VAL B CA 1
ATOM 2967 C C . VAL B 1 86 ? 6.004 -21.328 4.617 1 96.69 86 VAL B C 1
ATOM 2969 O O . VAL B 1 86 ? 6.746 -22.312 4.719 1 96.69 86 VAL B O 1
ATOM 2972 N N . VAL B 1 87 ? 5.082 -21.031 5.504 1 97.5 87 VAL B N 1
ATOM 2973 C CA . VAL B 1 87 ? 4.879 -21.859 6.688 1 97.5 87 VAL B CA 1
ATOM 2974 C C . VAL B 1 87 ? 4.453 -23.266 6.266 1 97.5 87 VAL B C 1
ATOM 2976 O O . VAL B 1 87 ? 5.004 -24.25 6.75 1 97.5 87 VAL B O 1
ATOM 2979 N N . ILE B 1 88 ? 3.551 -23.375 5.355 1 97.25 88 ILE B N 1
ATOM 2980 C CA . ILE B 1 88 ? 3.094 -24.672 4.879 1 97.25 88 ILE B CA 1
ATOM 2981 C C . ILE B 1 88 ? 4.254 -25.422 4.23 1 97.25 88 ILE B C 1
ATOM 2983 O O . ILE B 1 88 ? 4.52 -26.578 4.566 1 97.25 88 ILE B O 1
ATOM 2987 N N . ALA B 1 89 ? 4.914 -24.75 3.33 1 96.5 89 ALA B N 1
ATOM 2988 C CA . ALA B 1 89 ? 6.016 -25.375 2.6 1 96.5 89 ALA B CA 1
ATOM 2989 C C . ALA B 1 89 ? 7.109 -25.844 3.555 1 96.5 89 ALA B C 1
ATOM 2991 O O . ALA B 1 89 ? 7.605 -26.969 3.434 1 96.5 89 ALA B O 1
ATOM 2992 N N . ALA B 1 90 ? 7.473 -25.016 4.477 1 96.31 90 ALA B N 1
ATOM 2993 C CA . ALA B 1 90 ? 8.539 -25.328 5.418 1 96.31 90 ALA B CA 1
ATOM 2994 C C . ALA B 1 90 ? 8.172 -26.547 6.273 1 96.31 90 ALA B C 1
ATOM 2996 O O . ALA B 1 90 ? 9.008 -27.406 6.516 1 96.31 90 ALA B O 1
ATOM 2997 N N . LEU B 1 91 ? 6.945 -26.578 6.691 1 97 91 LEU B N 1
ATOM 2998 C CA . LEU B 1 91 ? 6.516 -27.672 7.547 1 97 91 LEU B CA 1
ATOM 2999 C C . LEU B 1 91 ? 6.391 -28.969 6.746 1 97 91 LEU B C 1
ATOM 3001 O O . LEU B 1 91 ? 6.676 -30.062 7.262 1 97 91 LEU B O 1
ATOM 3005 N N . LEU B 1 92 ? 5.984 -28.891 5.523 1 95.88 92 LEU B N 1
ATOM 3006 C CA . LEU B 1 92 ? 5.914 -30.078 4.676 1 95.88 92 LEU B CA 1
ATOM 3007 C C . LEU B 1 92 ? 7.301 -30.656 4.43 1 95.88 92 LEU B C 1
ATOM 3009 O O . LEU B 1 92 ? 7.492 -31.875 4.484 1 95.88 92 LEU B O 1
ATOM 3013 N N . VAL B 1 93 ? 8.203 -29.812 4.152 1 94.56 93 VAL B N 1
ATOM 3014 C CA . VAL B 1 93 ? 9.578 -30.266 3.92 1 94.56 93 VAL B CA 1
ATOM 3015 C C . VAL B 1 93 ? 10.148 -30.859 5.203 1 94.56 93 VAL B C 1
ATOM 3017 O O . VAL B 1 93 ? 10.938 -31.797 5.156 1 94.56 93 VAL B O 1
ATOM 3020 N N . ALA B 1 94 ? 9.727 -30.312 6.324 1 95.44 94 ALA B N 1
ATOM 3021 C CA . ALA B 1 94 ? 10.172 -30.812 7.621 1 95.44 94 ALA B CA 1
ATOM 3022 C C . ALA B 1 94 ? 9.5 -32.156 7.961 1 95.44 94 ALA B C 1
ATOM 3024 O O . ALA B 1 94 ? 9.805 -32.75 8.992 1 95.44 94 ALA B O 1
ATOM 3025 N N . GLY B 1 95 ? 8.484 -32.562 7.16 1 94.5 95 GLY B N 1
ATOM 3026 C CA . GLY B 1 95 ? 7.91 -33.875 7.312 1 94.5 95 GLY B CA 1
ATOM 3027 C C . GLY B 1 95 ? 6.535 -33.875 7.957 1 94.5 95 GLY B C 1
ATOM 3028 O O . GLY B 1 95 ? 5.965 -34.938 8.234 1 94.5 95 GLY B O 1
ATOM 3029 N N . TRP B 1 96 ? 6.004 -32.688 8.141 1 96.19 96 TRP B N 1
ATOM 3030 C CA . TRP B 1 96 ? 4.672 -32.594 8.734 1 96.19 96 TRP B CA 1
ATOM 3031 C C . TRP B 1 96 ? 3.605 -33.031 7.734 1 96.19 96 TRP B C 1
ATOM 3033 O O . TRP B 1 96 ? 3.822 -32.969 6.52 1 96.19 96 TRP B O 1
ATOM 3043 N N . SER B 1 97 ? 2.543 -33.562 8.281 1 96.31 97 SER B N 1
ATOM 3044 C CA . SER B 1 97 ? 1.415 -33.875 7.414 1 96.31 97 SER B CA 1
ATOM 3045 C C . SER B 1 97 ? 0.763 -32.625 6.863 1 96.31 97 SER B C 1
ATOM 3047 O O . SER B 1 97 ? 0.921 -31.547 7.426 1 96.31 97 SER B O 1
ATOM 3049 N N . LEU B 1 98 ? 0.084 -32.75 5.758 1 95 98 LEU B N 1
ATOM 3050 C CA . LEU B 1 98 ? -0.555 -31.609 5.102 1 95 98 LEU B CA 1
ATOM 3051 C C . LEU B 1 98 ? -1.58 -30.953 6.02 1 95 98 LEU B C 1
ATOM 3053 O O . LEU B 1 98 ? -1.575 -29.719 6.191 1 95 98 LEU B O 1
ATOM 3057 N N . PRO B 1 99 ? -2.439 -31.703 6.723 1 96.12 99 PRO B N 1
ATOM 3058 C CA . PRO B 1 99 ? -3.406 -31.062 7.621 1 96.12 99 PRO B CA 1
ATOM 3059 C C . PRO B 1 99 ? -2.738 -30.281 8.75 1 96.12 99 PRO B C 1
ATOM 3061 O O . PRO B 1 99 ? -3.221 -29.219 9.133 1 96.12 99 PRO B O 1
ATOM 3064 N N . ALA B 1 100 ? -1.655 -30.797 9.211 1 97.31 100 ALA B N 1
ATOM 3065 C CA . ALA B 1 100 ? -0.935 -30.094 10.273 1 97.31 100 ALA B CA 1
ATOM 3066 C C . ALA B 1 100 ? -0.323 -28.797 9.758 1 97.31 100 ALA B C 1
ATOM 3068 O O . ALA B 1 100 ? -0.343 -27.781 10.461 1 97.31 100 ALA B O 1
ATOM 3069 N N . ALA B 1 101 ? 0.247 -28.891 8.562 1 97.38 101 ALA B N 1
ATOM 3070 C CA . ALA B 1 101 ? 0.846 -27.703 7.961 1 97.38 101 ALA B CA 1
ATOM 3071 C C . ALA B 1 101 ? -0.209 -26.625 7.699 1 97.38 101 ALA B C 1
ATOM 3073 O O . ALA B 1 101 ? 0.024 -25.453 7.949 1 97.38 101 ALA B O 1
ATOM 3074 N N . VAL B 1 102 ? -1.319 -27.047 7.262 1 96.88 102 VAL B N 1
ATOM 3075 C CA . VAL B 1 102 ? -2.416 -26.141 6.973 1 96.88 102 VAL B CA 1
ATOM 3076 C C . VAL B 1 102 ? -2.947 -25.547 8.273 1 96.88 102 VAL B C 1
ATOM 3078 O O . VAL B 1 102 ? -3.248 -24.344 8.344 1 96.88 102 VAL B O 1
ATOM 3081 N N . ALA B 1 103 ? -3.059 -26.344 9.297 1 98.12 103 ALA B N 1
ATOM 3082 C CA . ALA B 1 103 ? -3.51 -25.859 10.602 1 98.12 103 ALA B CA 1
ATOM 3083 C C . ALA B 1 103 ? -2.574 -24.781 11.141 1 98.12 103 ALA B C 1
ATOM 3085 O O . ALA B 1 103 ? -3.025 -23.797 11.727 1 98.12 103 ALA B O 1
ATOM 3086 N N . ALA B 1 104 ? -1.339 -25.031 10.922 1 98.19 104 ALA B N 1
ATOM 3087 C CA . ALA B 1 104 ? -0.357 -24.047 11.359 1 98.19 104 ALA B CA 1
ATOM 3088 C C . ALA B 1 104 ? -0.528 -22.719 10.609 1 98.19 104 ALA B C 1
ATOM 3090 O O . ALA B 1 104 ? -0.453 -21.641 11.211 1 98.19 104 ALA B O 1
ATOM 3091 N N . ALA B 1 105 ? -0.695 -22.828 9.32 1 97.75 105 ALA B N 1
ATOM 3092 C CA . ALA B 1 105 ? -0.917 -21.625 8.516 1 97.75 105 ALA B CA 1
ATOM 3093 C C . ALA B 1 105 ? -2.199 -20.922 8.93 1 97.75 105 ALA B C 1
ATOM 3095 O O . ALA B 1 105 ? -2.246 -19.688 8.969 1 97.75 105 ALA B O 1
ATOM 3096 N N . MET B 1 106 ? -3.18 -21.703 9.227 1 98.06 106 MET B N 1
ATOM 3097 C CA . MET B 1 106 ? -4.441 -21.125 9.688 1 98.06 106 MET B CA 1
ATOM 3098 C C . MET B 1 106 ? -4.258 -20.406 11.023 1 98.06 106 MET B C 1
ATOM 3100 O O . MET B 1 106 ? -4.859 -19.359 11.258 1 98.06 106 MET B O 1
ATOM 3104 N N . LEU B 1 107 ? -3.49 -20.953 11.859 1 98.44 107 LEU B N 1
ATOM 3105 C CA . LEU B 1 107 ? -3.193 -20.312 13.133 1 98.44 107 LEU B CA 1
ATOM 3106 C C . LEU B 1 107 ? -2.48 -18.984 12.922 1 98.44 107 LEU B C 1
ATOM 3108 O O . LEU B 1 107 ? -2.783 -18 13.602 1 98.44 107 LEU B O 1
ATOM 3112 N N . VAL B 1 108 ? -1.537 -19 11.992 1 98.06 108 VAL B N 1
ATOM 3113 C CA . VAL B 1 108 ? -0.844 -17.766 11.648 1 98.06 108 VAL B CA 1
ATOM 3114 C C . VAL B 1 108 ? -1.851 -16.734 11.156 1 98.06 108 VAL B C 1
ATOM 3116 O O . VAL B 1 108 ? -1.796 -15.57 11.562 1 98.06 108 VAL B O 1
ATOM 3119 N N . GLY B 1 109 ? -2.721 -17.188 10.281 1 98 109 GLY B N 1
ATOM 3120 C CA . GLY B 1 109 ? -3.771 -16.297 9.797 1 98 109 GLY B CA 1
ATOM 3121 C C . GLY B 1 109 ? -4.668 -15.781 10.906 1 98 109 GLY B C 1
ATOM 3122 O O . GLY B 1 109 ? -5 -14.594 10.938 1 98 109 GLY B O 1
ATOM 3123 N N . LEU B 1 110 ? -4.988 -16.656 11.781 1 97.56 110 LEU B N 1
ATOM 3124 C CA . LEU B 1 110 ? -5.84 -16.281 12.906 1 97.56 110 LEU B CA 1
ATOM 3125 C C . LEU B 1 110 ? -5.156 -15.234 13.781 1 97.56 110 LEU B C 1
ATOM 3127 O O . LEU B 1 110 ? -5.801 -14.281 14.234 1 97.56 110 LEU B O 1
ATOM 3131 N N . VAL B 1 111 ? -3.961 -15.398 14.023 1 98 111 VAL B N 1
ATOM 3132 C CA . VAL B 1 111 ? -3.209 -14.461 14.852 1 98 111 VAL B CA 1
ATOM 3133 C C . VAL B 1 111 ? -3.111 -13.109 14.156 1 98 111 VAL B C 1
ATOM 3135 O O . VAL B 1 111 ? -3.35 -12.07 14.773 1 98 111 VAL B O 1
ATOM 3138 N N . ALA B 1 112 ? -2.768 -13.125 12.906 1 97.38 112 ALA B N 1
ATOM 3139 C CA . ALA B 1 112 ? -2.664 -11.883 12.148 1 97.38 112 ALA B CA 1
ATOM 3140 C C . ALA B 1 112 ? -3.998 -11.141 12.125 1 97.38 112 ALA B C 1
ATOM 3142 O O . ALA B 1 112 ? -4.043 -9.93 12.312 1 97.38 112 ALA B O 1
ATOM 3143 N N . GLY B 1 113 ? -5.043 -11.93 11.859 1 97.94 113 GLY B N 1
ATOM 3144 C CA . GLY B 1 113 ? -6.367 -11.328 11.859 1 97.94 113 GLY B CA 1
ATOM 3145 C C . GLY B 1 113 ? -6.777 -10.773 13.211 1 97.94 113 GLY B C 1
ATOM 3146 O O . GLY B 1 113 ? -7.387 -9.711 13.289 1 97.94 113 GLY B O 1
ATOM 3147 N N . ALA B 1 114 ? -6.441 -11.477 14.227 1 97.75 114 ALA B N 1
ATOM 3148 C CA . ALA B 1 114 ? -6.77 -11.031 15.578 1 97.75 114 ALA B CA 1
ATOM 3149 C C . ALA B 1 114 ? -6.008 -9.758 15.938 1 97.75 114 ALA B C 1
ATOM 3151 O O . ALA B 1 114 ? -6.566 -8.852 16.562 1 97.75 114 ALA B O 1
ATOM 3152 N N . VAL B 1 115 ? -4.809 -9.75 15.578 1 96.5 115 VAL B N 1
ATOM 3153 C CA . VAL B 1 115 ? -3.986 -8.586 15.867 1 96.5 115 VAL B CA 1
ATOM 3154 C C . VAL B 1 115 ? -4.535 -7.363 15.133 1 96.5 115 VAL B C 1
ATOM 3156 O O . VAL B 1 115 ? -4.785 -6.32 15.75 1 96.5 115 VAL B O 1
ATOM 3159 N N . ASN B 1 116 ? -4.773 -7.492 13.875 1 96.88 116 ASN B N 1
ATOM 3160 C CA . ASN B 1 116 ? -5.305 -6.387 13.086 1 96.88 116 ASN B CA 1
ATOM 3161 C C . ASN B 1 116 ? -6.688 -5.965 13.57 1 96.88 116 ASN B C 1
ATOM 3163 O O . ASN B 1 116 ? -6.941 -4.777 13.789 1 96.88 116 ASN B O 1
ATOM 3167 N N . GLY B 1 117 ? -7.512 -6.992 13.766 1 96.62 117 GLY B N 1
ATOM 3168 C CA . GLY B 1 117 ? -8.859 -6.691 14.219 1 96.62 117 GLY B CA 1
ATOM 3169 C C . GLY B 1 117 ? -8.891 -6.016 15.578 1 96.62 117 GLY B C 1
ATOM 3170 O O . GLY B 1 117 ? -9.695 -5.109 15.805 1 96.62 117 GLY B O 1
ATOM 3171 N N . PHE B 1 118 ? -8.047 -6.418 16.438 1 96.25 118 PHE B N 1
ATOM 3172 C CA . PHE B 1 118 ? -8.016 -5.855 17.781 1 96.25 118 PHE B CA 1
ATOM 3173 C C . PHE B 1 118 ? -7.473 -4.43 17.75 1 96.25 118 PHE B C 1
ATOM 3175 O O . PHE B 1 118 ? -8.055 -3.527 18.359 1 96.25 118 PHE B O 1
ATOM 3182 N N . LEU B 1 119 ? -6.414 -4.238 17.094 1 94.06 119 LEU B N 1
ATOM 3183 C CA . LEU B 1 119 ? -5.766 -2.93 17.078 1 94.06 119 LEU B CA 1
ATOM 3184 C C . LEU B 1 119 ? -6.633 -1.902 16.359 1 94.06 119 LEU B C 1
ATOM 3186 O O . LEU B 1 119 ? -6.715 -0.747 16.781 1 94.06 119 LEU B O 1
ATOM 3190 N N . VAL B 1 120 ? -7.301 -2.336 15.305 1 92.06 120 VAL B N 1
ATOM 3191 C CA . VAL B 1 120 ? -8.148 -1.424 14.547 1 92.06 120 VAL B CA 1
ATOM 3192 C C . VAL B 1 120 ? -9.492 -1.256 15.25 1 92.06 120 VAL B C 1
ATOM 3194 O O . VAL B 1 120 ? -9.961 -0.132 15.453 1 92.06 120 VAL B O 1
ATOM 3197 N N . GLY B 1 121 ? -10.102 -2.33 15.648 1 90.94 121 GLY B N 1
ATOM 3198 C CA . GLY B 1 121 ? -11.453 -2.311 16.188 1 90.94 121 GLY B CA 1
ATOM 3199 C C . GLY B 1 121 ? -11.508 -1.832 17.625 1 90.94 121 GLY B C 1
ATOM 3200 O O . GLY B 1 121 ? -12.32 -0.969 17.969 1 90.94 121 GLY B O 1
ATOM 3201 N N . TYR B 1 122 ? -10.68 -2.342 18.453 1 91.5 122 TYR B N 1
ATOM 3202 C CA . TYR B 1 122 ? -10.781 -2.062 19.891 1 91.5 122 TYR B CA 1
ATOM 3203 C C . TYR B 1 122 ? -9.93 -0.858 20.266 1 91.5 122 TYR B C 1
ATOM 3205 O O . TYR B 1 122 ? -10.328 -0.056 21.125 1 91.5 122 TYR B O 1
ATOM 3213 N N . LEU B 1 123 ? -8.82 -0.723 19.609 1 90.44 123 LEU B N 1
ATOM 3214 C CA . LEU B 1 123 ? -7.938 0.364 20.016 1 90.44 123 LEU B CA 1
ATOM 3215 C C . LEU B 1 123 ? -8.133 1.583 19.125 1 90.44 123 LEU B C 1
ATOM 3217 O O . LEU B 1 123 ? -7.582 2.652 19.391 1 90.44 123 LEU B O 1
ATOM 3221 N N . GLY B 1 124 ? -8.82 1.375 18.047 1 87.19 124 GLY B N 1
ATOM 3222 C CA . GLY B 1 124 ? -9.18 2.496 17.188 1 87.19 124 GLY B CA 1
ATOM 3223 C C . GLY B 1 124 ? -8.016 3.055 16.406 1 87.19 124 GLY B C 1
ATOM 3224 O O . GLY B 1 124 ? -7.996 4.238 16.062 1 87.19 124 GLY B O 1
ATOM 3225 N N . LEU B 1 125 ? -6.965 2.244 16.219 1 86.44 125 LEU B N 1
ATOM 3226 C CA . LEU B 1 125 ? -5.82 2.676 15.43 1 86.44 125 LEU B CA 1
ATOM 3227 C C . LEU B 1 125 ? -6.16 2.686 13.945 1 86.44 125 LEU B C 1
ATOM 3229 O O . LEU B 1 125 ? -6.996 1.898 13.492 1 86.44 125 LEU B O 1
ATOM 3233 N N . PRO B 1 126 ? -5.527 3.6 13.172 1 83.75 126 PRO B N 1
ATOM 3234 C CA . PRO B 1 126 ? -5.797 3.631 11.734 1 83.75 126 PRO B CA 1
ATOM 3235 C C . PRO B 1 126 ? -5.434 2.322 11.039 1 83.75 126 PRO B C 1
ATOM 3237 O O . PRO B 1 126 ? -4.305 1.84 11.172 1 83.75 126 PRO B O 1
ATOM 3240 N N . ALA B 1 127 ? -6.375 1.81 10.336 1 90.31 127 ALA B N 1
ATOM 3241 C CA . ALA B 1 127 ? -6.246 0.501 9.703 1 90.31 127 ALA B CA 1
ATOM 3242 C C . ALA B 1 127 ? -5.039 0.46 8.766 1 90.31 127 ALA B C 1
ATOM 3244 O O . ALA B 1 127 ? -4.316 -0.539 8.719 1 90.31 127 ALA B O 1
ATOM 3245 N N . PHE B 1 128 ? -4.816 1.505 8.062 1 86.44 128 PHE B N 1
ATOM 3246 C CA . PHE B 1 128 ? -3.727 1.555 7.094 1 86.44 128 PHE B CA 1
ATOM 3247 C C . PHE B 1 128 ? -2.387 1.312 7.781 1 86.44 128 PHE B C 1
ATOM 3249 O O . PHE B 1 128 ? -1.579 0.508 7.309 1 86.44 128 PHE B O 1
ATOM 3256 N N . VAL B 1 129 ? -2.148 1.915 8.836 1 84.81 129 VAL B N 1
ATOM 3257 C CA . VAL B 1 129 ? -0.86 1.863 9.516 1 84.81 129 VAL B CA 1
ATOM 3258 C C . VAL B 1 129 ? -0.691 0.507 10.203 1 84.81 129 VAL B C 1
ATOM 3260 O O . VAL B 1 129 ? 0.383 -0.095 10.141 1 84.81 129 VAL B O 1
ATOM 3263 N N . VAL B 1 130 ? -1.761 0.096 10.867 1 90.75 130 VAL B N 1
ATOM 3264 C CA . VAL B 1 130 ? -1.723 -1.187 11.562 1 90.75 130 VAL B CA 1
ATOM 3265 C C . VAL B 1 130 ? -1.361 -2.297 10.578 1 90.75 130 VAL B C 1
ATOM 3267 O O . VAL B 1 130 ? -0.467 -3.104 10.844 1 90.75 130 VAL B O 1
ATOM 3270 N N . THR B 1 131 ? -2.002 -2.234 9.469 1 93.88 131 THR B N 1
ATOM 3271 C CA . THR B 1 131 ? -1.839 -3.35 8.539 1 93.88 131 THR B CA 1
ATOM 3272 C C . THR B 1 131 ? -0.546 -3.205 7.742 1 93.88 131 THR B C 1
ATOM 3274 O O . THR B 1 131 ? -0.036 -4.184 7.195 1 93.88 131 THR B O 1
ATOM 3277 N N . LEU B 1 132 ? -0.033 -2.035 7.645 1 88.12 132 LEU B N 1
ATOM 3278 C CA . LEU B 1 132 ? 1.326 -1.872 7.145 1 88.12 132 LEU B CA 1
ATOM 3279 C C . LEU B 1 132 ? 2.334 -2.533 8.078 1 88.12 132 LEU B C 1
ATOM 3281 O O . LEU B 1 132 ? 3.287 -3.17 7.621 1 88.12 132 LEU B O 1
ATOM 3285 N N . GLY B 1 133 ? 2.146 -2.26 9.352 1 89.94 133 GLY B N 1
ATOM 3286 C CA . GLY B 1 133 ? 3.002 -2.906 10.336 1 89.94 133 GLY B CA 1
ATOM 3287 C C . GLY B 1 133 ? 2.961 -4.422 10.258 1 89.94 133 GLY B C 1
ATOM 3288 O O . GLY B 1 133 ? 4.004 -5.078 10.25 1 89.94 133 GLY B O 1
ATOM 3289 N N . THR B 1 134 ? 1.75 -4.91 10.156 1 94.38 134 THR B N 1
ATOM 3290 C CA . THR B 1 134 ? 1.602 -6.359 10.086 1 94.38 134 THR B CA 1
ATOM 3291 C C . THR B 1 134 ? 2.141 -6.895 8.758 1 94.38 134 THR B C 1
ATOM 3293 O O . THR B 1 134 ? 2.689 -7.996 8.703 1 94.38 134 THR B O 1
ATOM 3296 N N . MET B 1 135 ? 1.991 -6.117 7.719 1 92.62 135 MET B N 1
ATOM 3297 C CA . MET B 1 135 ? 2.609 -6.48 6.449 1 92.62 135 MET B CA 1
ATOM 3298 C C . MET B 1 135 ? 4.113 -6.68 6.609 1 92.62 135 MET B C 1
ATOM 3300 O O . MET B 1 135 ? 4.66 -7.695 6.176 1 92.62 135 MET B O 1
ATOM 3304 N N . GLY B 1 136 ? 4.734 -5.699 7.242 1 89 136 GLY B N 1
ATOM 3305 C CA . GLY B 1 136 ? 6.164 -5.809 7.488 1 89 136 GLY B CA 1
ATOM 3306 C C . GLY B 1 136 ? 6.535 -7.012 8.336 1 89 136 GLY B C 1
ATOM 3307 O O . GLY B 1 136 ? 7.535 -7.684 8.062 1 89 136 GLY B O 1
ATOM 3308 N N . LEU B 1 137 ? 5.746 -7.262 9.258 1 91.94 137 LEU B N 1
ATOM 3309 C CA . LEU B 1 137 ? 5.984 -8.406 10.125 1 91.94 137 LEU B CA 1
ATOM 3310 C C . LEU B 1 137 ? 5.895 -9.711 9.344 1 91.94 137 LEU B C 1
ATOM 3312 O O . LEU B 1 137 ? 6.754 -10.586 9.477 1 91.94 137 LEU B O 1
ATOM 3316 N N . CYS B 1 138 ? 4.879 -9.82 8.562 1 94.31 138 CYS B N 1
ATOM 3317 C CA . CYS B 1 138 ? 4.68 -11.039 7.777 1 94.31 138 CYS B CA 1
ATOM 3318 C C . CYS B 1 138 ? 5.789 -11.203 6.746 1 94.31 138 CYS B C 1
ATOM 3320 O O . CYS B 1 138 ? 6.312 -12.305 6.566 1 94.31 138 CYS B O 1
ATOM 3322 N N . GLU B 1 139 ? 6.105 -10.172 6.086 1 90.69 139 GLU B N 1
ATOM 3323 C CA . GLU B 1 139 ? 7.191 -10.227 5.113 1 90.69 139 GLU B CA 1
ATOM 3324 C C . GLU B 1 139 ? 8.508 -10.617 5.781 1 90.69 139 GLU B C 1
ATOM 3326 O O . GLU B 1 139 ? 9.25 -11.461 5.27 1 90.69 139 GLU B O 1
ATOM 3331 N N . GLY B 1 140 ? 8.805 -9.969 6.875 1 88.88 140 GLY B N 1
ATOM 3332 C CA . GLY B 1 140 ? 10.031 -10.266 7.602 1 88.88 140 GLY B CA 1
ATOM 3333 C C . GLY B 1 140 ? 10.109 -11.711 8.07 1 88.88 140 GLY B C 1
ATOM 3334 O O . GLY B 1 140 ? 11.148 -12.359 7.938 1 88.88 140 GLY B O 1
ATOM 3335 N N . LEU B 1 141 ? 9.086 -12.188 8.57 1 93 141 LEU B N 1
ATOM 3336 C CA . LEU B 1 141 ? 9.055 -13.562 9.062 1 93 141 LEU B CA 1
ATOM 3337 C C . LEU B 1 141 ? 9.242 -14.547 7.914 1 93 141 LEU B C 1
ATOM 3339 O O . LEU B 1 141 ? 9.914 -15.578 8.078 1 93 141 LEU B O 1
ATOM 3343 N N . SER B 1 142 ? 8.594 -14.258 6.805 1 93.81 142 SER B N 1
ATOM 3344 C CA . SER B 1 142 ? 8.781 -15.102 5.633 1 93.81 142 SER B CA 1
ATOM 3345 C C . SER B 1 142 ? 10.25 -15.141 5.215 1 93.81 142 SER B C 1
ATOM 3347 O O . SER B 1 142 ? 10.773 -16.203 4.871 1 93.81 142 SER B O 1
ATOM 3349 N N . LEU B 1 143 ? 10.891 -14.055 5.25 1 89.75 143 LEU B N 1
ATOM 3350 C CA . LEU B 1 143 ? 12.297 -13.969 4.863 1 89.75 143 LEU B CA 1
ATOM 3351 C C . LEU B 1 143 ? 13.18 -14.695 5.871 1 89.75 143 LEU B C 1
ATOM 3353 O O . LEU B 1 143 ? 14.164 -15.328 5.488 1 89.75 143 LEU B O 1
ATOM 3357 N N . VAL B 1 144 ? 12.836 -14.594 7.117 1 89.38 144 VAL B N 1
ATOM 3358 C CA . VAL B 1 144 ? 13.609 -15.25 8.164 1 89.38 144 VAL B CA 1
ATOM 3359 C C . VAL B 1 144 ? 13.5 -16.766 8.016 1 89.38 144 VAL B C 1
ATOM 3361 O O . VAL B 1 144 ? 14.5 -17.484 8.117 1 89.38 144 VAL B O 1
ATOM 3364 N N . ILE B 1 145 ? 12.336 -17.219 7.707 1 92.31 145 ILE B N 1
ATOM 3365 C CA . ILE B 1 145 ? 12.102 -18.656 7.605 1 92.31 145 ILE B CA 1
ATOM 3366 C C . ILE B 1 145 ? 12.805 -19.219 6.375 1 92.31 145 ILE B C 1
ATOM 3368 O O . ILE B 1 145 ? 13.367 -20.312 6.414 1 92.31 145 ILE B O 1
ATOM 3372 N N . THR B 1 146 ? 12.836 -18.453 5.324 1 91.94 146 THR B N 1
ATOM 3373 C CA . THR B 1 146 ? 13.336 -18.969 4.055 1 91.94 146 THR B CA 1
ATOM 3374 C C . THR B 1 146 ? 14.773 -18.516 3.812 1 91.94 146 THR B C 1
ATOM 3376 O O . THR B 1 146 ? 15.438 -19.016 2.9 1 91.94 146 THR B O 1
ATOM 3379 N N . ASN B 1 147 ? 15.227 -17.562 4.629 1 86.44 147 ASN B N 1
ATOM 3380 C CA . ASN B 1 147 ? 16.5 -16.906 4.359 1 86.44 147 ASN B CA 1
ATOM 3381 C C . ASN B 1 147 ? 16.516 -16.266 2.977 1 86.44 147 ASN B C 1
ATOM 3383 O O . ASN B 1 147 ? 17.531 -16.297 2.277 1 86.44 147 ASN B O 1
ATOM 3387 N N . GLY B 1 148 ? 15.297 -15.953 2.525 1 83.19 148 GLY B N 1
ATOM 3388 C CA . GLY B 1 148 ? 15.156 -15.25 1.258 1 83.19 148 GLY B CA 1
ATOM 3389 C C . GLY B 1 148 ? 15.055 -16.188 0.069 1 83.19 148 GLY B C 1
ATOM 3390 O O . GLY B 1 148 ? 14.789 -15.75 -1.053 1 83.19 148 GLY B O 1
ATOM 3391 N N . ASP B 1 149 ? 15.141 -17.469 0.304 1 89.19 149 ASP B N 1
ATOM 3392 C CA . ASP B 1 149 ? 15.109 -18.438 -0.782 1 89.19 149 ASP B CA 1
ATOM 3393 C C . ASP B 1 149 ? 13.742 -19.125 -0.877 1 89.19 149 ASP B C 1
ATOM 3395 O O . ASP B 1 149 ? 13.062 -19.312 0.135 1 89.19 149 ASP B O 1
ATOM 3399 N N . PRO B 1 150 ? 13.414 -19.5 -2.076 1 91.31 150 PRO B N 1
ATOM 3400 C CA . PRO B 1 150 ? 12.172 -20.25 -2.227 1 91.31 150 PRO B CA 1
ATOM 3401 C C . PRO B 1 150 ? 12.273 -21.672 -1.646 1 91.31 150 PRO B C 1
ATOM 3403 O O . PRO B 1 150 ? 13.359 -22.25 -1.619 1 91.31 150 PRO B O 1
ATOM 3406 N N . ILE B 1 151 ? 11.148 -22.094 -1.154 1 91.81 151 ILE B N 1
ATOM 3407 C CA . ILE B 1 151 ? 11.062 -23.469 -0.674 1 91.81 151 ILE B CA 1
ATOM 3408 C C . ILE B 1 151 ? 10.273 -24.312 -1.675 1 91.81 151 ILE B C 1
ATOM 3410 O O . ILE B 1 151 ? 9.117 -24.016 -1.972 1 91.81 151 ILE B O 1
ATOM 3414 N N . GLY B 1 152 ? 10.953 -25.234 -2.232 1 90.75 152 GLY B N 1
ATOM 3415 C CA . GLY B 1 152 ? 10.32 -26.188 -3.127 1 90.75 152 GLY B CA 1
ATOM 3416 C C . GLY B 1 152 ? 10.547 -27.625 -2.703 1 90.75 152 GLY B C 1
ATOM 3417 O O . GLY B 1 152 ? 11.039 -27.891 -1.604 1 90.75 152 GLY B O 1
ATOM 3418 N N . GLY B 1 153 ? 10.016 -28.578 -3.51 1 81.25 153 GLY B N 1
ATOM 3419 C CA . GLY B 1 153 ? 10.305 -29.984 -3.305 1 81.25 153 GLY B CA 1
ATOM 3420 C C . GLY B 1 153 ? 9.359 -30.656 -2.326 1 81.25 153 GLY B C 1
ATOM 3421 O O . GLY B 1 153 ? 9.734 -31.609 -1.648 1 81.25 153 GLY B O 1
ATOM 3422 N N . PHE B 1 154 ? 8.266 -30.047 -2.156 1 82.62 154 PHE B N 1
ATOM 3423 C CA . PHE B 1 154 ? 7.301 -30.672 -1.267 1 82.62 154 PHE B CA 1
ATOM 3424 C C . PHE B 1 154 ? 6.32 -31.531 -2.055 1 82.62 154 PHE B C 1
ATOM 3426 O O . PHE B 1 154 ? 6.406 -31.609 -3.281 1 82.62 154 PHE B O 1
ATOM 3433 N N . THR B 1 155 ? 5.496 -32.25 -1.344 1 80 155 THR B N 1
ATOM 3434 C CA . THR B 1 155 ? 4.609 -33.281 -1.896 1 80 155 THR B CA 1
ATOM 3435 C C . THR B 1 155 ? 3.783 -32.688 -3.047 1 80 155 THR B C 1
ATOM 3437 O O . THR B 1 155 ? 3.381 -31.531 -3.012 1 80 155 THR B O 1
ATOM 3440 N N . PRO B 1 156 ? 3.57 -33.562 -3.938 1 87.06 156 PRO B N 1
ATOM 3441 C CA . PRO B 1 156 ? 2.828 -33.094 -5.113 1 87.06 156 PRO B CA 1
ATOM 3442 C C . PRO B 1 156 ? 1.326 -33 -4.859 1 87.06 156 PRO B C 1
ATOM 3444 O O . PRO B 1 156 ? 0.57 -32.594 -5.75 1 87.06 156 PRO B O 1
ATOM 3447 N N . VAL B 1 157 ? 0.927 -33.25 -3.742 1 88.81 157 VAL B N 1
ATOM 3448 C CA . VAL B 1 157 ? -0.492 -33.312 -3.406 1 88.81 157 VAL B CA 1
ATOM 3449 C C . VAL B 1 157 ? -1.129 -31.953 -3.648 1 88.81 157 VAL B C 1
ATOM 3451 O O . VAL B 1 157 ? -2.279 -31.859 -4.086 1 88.81 157 VAL B O 1
ATOM 3454 N N . LEU B 1 158 ? -0.403 -30.969 -3.406 1 91.44 158 LEU B N 1
ATOM 3455 C CA . LEU B 1 158 ? -0.934 -29.625 -3.578 1 91.44 158 LEU B CA 1
ATOM 3456 C C . LEU B 1 158 ? -1.121 -29.297 -5.055 1 91.44 158 LEU B C 1
ATOM 3458 O O . LEU B 1 158 ? -2.121 -28.688 -5.438 1 91.44 158 LEU B O 1
ATOM 3462 N N . GLU B 1 159 ? -0.198 -29.719 -5.762 1 90.88 159 GLU B N 1
ATOM 3463 C CA . GLU B 1 159 ? -0.325 -29.531 -7.203 1 90.88 159 GLU B CA 1
ATOM 3464 C C . GLU B 1 159 ? -1.492 -30.328 -7.77 1 90.88 159 GLU B C 1
ATOM 3466 O O . GLU B 1 159 ? -2.24 -29.844 -8.617 1 90.88 159 GLU B O 1
ATOM 3471 N N . ALA B 1 160 ? -1.565 -31.516 -7.324 1 91 160 ALA B N 1
ATOM 3472 C CA . ALA B 1 160 ? -2.672 -32.375 -7.762 1 91 160 ALA B CA 1
ATOM 3473 C C . ALA B 1 160 ? -4.016 -31.766 -7.371 1 91 160 ALA B C 1
ATOM 3475 O O . ALA B 1 160 ? -4.98 -31.828 -8.141 1 91 160 ALA B O 1
ATOM 3476 N N . PHE B 1 161 ? -4.027 -31.234 -6.207 1 90.38 161 PHE B N 1
ATOM 3477 C CA . PHE B 1 161 ? -5.234 -30.562 -5.734 1 90.38 161 PHE B CA 1
ATOM 3478 C C . PHE B 1 161 ? -5.578 -29.375 -6.621 1 90.38 161 PHE B C 1
ATOM 3480 O O . PHE B 1 161 ? -6.727 -29.219 -7.047 1 90.38 161 PHE B O 1
ATOM 3487 N N . TYR B 1 162 ? -4.617 -28.531 -6.922 1 91.38 162 TYR B N 1
ATOM 3488 C CA . TYR B 1 162 ? -4.812 -27.328 -7.723 1 91.38 162 TYR B CA 1
ATOM 3489 C C . TYR B 1 162 ? -5.266 -27.672 -9.133 1 91.38 162 TYR B C 1
ATOM 3491 O O . TYR B 1 162 ? -6.098 -26.984 -9.719 1 91.38 162 TYR B O 1
ATOM 3499 N N . ARG B 1 163 ? -4.82 -28.828 -9.625 1 90.31 163 ARG B N 1
ATOM 3500 C CA . ARG B 1 163 ? -5.086 -29.203 -11.016 1 90.31 163 ARG B CA 1
ATOM 3501 C C . ARG B 1 163 ? -6.32 -30.094 -11.109 1 90.31 163 ARG B C 1
ATOM 3503 O O . ARG B 1 163 ? -6.82 -30.359 -12.203 1 90.31 163 ARG B O 1
ATOM 3510 N N . SER B 1 164 ? -6.785 -30.453 -9.984 1 90.12 164 SER B N 1
ATOM 3511 C CA . SER B 1 164 ? -7.941 -31.359 -9.977 1 90.12 164 SER B CA 1
ATOM 3512 C C . SER B 1 164 ? -9.203 -30.625 -10.414 1 90.12 164 SER B C 1
ATOM 3514 O O . SER B 1 164 ? -9.242 -29.391 -10.438 1 90.12 164 SER B O 1
ATOM 3516 N N . THR B 1 165 ? -10.125 -31.391 -10.938 1 90.56 165 THR B N 1
ATOM 3517 C CA . THR B 1 165 ? -11.422 -30.844 -11.344 1 90.56 165 THR B CA 1
ATOM 3518 C C . THR B 1 165 ? -12.555 -31.625 -10.672 1 90.56 165 THR B C 1
ATOM 3520 O O . THR B 1 165 ? -12.391 -32.781 -10.32 1 90.56 165 THR B O 1
ATOM 3523 N N . LEU B 1 166 ? -13.539 -30.953 -10.258 1 88.44 166 LEU B N 1
ATOM 3524 C CA . LEU B 1 166 ? -14.797 -31.547 -9.812 1 88.44 166 LEU B CA 1
ATOM 3525 C C . LEU B 1 166 ? -15.953 -31.078 -10.688 1 88.44 166 LEU B C 1
ATOM 3527 O O . LEU B 1 166 ? -16.172 -29.875 -10.836 1 88.44 166 LEU B O 1
ATOM 3531 N N . PHE B 1 167 ? -16.703 -32 -11.336 1 89.44 167 PHE B N 1
ATOM 3532 C CA . PHE B 1 167 ? -17.797 -31.703 -12.25 1 89.44 167 PHE B CA 1
ATOM 3533 C C . PHE B 1 167 ? -17.312 -30.844 -13.414 1 89.44 167 PHE B C 1
ATOM 3535 O O . PHE B 1 167 ? -17.953 -29.844 -13.766 1 89.44 167 PHE B O 1
ATOM 3542 N N . ALA B 1 168 ? -16.078 -31.031 -13.852 1 87.75 168 ALA B N 1
ATOM 3543 C CA . ALA B 1 168 ? -15.477 -30.375 -15 1 87.75 168 ALA B CA 1
ATOM 3544 C C . ALA B 1 168 ? -15.094 -28.938 -14.664 1 87.75 168 ALA B C 1
ATOM 3546 O O . ALA B 1 168 ? -14.82 -28.125 -15.562 1 87.75 168 ALA B O 1
ATOM 3547 N N . VAL B 1 169 ? -15.141 -28.656 -13.398 1 92.5 169 VAL B N 1
ATOM 3548 C CA . VAL B 1 169 ? -14.75 -27.328 -12.93 1 92.5 169 VAL B CA 1
ATOM 3549 C C . VAL B 1 169 ? -13.477 -27.422 -12.094 1 92.5 169 VAL B C 1
ATOM 3551 O O . VAL B 1 169 ? -13.383 -28.25 -11.195 1 92.5 169 VAL B O 1
ATOM 3554 N N . PRO B 1 170 ? -12.523 -26.609 -12.477 1 95 170 PRO B N 1
ATOM 3555 C CA . PRO B 1 170 ? -11.289 -26.641 -11.703 1 95 170 PRO B CA 1
ATOM 3556 C C . PRO B 1 170 ? -11.516 -26.406 -10.211 1 95 170 PRO B C 1
ATOM 3558 O O . PRO B 1 170 ? -12.344 -25.562 -9.836 1 95 170 PRO B O 1
ATOM 3561 N N . THR B 1 171 ? -10.836 -27.109 -9.359 1 94.81 171 THR B N 1
ATOM 3562 C CA . THR B 1 171 ? -11 -27.109 -7.914 1 94.81 171 THR B CA 1
ATOM 3563 C C . THR B 1 171 ? -10.852 -25.688 -7.359 1 94.81 171 THR B C 1
ATOM 3565 O O . THR B 1 171 ? -11.656 -25.25 -6.535 1 94.81 171 THR B O 1
ATOM 3568 N N . PRO B 1 172 ? -9.82 -24.875 -7.828 1 96.06 172 PRO B N 1
ATOM 3569 C CA . PRO B 1 172 ? -9.695 -23.516 -7.297 1 96.06 172 PRO B CA 1
ATOM 3570 C C . PRO B 1 172 ? -10.938 -22.672 -7.559 1 96.06 172 PRO B C 1
ATOM 3572 O O . PRO B 1 172 ? -11.32 -21.844 -6.723 1 96.06 172 PRO B O 1
ATOM 3575 N N . VAL B 1 173 ? -11.531 -22.828 -8.68 1 96.88 173 VAL B N 1
ATOM 3576 C CA . VAL B 1 173 ? -12.734 -22.094 -9.031 1 96.88 173 VAL B CA 1
ATOM 3577 C C . VAL B 1 173 ? -13.875 -22.469 -8.094 1 96.88 173 VAL B C 1
ATOM 3579 O O . VAL B 1 173 ? -14.625 -21.594 -7.641 1 96.88 173 VAL B O 1
ATOM 3582 N N . LEU B 1 174 ? -13.961 -23.719 -7.797 1 96.69 174 LEU B N 1
ATOM 3583 C CA . LEU B 1 174 ? -14.992 -24.203 -6.891 1 96.69 174 LEU B CA 1
ATOM 3584 C C . LEU B 1 174 ? -14.781 -23.656 -5.48 1 96.69 174 LEU B C 1
ATOM 3586 O O . LEU B 1 174 ? -15.734 -23.328 -4.785 1 96.69 174 LEU B O 1
ATOM 3590 N N . VAL B 1 175 ? -13.523 -23.641 -5.102 1 96.75 175 VAL B N 1
ATOM 3591 C CA . VAL B 1 175 ? -13.203 -23.125 -3.779 1 96.75 175 VAL B CA 1
ATOM 3592 C C . VAL B 1 175 ? -13.609 -21.656 -3.686 1 96.75 175 VAL B C 1
ATOM 3594 O O . VAL B 1 175 ? -14.242 -21.234 -2.711 1 96.75 175 VAL B O 1
ATOM 3597 N N . ALA B 1 176 ? -13.266 -20.891 -4.676 1 97.44 176 ALA B N 1
ATOM 3598 C CA . ALA B 1 176 ? -13.633 -19.469 -4.703 1 97.44 176 ALA B CA 1
ATOM 3599 C C . ALA B 1 176 ? -15.141 -19.297 -4.762 1 97.44 176 ALA B C 1
ATOM 3601 O O . ALA B 1 176 ? -15.703 -18.422 -4.105 1 97.44 176 ALA B O 1
ATOM 3602 N N . ALA B 1 177 ? -15.805 -20.125 -5.551 1 97.31 177 ALA B N 1
ATOM 3603 C CA . ALA B 1 177 ? -17.266 -20.078 -5.656 1 97.31 177 ALA B CA 1
ATOM 3604 C C . ALA B 1 177 ? -17.922 -20.406 -4.32 1 97.31 177 ALA B C 1
ATOM 3606 O O . ALA B 1 177 ? -18.922 -19.781 -3.949 1 97.31 177 ALA B O 1
ATOM 3607 N N . THR B 1 178 ? -17.406 -21.375 -3.693 1 97.75 178 THR B N 1
ATOM 3608 C CA . THR B 1 178 ? -17.922 -21.75 -2.381 1 97.75 178 THR B CA 1
ATOM 3609 C C . THR B 1 178 ? -17.766 -20.594 -1.392 1 97.75 178 THR B C 1
ATOM 3611 O O . THR B 1 178 ? -18.672 -20.297 -0.622 1 97.75 178 THR B O 1
ATOM 3614 N N . LEU B 1 179 ? -16.562 -19.984 -1.429 1 98.19 179 LEU B N 1
ATOM 3615 C CA . LEU B 1 179 ? -16.344 -18.844 -0.561 1 98.19 179 LEU B CA 1
ATOM 3616 C C . LEU B 1 179 ? -17.344 -17.734 -0.868 1 98.19 179 LEU B C 1
ATOM 3618 O O . LEU B 1 179 ? -17.875 -17.094 0.047 1 98.19 179 LEU B O 1
ATOM 3622 N N . TYR B 1 180 ? -17.531 -17.484 -2.15 1 98.31 180 TYR B N 1
ATOM 3623 C CA . TYR B 1 180 ? -18.531 -16.5 -2.543 1 98.31 180 TYR B CA 1
ATOM 3624 C C . TYR B 1 180 ? -19.891 -16.828 -1.946 1 98.31 180 TYR B C 1
ATOM 3626 O O . TYR B 1 180 ? -20.562 -15.945 -1.412 1 98.31 180 TYR B O 1
ATOM 3634 N N . GLY B 1 181 ? -20.281 -18.062 -2.109 1 98.12 181 GLY B N 1
ATOM 3635 C CA . GLY B 1 181 ? -21.562 -18.484 -1.547 1 98.12 181 GLY B CA 1
ATOM 3636 C C . GLY B 1 181 ? -21.641 -18.297 -0.044 1 98.12 181 GLY B C 1
ATOM 3637 O O . GLY B 1 181 ? -22.625 -17.766 0.467 1 98.12 181 GLY B O 1
ATOM 3638 N N . LEU B 1 182 ? -20.609 -18.672 0.627 1 98 182 LEU B N 1
ATOM 3639 C CA . LEU B 1 182 ? -20.578 -18.562 2.082 1 98 182 LEU B CA 1
ATOM 3640 C C . LEU B 1 182 ? -20.625 -17.109 2.521 1 98 182 LEU B C 1
ATOM 3642 O O . LEU B 1 182 ? -21.375 -16.75 3.438 1 98 182 LEU B O 1
ATOM 3646 N N . LEU B 1 183 ? -19.844 -16.297 1.877 1 97.88 183 LEU B N 1
ATOM 3647 C CA . LEU B 1 183 ? -19.797 -14.891 2.256 1 97.88 183 LEU B CA 1
ATOM 3648 C C . LEU B 1 183 ? -21.094 -14.18 1.845 1 97.88 183 LEU B C 1
ATOM 3650 O O . LEU B 1 183 ? -21.516 -13.234 2.506 1 97.88 183 LEU B O 1
ATOM 3654 N N . SER B 1 184 ? -21.656 -14.68 0.728 1 97.25 184 SER B N 1
ATOM 3655 C CA . SER B 1 184 ? -22.953 -14.133 0.332 1 97.25 184 SER B CA 1
ATOM 3656 C C . SER B 1 184 ? -24.016 -14.422 1.382 1 97.25 184 SER B C 1
ATOM 3658 O O . SER B 1 184 ? -24.797 -13.539 1.733 1 97.25 184 SER B O 1
ATOM 3660 N N . LEU B 1 185 ? -24.016 -15.609 1.869 1 97.38 185 LEU B N 1
ATOM 3661 C CA . LEU B 1 185 ? -24.953 -15.977 2.926 1 97.38 185 LEU B CA 1
ATOM 3662 C C . LEU B 1 185 ? -24.688 -15.172 4.195 1 97.38 185 LEU B C 1
ATOM 3664 O O . LEU B 1 185 ? -25.625 -14.695 4.84 1 97.38 185 LEU B O 1
ATOM 3668 N N . LEU B 1 186 ? -23.438 -15.016 4.504 1 97 186 LEU B N 1
ATOM 3669 C CA . LEU B 1 186 ? -23.047 -14.297 5.707 1 97 186 LEU B CA 1
ATOM 3670 C C . LEU B 1 186 ? -23.438 -12.82 5.609 1 97 186 LEU B C 1
ATOM 3672 O O . LEU B 1 186 ? -24 -12.258 6.555 1 97 186 LEU B O 1
ATOM 3676 N N . LEU B 1 187 ? -23.188 -12.219 4.496 1 95.31 187 LEU B N 1
ATOM 3677 C CA . LEU B 1 187 ? -23.344 -10.773 4.324 1 95.31 187 LEU B CA 1
ATOM 3678 C C . LEU B 1 187 ? -24.812 -10.406 4.141 1 95.31 187 LEU B C 1
ATOM 3680 O O . LEU B 1 187 ? -25.266 -9.383 4.652 1 95.31 187 LEU B O 1
ATOM 3684 N N . TYR B 1 188 ? -25.609 -11.305 3.457 1 95.75 188 TYR B N 1
ATOM 3685 C CA . TYR B 1 188 ? -26.938 -10.859 3.045 1 95.75 188 TYR B CA 1
ATOM 3686 C C . TYR B 1 188 ? -28.016 -11.57 3.846 1 95.75 188 TYR B C 1
ATOM 3688 O O . TYR B 1 188 ? -29.188 -11.172 3.814 1 95.75 188 TYR B O 1
ATOM 3696 N N . ARG B 1 189 ? -27.625 -12.57 4.594 1 96.62 189 ARG B N 1
ATOM 3697 C CA . ARG B 1 189 ? -28.672 -13.344 5.242 1 96.62 189 ARG B CA 1
ATOM 3698 C C . ARG B 1 189 ? -28.453 -13.406 6.75 1 96.62 189 ARG B C 1
ATOM 3700 O O . ARG B 1 189 ? -29.188 -14.102 7.461 1 96.62 189 ARG B O 1
ATOM 3707 N N . THR B 1 190 ? -27.484 -12.773 7.277 1 96.12 190 THR B N 1
ATOM 3708 C CA . THR B 1 190 ? -27.234 -12.852 8.711 1 96.12 190 THR B CA 1
ATOM 3709 C C . THR B 1 190 ? -27.219 -11.461 9.336 1 96.12 190 THR B C 1
ATOM 3711 O O . THR B 1 190 ? -27.141 -10.453 8.625 1 96.12 190 THR B O 1
ATOM 3714 N N . ARG B 1 191 ? -27.328 -11.438 10.719 1 93.88 191 ARG B N 1
ATOM 3715 C CA . ARG B 1 191 ? -27.219 -10.195 11.477 1 93.88 191 ARG B CA 1
ATOM 3716 C C . ARG B 1 191 ? -25.828 -9.594 11.344 1 93.88 191 ARG B C 1
ATOM 3718 O O . ARG B 1 191 ? -25.672 -8.367 11.32 1 93.88 191 ARG B O 1
ATOM 3725 N N . PHE B 1 192 ? -24.906 -10.492 11.219 1 94.5 192 PHE B N 1
ATOM 3726 C CA . PHE B 1 192 ? -23.531 -10.031 11.07 1 94.5 192 PHE B CA 1
ATOM 3727 C C . PHE B 1 192 ? -23.375 -9.164 9.828 1 94.5 192 PHE B C 1
ATOM 3729 O O . PHE B 1 192 ? -22.734 -8.102 9.875 1 94.5 192 PHE B O 1
ATOM 3736 N N . GLY B 1 193 ? -23.891 -9.664 8.766 1 94 193 GLY B N 1
ATOM 3737 C CA . GLY B 1 193 ? -23.844 -8.891 7.535 1 94 193 GLY B CA 1
ATOM 3738 C C . GLY B 1 193 ? -24.5 -7.531 7.66 1 94 193 GLY B C 1
ATOM 3739 O O . GLY B 1 193 ? -23.984 -6.535 7.148 1 94 193 GLY B O 1
ATOM 3740 N N . ASN B 1 194 ? -25.609 -7.477 8.406 1 92.56 194 ASN B N 1
ATOM 3741 C CA . ASN B 1 194 ? -26.297 -6.207 8.641 1 92.56 194 ASN B CA 1
ATOM 3742 C C . ASN B 1 194 ? -25.406 -5.234 9.414 1 92.56 194 ASN B C 1
ATOM 3744 O O . ASN B 1 194 ? -25.422 -4.031 9.148 1 92.56 194 ASN B O 1
ATOM 3748 N N . TYR B 1 195 ? -24.719 -5.859 10.289 1 93.5 195 TYR B N 1
ATOM 3749 C CA . TYR B 1 195 ? -23.844 -5.016 11.094 1 93.5 195 TYR B CA 1
ATOM 3750 C C . TYR B 1 195 ? -22.688 -4.477 10.266 1 93.5 195 TYR B C 1
ATOM 3752 O O . TYR B 1 195 ? -22.25 -3.34 10.461 1 93.5 195 TYR B O 1
ATOM 3760 N N . VAL B 1 196 ? -22.203 -5.25 9.359 1 93.12 196 VAL B N 1
ATOM 3761 C CA . VAL B 1 196 ? -21.109 -4.84 8.484 1 93.12 196 VAL B CA 1
ATOM 3762 C C . VAL B 1 196 ? -21.531 -3.629 7.66 1 93.12 196 VAL B C 1
ATOM 3764 O O . VAL B 1 196 ? -20.812 -2.633 7.586 1 93.12 196 VAL B O 1
ATOM 3767 N N . PHE B 1 197 ? -22.734 -3.654 7.16 1 90.69 197 PHE B N 1
ATOM 3768 C CA . PHE B 1 197 ? -23.234 -2.543 6.363 1 90.69 197 PHE B CA 1
ATOM 3769 C C . PHE B 1 197 ? -23.5 -1.324 7.238 1 90.69 197 PHE B C 1
ATOM 3771 O O . PHE B 1 197 ? -23.25 -0.19 6.824 1 90.69 197 PHE B O 1
ATOM 3778 N N . ALA B 1 198 ? -23.891 -1.55 8.406 1 88.69 198 ALA B N 1
ATOM 3779 C CA . ALA B 1 198 ? -24.266 -0.463 9.305 1 88.69 198 ALA B CA 1
ATOM 3780 C C . ALA B 1 198 ? -23.031 0.314 9.766 1 88.69 198 ALA B C 1
ATOM 3782 O O . ALA B 1 198 ? -23.094 1.531 9.953 1 88.69 198 ALA B O 1
ATOM 3783 N N . ILE B 1 199 ? -21.984 -0.39 9.977 1 88.62 199 ILE B N 1
ATOM 3784 C CA . ILE B 1 199 ? -20.75 0.258 10.43 1 88.62 199 ILE B CA 1
ATOM 3785 C C . ILE B 1 199 ? -20.281 1.271 9.383 1 88.62 199 ILE B C 1
ATOM 3787 O O . ILE B 1 199 ? -19.875 2.383 9.727 1 88.62 199 ILE B O 1
ATOM 3791 N N . GLY B 1 200 ? -20.312 0.843 8.164 1 83.19 200 GLY B N 1
ATOM 3792 C CA . GLY B 1 200 ? -19.891 1.737 7.094 1 83.19 200 GLY B CA 1
ATOM 3793 C C . GLY B 1 200 ? -20.797 2.941 6.938 1 83.19 200 GLY B C 1
ATOM 3794 O O . GLY B 1 200 ? -20.359 4.012 6.512 1 83.19 200 GLY B O 1
ATOM 3795 N N . GLY B 1 201 ? -22.047 2.838 7.254 1 79.44 201 GLY B N 1
ATOM 3796 C CA . GLY B 1 201 ? -23 3.928 7.137 1 79.44 201 GLY B CA 1
ATOM 3797 C C . GLY B 1 201 ? -22.969 4.891 8.305 1 79.44 201 GLY B C 1
ATOM 3798 O O . GLY B 1 201 ? -22.812 6.102 8.117 1 79.44 201 GLY B O 1
ATOM 3799 N N . ASN B 1 202 ? -23.156 4.305 9.484 1 80.88 202 ASN B N 1
ATOM 3800 C CA . ASN B 1 202 ? -23.156 5.117 10.695 1 80.88 202 ASN B CA 1
ATOM 3801 C C . ASN B 1 202 ? -22.766 4.289 11.922 1 80.88 202 ASN B C 1
ATOM 3803 O O . ASN B 1 202 ? -23.625 3.682 12.562 1 80.88 202 ASN B O 1
ATOM 3807 N N . LYS B 1 203 ? -21.547 4.445 12.242 1 75.62 203 LYS B N 1
ATOM 3808 C CA . LYS B 1 203 ? -21.031 3.666 13.359 1 75.62 203 LYS B CA 1
ATOM 3809 C C . LYS B 1 203 ? -21.703 4.062 14.672 1 75.62 203 LYS B C 1
ATOM 3811 O O . LYS B 1 203 ? -21.969 3.213 15.523 1 75.62 203 LYS B O 1
ATOM 3816 N N . ASP B 1 204 ? -22 5.227 14.75 1 78.19 204 ASP B N 1
ATOM 3817 C CA . ASP B 1 204 ? -22.625 5.723 15.984 1 78.19 204 ASP B CA 1
ATOM 3818 C C . ASP B 1 204 ? -24.031 5.156 16.156 1 78.19 204 ASP B C 1
ATOM 3820 O O . ASP B 1 204 ? -24.453 4.879 17.281 1 78.19 204 ASP B O 1
ATOM 3824 N N . ALA B 1 205 ? -24.641 4.992 15.062 1 77.56 205 ALA B N 1
ATOM 3825 C CA . ALA B 1 205 ? -25.984 4.426 15.125 1 77.56 205 ALA B CA 1
ATOM 3826 C C . ALA B 1 205 ? -25.953 3.002 15.664 1 77.56 205 ALA B C 1
ATOM 3828 O O . ALA B 1 205 ? -26.859 2.592 16.406 1 77.56 205 ALA B O 1
ATOM 3829 N N . LEU B 1 206 ? -24.922 2.336 15.422 1 81.5 206 LEU B N 1
ATOM 3830 C CA . LEU B 1 206 ? -24.781 0.968 15.914 1 81.5 206 LEU B CA 1
ATOM 3831 C C . LEU B 1 206 ? -24.562 0.952 17.422 1 81.5 206 LEU B C 1
ATOM 3833 O O . LEU B 1 206 ? -25.109 0.097 18.125 1 81.5 206 LEU B O 1
ATOM 3837 N N . HIS B 1 207 ? -23.797 1.854 17.781 1 80.38 207 HIS B N 1
ATOM 3838 C CA . HIS B 1 207 ? -23.547 1.953 19.219 1 80.38 207 HIS B CA 1
ATOM 3839 C C . HIS B 1 207 ? -24.828 2.23 19.984 1 80.38 207 HIS B C 1
ATOM 3841 O O . HIS B 1 207 ? -25.047 1.666 21.062 1 80.38 207 HIS B O 1
ATOM 3847 N N . LEU B 1 208 ? -25.625 3.016 19.422 1 80.56 208 LEU B N 1
ATOM 3848 C CA . LEU B 1 208 ? -26.891 3.355 20.047 1 80.56 208 LEU B CA 1
ATOM 3849 C C . LEU B 1 208 ? -27.812 2.145 20.078 1 80.56 208 LEU B C 1
ATOM 3851 O O . LEU B 1 208 ? -28.656 2.029 20.984 1 80.56 208 LEU B O 1
ATOM 3855 N N . ALA B 1 209 ? -27.594 1.258 19.172 1 86.56 209 ALA B N 1
ATOM 3856 C CA . ALA B 1 209 ? -28.406 0.052 19.094 1 86.56 209 ALA B CA 1
ATOM 3857 C C . ALA B 1 209 ? -27.828 -1.054 19.984 1 86.56 209 ALA B C 1
ATOM 3859 O O . ALA B 1 209 ? -28.375 -2.16 20.031 1 86.56 209 ALA B O 1
ATOM 3860 N N . GLY B 1 210 ? -26.672 -0.782 20.672 1 84.44 210 GLY B N 1
ATOM 3861 C CA . GLY B 1 210 ? -26.062 -1.725 21.594 1 84.44 210 GLY B CA 1
ATOM 3862 C C . GLY B 1 210 ? -25.172 -2.746 20.906 1 84.44 210 GLY B C 1
ATOM 3863 O O . GLY B 1 210 ? -24.828 -3.77 21.5 1 84.44 210 GLY B O 1
ATOM 3864 N N . ILE B 1 211 ? -24.984 -2.537 19.75 1 87.12 211 ILE B N 1
ATOM 3865 C CA . ILE B 1 211 ? -24.156 -3.482 19 1 87.12 211 ILE B CA 1
ATOM 3866 C C . ILE B 1 211 ? -22.688 -3.082 19.109 1 87.12 211 ILE B C 1
ATOM 3868 O O . ILE B 1 211 ? -22.344 -1.906 18.969 1 87.12 211 ILE B O 1
ATOM 3872 N N . ASN B 1 212 ? -21.891 -4.137 19.391 1 90.88 212 ASN B N 1
ATOM 3873 C CA . ASN B 1 212 ? -20.469 -3.883 19.531 1 90.88 212 ASN B CA 1
ATOM 3874 C C . ASN B 1 212 ? -19.766 -3.875 18.172 1 90.88 212 ASN B C 1
ATOM 3876 O O . ASN B 1 212 ? -19.375 -4.926 17.672 1 90.88 212 ASN B O 1
ATOM 3880 N N . ALA B 1 213 ? -19.609 -2.76 17.656 1 91.06 213 ALA B N 1
ATOM 3881 C CA . ALA B 1 213 ? -18.953 -2.584 16.359 1 91.06 213 ALA B CA 1
ATOM 3882 C C . ALA B 1 213 ? -17.547 -3.158 16.359 1 91.06 213 ALA B C 1
ATOM 3884 O O . ALA B 1 213 ? -17.047 -3.631 15.336 1 91.06 213 ALA B O 1
ATOM 3885 N N . ASN B 1 214 ? -16.953 -3.186 17.547 1 92.75 214 ASN B N 1
ATOM 3886 C CA . ASN B 1 214 ? -15.586 -3.682 17.672 1 92.75 214 ASN B CA 1
ATOM 3887 C C . ASN B 1 214 ? -15.5 -5.176 17.375 1 92.75 214 ASN B C 1
ATOM 3889 O O . ASN B 1 214 ? -14.539 -5.641 16.75 1 92.75 214 ASN B O 1
ATOM 3893 N N . LEU B 1 215 ? -16.469 -5.832 17.766 1 93.69 215 LEU B N 1
ATOM 3894 C CA . LEU B 1 215 ? -16.5 -7.27 17.516 1 93.69 215 LEU B CA 1
ATOM 3895 C C . LEU B 1 215 ? -16.703 -7.559 16.031 1 93.69 215 LEU B C 1
ATOM 3897 O O . LEU B 1 215 ? -16.188 -8.555 15.516 1 93.69 215 LEU B O 1
ATOM 3901 N N . VAL B 1 216 ? -17.453 -6.727 15.422 1 93.5 216 VAL B N 1
ATOM 3902 C CA . VAL B 1 216 ? -17.672 -6.891 13.992 1 93.5 216 VAL B CA 1
ATOM 3903 C C . VAL B 1 216 ? -16.359 -6.656 13.234 1 93.5 216 VAL B C 1
ATOM 3905 O O . VAL B 1 216 ? -16.016 -7.418 12.328 1 93.5 216 VAL B O 1
ATOM 3908 N N . HIS B 1 217 ? -15.617 -5.629 13.625 1 93.44 217 HIS B N 1
ATOM 3909 C CA . HIS B 1 217 ? -14.305 -5.395 13.039 1 93.44 217 HIS B CA 1
ATOM 3910 C C . HIS B 1 217 ? -13.391 -6.598 13.234 1 93.44 217 HIS B C 1
ATOM 3912 O O . HIS B 1 217 ? -12.742 -7.051 12.289 1 93.44 217 HIS B O 1
ATOM 3918 N N . MET B 1 218 ? -13.438 -7.043 14.406 1 95.62 218 MET B N 1
ATOM 3919 C CA . MET B 1 218 ? -12.625 -8.227 14.688 1 95.62 218 MET B CA 1
ATOM 3920 C C . MET B 1 218 ? -13.023 -9.383 13.789 1 95.62 218 MET B C 1
ATOM 3922 O O . MET B 1 218 ? -12.156 -10.07 13.234 1 95.62 218 MET B O 1
ATOM 3926 N N . GLY B 1 219 ? -14.266 -9.555 13.641 1 96.94 219 GLY B N 1
ATOM 3927 C CA . GLY B 1 219 ? -14.781 -10.648 12.836 1 96.94 219 GLY B CA 1
ATOM 3928 C C . GLY B 1 219 ? -14.367 -10.57 11.383 1 96.94 219 GLY B C 1
ATOM 3929 O O . GLY B 1 219 ? -13.938 -11.57 10.797 1 96.94 219 GLY B O 1
ATOM 3930 N N . VAL B 1 220 ? -14.445 -9.391 10.828 1 97.44 220 VAL B N 1
ATOM 3931 C CA . VAL B 1 220 ? -14.164 -9.266 9.398 1 97.44 220 VAL B CA 1
ATOM 3932 C C . VAL B 1 220 ? -12.664 -9.453 9.156 1 97.44 220 VAL B C 1
ATOM 3934 O O . VAL B 1 220 ? -12.266 -10.031 8.148 1 97.44 220 VAL B O 1
ATOM 3937 N N . TYR B 1 221 ? -11.812 -8.992 10.047 1 98.25 221 TYR B N 1
ATOM 3938 C CA . TYR B 1 221 ? -10.375 -9.188 9.891 1 98.25 221 TYR B CA 1
ATOM 3939 C C . TYR B 1 221 ? -9.992 -10.648 10.094 1 98.25 221 TYR B C 1
ATOM 3941 O O . TYR B 1 221 ? -9.125 -11.172 9.391 1 98.25 221 TYR B O 1
ATOM 3949 N N . LEU B 1 222 ? -10.625 -11.273 11.031 1 98.31 222 LEU B N 1
ATOM 3950 C CA . LEU B 1 222 ? -10.375 -12.688 11.266 1 98.31 222 LEU B CA 1
ATOM 3951 C C . LEU B 1 222 ? -10.766 -13.516 10.047 1 98.31 222 LEU B C 1
ATOM 3953 O O . LEU B 1 222 ? -10.008 -14.383 9.609 1 98.31 222 LEU B O 1
ATOM 3957 N N . LEU B 1 223 ? -11.906 -13.211 9.586 1 98.06 223 LEU B N 1
ATOM 3958 C CA . LEU B 1 223 ? -12.406 -13.938 8.422 1 98.06 223 LEU B CA 1
ATOM 3959 C C . LEU B 1 223 ? -11.477 -13.742 7.223 1 98.06 223 LEU B C 1
ATOM 3961 O O . LEU B 1 223 ? -11.18 -14.703 6.5 1 98.06 223 LEU B O 1
ATOM 3965 N N . CYS B 1 224 ? -11.055 -12.531 7.012 1 98.38 224 CYS B N 1
ATOM 3966 C CA . CYS B 1 224 ? -10.172 -12.227 5.895 1 98.38 224 CYS B CA 1
ATOM 3967 C C . CYS B 1 224 ? -8.852 -12.977 6.02 1 98.38 224 CYS B C 1
ATOM 3969 O O . CYS B 1 224 ? -8.414 -13.633 5.07 1 98.38 224 CYS B O 1
ATOM 3971 N N . SER B 1 225 ? -8.297 -12.961 7.184 1 98.38 225 SER B N 1
ATOM 3972 C CA . SER B 1 225 ? -6.988 -13.578 7.383 1 98.38 225 SER B CA 1
ATOM 3973 C C . SER B 1 225 ? -7.078 -15.102 7.289 1 98.38 225 SER B C 1
ATOM 3975 O O . SER B 1 225 ? -6.145 -15.758 6.82 1 98.38 225 SER B O 1
ATOM 3977 N N . LEU B 1 226 ? -8.164 -15.641 7.723 1 97.88 226 LEU B N 1
ATOM 3978 C CA . LEU B 1 226 ? -8.367 -17.078 7.617 1 97.88 226 LEU B CA 1
ATOM 3979 C C . LEU B 1 226 ? -8.5 -17.5 6.16 1 97.88 226 LEU B C 1
ATOM 3981 O O . LEU B 1 226 ? -7.957 -18.531 5.758 1 97.88 226 LEU B O 1
ATOM 3985 N N . THR B 1 227 ? -9.234 -16.766 5.434 1 98.12 227 THR B N 1
ATOM 3986 C CA . THR B 1 227 ? -9.398 -17.047 4.012 1 98.12 227 THR B CA 1
ATOM 3987 C C . THR B 1 227 ? -8.062 -16.922 3.279 1 98.12 227 THR B C 1
ATOM 3989 O O . THR B 1 227 ? -7.758 -17.734 2.395 1 98.12 227 THR B O 1
ATOM 3992 N N . VAL B 1 228 ? -7.332 -15.93 3.662 1 97.44 228 VAL B N 1
ATOM 3993 C CA . VAL B 1 228 ? -6.016 -15.719 3.062 1 97.44 228 VAL B CA 1
ATOM 3994 C C . VAL B 1 228 ? -5.117 -16.922 3.359 1 97.44 228 VAL B C 1
ATOM 3996 O O . VAL B 1 228 ? -4.41 -17.406 2.475 1 97.44 228 VAL B O 1
ATOM 3999 N N . ALA B 1 229 ? -5.172 -17.375 4.562 1 97.62 229 ALA B N 1
ATOM 4000 C CA . ALA B 1 229 ? -4.375 -18.547 4.941 1 97.62 229 ALA B CA 1
ATOM 4001 C C . ALA B 1 229 ? -4.754 -19.766 4.105 1 97.62 229 ALA B C 1
ATOM 4003 O O . ALA B 1 229 ? -3.879 -20.5 3.645 1 97.62 229 ALA B O 1
ATOM 4004 N N . LEU B 1 230 ? -6 -19.906 3.859 1 96.12 230 LEU B N 1
ATOM 4005 C CA . LEU B 1 230 ? -6.477 -21.031 3.051 1 96.12 230 LEU B CA 1
ATOM 4006 C C . LEU B 1 230 ? -6.062 -20.859 1.593 1 96.12 230 LEU B C 1
ATOM 4008 O O . LEU B 1 230 ? -5.773 -21.844 0.909 1 96.12 230 LEU B O 1
ATOM 4012 N N . SER B 1 231 ? -6.031 -19.656 1.186 1 96.69 231 SER B N 1
ATOM 4013 C CA . SER B 1 231 ? -5.691 -19.375 -0.205 1 96.69 231 SER B CA 1
ATOM 4014 C C . SER B 1 231 ? -4.227 -19.688 -0.491 1 96.69 231 SER B C 1
ATOM 4016 O O . SER B 1 231 ? -3.834 -19.844 -1.65 1 96.69 231 SER B O 1
ATOM 4018 N N . ALA B 1 232 ? -3.48 -19.797 0.563 1 96.38 232 ALA B N 1
ATOM 4019 C CA . ALA B 1 232 ? -2.076 -20.156 0.393 1 96.38 232 ALA B CA 1
ATOM 4020 C C . ALA B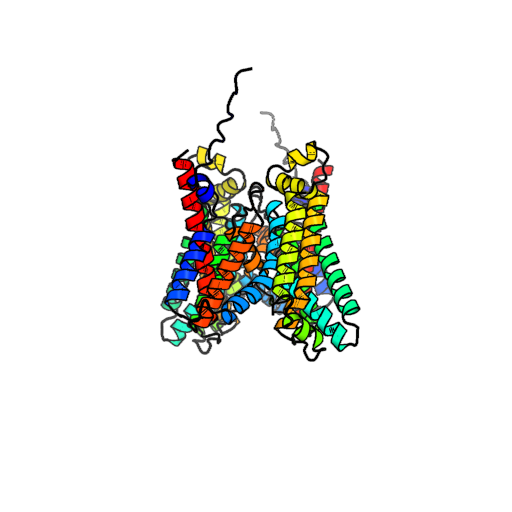 1 232 ? -1.942 -21.547 -0.235 1 96.38 232 ALA B C 1
ATOM 4022 O O . ALA B 1 232 ? -0.982 -21.812 -0.96 1 96.38 232 ALA B O 1
ATOM 4023 N N . LEU B 1 233 ? -2.9 -22.406 -0.022 1 94.5 233 LEU B N 1
ATOM 4024 C CA . LEU B 1 233 ? -2.912 -23.734 -0.629 1 94.5 233 LEU B CA 1
ATOM 4025 C C . LEU B 1 233 ? -3.031 -23.625 -2.146 1 94.5 233 LEU B C 1
ATOM 4027 O O . LEU B 1 233 ? -2.365 -24.375 -2.875 1 94.5 233 LEU B O 1
ATOM 4031 N N . LEU B 1 234 ? -3.867 -22.766 -2.541 1 94.38 234 LEU B N 1
ATOM 4032 C CA . LEU B 1 234 ? -4.047 -22.562 -3.975 1 94.38 234 LEU B CA 1
ATOM 4033 C C . LEU B 1 234 ? -2.785 -21.984 -4.609 1 94.38 234 LEU B C 1
ATOM 4035 O O . LEU B 1 234 ? -2.381 -22.422 -5.691 1 94.38 234 LEU B O 1
ATOM 4039 N N . LEU B 1 235 ? -2.244 -21.109 -3.895 1 93.81 235 LEU B N 1
ATOM 4040 C CA . LEU B 1 235 ? -1.027 -20.484 -4.406 1 93.81 235 LEU B CA 1
ATOM 4041 C C . LEU B 1 235 ? 0.094 -21.5 -4.535 1 93.81 235 LEU B C 1
ATOM 4043 O O . LEU B 1 235 ? 0.783 -21.547 -5.555 1 93.81 235 LEU B O 1
ATOM 4047 N N . LEU B 1 236 ? 0.258 -22.281 -3.541 1 94.44 236 LEU B N 1
ATOM 4048 C CA . LEU B 1 236 ? 1.307 -23.297 -3.547 1 94.44 236 LEU B CA 1
ATOM 4049 C C . LEU B 1 236 ? 1.035 -24.359 -4.613 1 94.44 236 LEU B C 1
ATOM 4051 O O . LEU B 1 236 ? 1.969 -24.875 -5.234 1 94.44 236 LEU B O 1
ATOM 4055 N N . GLY B 1 237 ? -0.176 -24.719 -4.746 1 93.31 237 GLY B N 1
ATOM 4056 C CA . GLY B 1 237 ? -0.521 -25.656 -5.801 1 93.31 237 GLY B CA 1
ATOM 4057 C C . GLY B 1 237 ? -0.213 -25.125 -7.191 1 93.31 237 GLY B C 1
ATOM 4058 O O . GLY B 1 237 ? 0.199 -25.891 -8.07 1 93.31 237 GLY B O 1
ATOM 4059 N N . ARG B 1 238 ? -0.37 -23.906 -7.332 1 90.56 238 ARG B N 1
ATOM 4060 C CA . ARG B 1 238 ? -0.13 -23.266 -8.625 1 90.56 238 ARG B CA 1
ATOM 4061 C C . ARG B 1 238 ? 1.364 -23.156 -8.906 1 90.56 238 ARG B C 1
ATOM 4063 O O . ARG B 1 238 ? 1.814 -23.438 -10.016 1 90.56 238 ARG B O 1
ATOM 4070 N N . THR B 1 239 ? 2.133 -22.75 -7.91 1 89.81 239 THR B N 1
ATOM 4071 C CA . THR B 1 239 ? 3.525 -22.391 -8.141 1 89.81 239 THR B CA 1
ATOM 4072 C C . THR B 1 239 ? 4.449 -23.562 -7.816 1 89.81 239 THR B C 1
ATOM 4074 O O . THR B 1 239 ? 5.605 -23.578 -8.242 1 89.81 239 THR B O 1
ATOM 4077 N N . ASN B 1 240 ? 4.027 -24.422 -7.004 1 90.19 240 ASN B N 1
ATOM 4078 C CA . ASN B 1 240 ? 4.832 -25.516 -6.488 1 90.19 240 ASN B CA 1
ATOM 4079 C C . ASN B 1 240 ? 6.102 -25.016 -5.801 1 90.19 240 ASN B C 1
ATOM 4081 O O . ASN B 1 240 ? 7.141 -25.672 -5.852 1 90.19 240 ASN B O 1
ATOM 4085 N N . SER B 1 241 ? 6.02 -23.828 -5.355 1 91.81 241 SER B N 1
ATOM 4086 C CA . SER B 1 241 ? 7.117 -23.188 -4.648 1 91.81 241 SER B CA 1
ATOM 4087 C C . SER B 1 241 ? 6.613 -22.016 -3.797 1 91.81 241 SER B C 1
ATOM 4089 O O . SER B 1 241 ? 5.656 -21.344 -4.172 1 91.81 241 SER B O 1
ATOM 4091 N N . ALA B 1 242 ? 7.188 -21.938 -2.666 1 92.25 242 ALA B N 1
ATOM 4092 C CA . ALA B 1 242 ? 6.859 -20.828 -1.785 1 92.25 242 ALA B CA 1
ATOM 4093 C C . ALA B 1 242 ? 7.969 -19.781 -1.789 1 92.25 242 ALA B C 1
ATOM 4095 O O . ALA B 1 242 ? 9.094 -20.047 -1.369 1 92.25 242 ALA B O 1
ATOM 4096 N N . HIS B 1 243 ? 7.676 -18.734 -2.377 1 89.69 243 HIS B N 1
ATOM 4097 C CA . HIS B 1 243 ? 8.586 -17.609 -2.361 1 89.69 243 HIS B CA 1
ATOM 4098 C C . HIS B 1 243 ? 8.055 -16.484 -1.466 1 89.69 243 HIS B C 1
ATOM 4100 O O . HIS B 1 243 ? 6.867 -16.156 -1.507 1 89.69 243 HIS B O 1
ATOM 4106 N N . PRO B 1 244 ? 8.945 -15.891 -0.68 1 82.56 244 PRO B N 1
ATOM 4107 C CA . PRO B 1 244 ? 8.484 -14.859 0.255 1 82.56 244 PRO B CA 1
ATOM 4108 C C . PRO B 1 244 ? 7.852 -13.656 -0.45 1 82.56 244 PRO B C 1
ATOM 4110 O O . PRO B 1 244 ? 7.016 -12.969 0.133 1 82.56 244 PRO B O 1
ATOM 4113 N N . SER B 1 245 ? 8.18 -13.406 -1.655 1 79.75 245 SER B N 1
ATOM 4114 C CA . SER B 1 245 ? 7.723 -12.203 -2.336 1 79.75 245 SER B CA 1
ATOM 4115 C C . SER B 1 245 ? 6.695 -12.523 -3.412 1 79.75 245 SER B C 1
ATOM 4117 O O . SER B 1 245 ? 6.332 -11.664 -4.215 1 79.75 245 SER B O 1
ATOM 4119 N N . VAL B 1 246 ? 6.227 -13.727 -3.393 1 80.94 246 VAL B N 1
ATOM 4120 C CA . VAL B 1 246 ? 5.391 -14.18 -4.5 1 80.94 246 VAL B CA 1
ATOM 4121 C C . VAL B 1 246 ? 4.055 -13.438 -4.477 1 80.94 246 VAL B C 1
ATOM 4123 O O . VAL B 1 246 ? 3.443 -13.211 -5.523 1 80.94 246 VAL B O 1
ATOM 4126 N N . ALA B 1 247 ? 3.645 -13.016 -3.32 1 86.81 247 ALA B N 1
ATOM 4127 C CA . ALA B 1 247 ? 2.293 -12.477 -3.207 1 86.81 247 ALA B CA 1
ATOM 4128 C C . ALA B 1 247 ? 2.326 -10.977 -2.914 1 86.81 247 ALA B C 1
ATOM 4130 O O . ALA B 1 247 ? 1.301 -10.383 -2.576 1 86.81 247 ALA B O 1
ATOM 4131 N N . VAL B 1 248 ? 3.512 -10.398 -3.092 1 79.06 248 VAL B N 1
ATOM 4132 C CA . VAL B 1 248 ? 3.643 -8.961 -2.861 1 79.06 248 VAL B CA 1
ATOM 4133 C C . VAL B 1 248 ? 2.84 -8.195 -3.908 1 79.06 248 VAL B C 1
ATOM 4135 O O . VAL B 1 248 ? 2.943 -8.469 -5.105 1 79.06 248 VAL B O 1
ATOM 4138 N N . GLY B 1 249 ? 1.982 -7.336 -3.473 1 81.19 249 GLY B N 1
ATOM 4139 C CA . GLY B 1 249 ? 1.212 -6.52 -4.398 1 81.19 249 GLY B CA 1
ATOM 4140 C C . GLY B 1 249 ? -0.205 -7.02 -4.598 1 81.19 249 GLY B C 1
ATOM 4141 O O . GLY B 1 249 ? -1.076 -6.273 -5.051 1 81.19 249 GLY B O 1
ATOM 4142 N N . MET B 1 250 ? -0.469 -8.219 -4.203 1 88.75 250 MET B N 1
ATOM 4143 C CA . MET B 1 250 ? -1.796 -8.789 -4.422 1 88.75 250 MET B CA 1
ATOM 4144 C C . MET B 1 250 ? -2.838 -8.094 -3.555 1 88.75 250 MET B C 1
ATOM 4146 O O . MET B 1 250 ? -4.02 -8.062 -3.902 1 88.75 250 MET B O 1
ATOM 4150 N N . GLU B 1 251 ? -2.387 -7.582 -2.414 1 92 251 GLU B N 1
ATOM 4151 C CA . GLU B 1 251 ? -3.311 -6.816 -1.587 1 92 251 GLU B CA 1
ATOM 4152 C C . GLU B 1 251 ? -3.848 -5.602 -2.34 1 92 251 GLU B C 1
ATOM 4154 O O . GLU B 1 251 ? -5.023 -5.25 -2.205 1 92 251 GLU B O 1
ATOM 4159 N N . PHE B 1 252 ? -3.029 -5.008 -3.133 1 87.12 252 PHE B N 1
ATOM 4160 C CA . PHE B 1 252 ? -3.441 -3.834 -3.893 1 87.12 252 PHE B CA 1
ATOM 4161 C C . PHE B 1 252 ? -4.395 -4.223 -5.016 1 87.12 252 PHE B C 1
ATOM 4163 O O . PHE B 1 252 ? -5.367 -3.518 -5.285 1 87.12 252 PHE B O 1
ATOM 4170 N N . GLU B 1 253 ? -4.09 -5.316 -5.613 1 88.94 253 GLU B N 1
ATOM 4171 C CA . GLU B 1 253 ? -4.988 -5.805 -6.656 1 88.94 253 GLU B CA 1
ATOM 4172 C C . GLU B 1 253 ? -6.359 -6.152 -6.09 1 88.94 253 GLU B C 1
ATOM 4174 O O . GLU B 1 253 ? -7.387 -5.871 -6.711 1 88.94 253 GLU B O 1
ATOM 4179 N N . ALA B 1 254 ? -6.273 -6.773 -4.961 1 94 254 ALA B N 1
ATOM 4180 C CA . ALA B 1 254 ? -7.531 -7.129 -4.305 1 94 254 ALA B CA 1
ATOM 4181 C C . ALA B 1 254 ? -8.344 -5.879 -3.973 1 94 254 ALA B C 1
ATOM 4183 O O . ALA B 1 254 ? -9.547 -5.824 -4.242 1 94 254 ALA B O 1
ATOM 4184 N N . ILE B 1 255 ? -7.711 -4.961 -3.395 1 91.31 255 ILE B N 1
ATOM 4185 C CA . ILE B 1 255 ? -8.383 -3.715 -3.037 1 91.31 255 ILE B CA 1
ATOM 4186 C C . ILE B 1 255 ? -8.914 -3.037 -4.297 1 91.31 255 ILE B C 1
ATOM 4188 O O . ILE B 1 255 ? -10.062 -2.588 -4.332 1 91.31 255 ILE B O 1
ATOM 4192 N N . ALA B 1 256 ? -8.062 -3.025 -5.305 1 87.94 256 ALA B N 1
ATOM 4193 C CA . ALA B 1 256 ? -8.461 -2.424 -6.574 1 87.94 256 ALA B CA 1
ATOM 4194 C C . ALA B 1 256 ? -9.703 -3.105 -7.141 1 87.94 256 ALA B C 1
ATOM 4196 O O . ALA B 1 256 ? -10.617 -2.438 -7.629 1 87.94 256 ALA B O 1
ATOM 4197 N N . ALA B 1 257 ? -9.68 -4.355 -7.078 1 92.44 257 ALA B N 1
ATOM 4198 C CA . ALA B 1 257 ? -10.805 -5.121 -7.609 1 92.44 257 ALA B CA 1
ATOM 4199 C C . ALA B 1 257 ? -12.094 -4.797 -6.852 1 92.44 257 ALA B C 1
ATOM 4201 O O . ALA B 1 257 ? -13.156 -4.668 -7.457 1 92.44 257 ALA B O 1
ATOM 4202 N N . VAL B 1 258 ? -12.016 -4.711 -5.562 1 93 258 VAL B N 1
ATOM 4203 C CA . VAL B 1 258 ? -13.18 -4.43 -4.723 1 93 258 VAL B CA 1
ATOM 4204 C C . VAL B 1 258 ? -13.734 -3.047 -5.059 1 93 258 VAL B C 1
ATOM 4206 O O . VAL B 1 258 ? -14.945 -2.881 -5.223 1 93 258 VAL B O 1
ATOM 4209 N N . VAL B 1 259 ? -12.875 -2.131 -5.191 1 86.81 259 VAL B N 1
ATOM 4210 C CA . VAL B 1 259 ? -13.305 -0.762 -5.465 1 86.81 259 VAL B CA 1
ATOM 4211 C C . VAL B 1 259 ? -13.836 -0.664 -6.895 1 86.81 259 VAL B C 1
ATOM 4213 O O . VAL B 1 259 ? -14.844 0.007 -7.145 1 86.81 259 VAL B O 1
ATOM 4216 N N . LEU B 1 260 ? -13.117 -1.336 -7.734 1 86.12 260 LEU B N 1
ATOM 4217 C CA . LEU B 1 260 ? -13.594 -1.403 -9.109 1 86.12 260 LEU B CA 1
ATOM 4218 C C . LEU B 1 260 ? -14.992 -2.004 -9.172 1 86.12 260 LEU B C 1
ATOM 4220 O O . LEU B 1 260 ? -15.797 -1.626 -10.031 1 86.12 260 LEU B O 1
ATOM 4224 N N . GLY B 1 261 ? -15.211 -2.879 -8.32 1 89.06 261 GLY B N 1
ATOM 4225 C CA . GLY B 1 261 ? -16.5 -3.553 -8.266 1 89.06 261 GLY B CA 1
ATOM 4226 C C . GLY B 1 261 ? -17.594 -2.686 -7.688 1 89.06 261 GLY B C 1
ATOM 4227 O O . GLY B 1 261 ? -18.766 -3.084 -7.668 1 89.06 261 GLY B O 1
ATOM 4228 N N . GLY B 1 262 ? -17.266 -1.552 -7.125 1 85.88 262 GLY B N 1
ATOM 4229 C CA . GLY B 1 262 ? -18.297 -0.615 -6.707 1 85.88 262 GLY B CA 1
ATOM 4230 C C . GLY B 1 262 ? -18.391 -0.466 -5.199 1 85.88 262 GLY B C 1
ATOM 4231 O O . GLY B 1 262 ? -19.25 0.254 -4.695 1 85.88 262 GLY B O 1
ATOM 4232 N N . THR B 1 263 ? -17.547 -1.2 -4.543 1 86.56 263 THR B N 1
ATOM 4233 C CA . THR B 1 263 ? -17.562 -1.053 -3.092 1 86.56 263 THR B CA 1
ATOM 4234 C C . THR B 1 263 ? -16.797 0.199 -2.67 1 86.56 263 THR B C 1
ATOM 4236 O O . THR B 1 263 ? -15.688 0.446 -3.148 1 86.56 263 THR B O 1
ATOM 4239 N N . SER B 1 264 ? -17.469 1.039 -1.863 1 81 264 SER B N 1
ATOM 4240 C CA . SER B 1 264 ? -16.875 2.307 -1.443 1 81 264 SER B CA 1
ATOM 4241 C C . SER B 1 264 ? -16.344 2.225 -0.015 1 81 264 SER B C 1
ATOM 4243 O O . SER B 1 264 ? -16.828 1.409 0.781 1 81 264 SER B O 1
ATOM 4245 N N . PHE B 1 265 ? -15.336 3.045 0.213 1 74.12 265 PHE B N 1
ATOM 4246 C CA . PHE B 1 265 ? -14.766 3.143 1.554 1 74.12 265 PHE B CA 1
ATOM 4247 C C . PHE B 1 265 ? -15.703 3.916 2.479 1 74.12 265 PHE B C 1
ATOM 4249 O O . PHE B 1 265 ? -15.531 3.893 3.699 1 74.12 265 PHE B O 1
ATOM 4256 N N . GLU B 1 266 ? -16.594 4.598 1.675 1 69.31 266 GLU B N 1
ATOM 4257 C CA . GLU B 1 266 ? -17.453 5.516 2.424 1 69.31 266 GLU B CA 1
ATOM 4258 C C . GLU B 1 266 ? -18.906 5.047 2.418 1 69.31 266 GLU B C 1
ATOM 4260 O O . GLU B 1 266 ? -19.328 4.348 1.495 1 69.31 266 GLU B O 1
ATOM 4265 N N . LYS B 1 267 ? -19.516 4.902 3.479 1 68.62 267 LYS B N 1
ATOM 4266 C CA . LYS B 1 267 ? -20.969 4.844 3.631 1 68.62 267 LYS B CA 1
ATOM 4267 C C . LYS B 1 267 ? -21.453 3.402 3.686 1 68.62 267 LYS B C 1
ATOM 4269 O O . LYS B 1 267 ? -22.656 3.15 3.676 1 68.62 267 LYS B O 1
ATOM 4274 N N . GLY B 1 268 ? -20.531 2.533 3.59 1 71.12 268 GLY B N 1
ATOM 4275 C CA . GLY B 1 268 ? -21 1.158 3.703 1 71.12 268 GLY B CA 1
ATOM 4276 C C . GLY B 1 268 ? -21.703 0.658 2.451 1 71.12 268 GLY B C 1
ATOM 4277 O O . GLY B 1 268 ? -22.641 -0.128 2.535 1 71.12 268 GLY B O 1
ATOM 4278 N N . GLN B 1 269 ? -21.406 1.152 1.343 1 83.69 269 GLN B N 1
ATOM 4279 C CA . GLN B 1 269 ? -22.016 0.736 0.085 1 83.69 269 GLN B CA 1
ATOM 4280 C C . GLN B 1 269 ? -21.109 -0.225 -0.677 1 83.69 269 GLN B C 1
ATOM 4282 O O . GLN B 1 269 ? -19.922 0.047 -0.856 1 83.69 269 GLN B O 1
ATOM 4287 N N . GLY B 1 270 ? -21.703 -1.378 -0.959 1 85.38 270 GLY B N 1
ATOM 4288 C CA . GLY B 1 270 ? -20.953 -2.371 -1.717 1 85.38 270 GLY B CA 1
ATOM 4289 C C . GLY B 1 270 ? -21.703 -3.682 -1.877 1 85.38 270 GLY B C 1
ATOM 4290 O O . GLY B 1 270 ? -22.812 -3.844 -1.35 1 85.38 270 GLY B O 1
ATOM 4291 N N . TRP B 1 271 ? -21.188 -4.473 -2.766 1 89.38 271 TRP B N 1
ATOM 4292 C CA . TRP B 1 271 ? -21.781 -5.789 -2.957 1 89.38 271 TRP B CA 1
ATOM 4293 C C . TRP B 1 271 ? -20.75 -6.789 -3.457 1 89.38 271 TRP B C 1
ATOM 4295 O O . TRP B 1 271 ? -19.812 -6.418 -4.164 1 89.38 271 TRP B O 1
ATOM 4305 N N . LEU B 1 272 ? -21 -7.996 -3.094 1 94.94 272 LEU B N 1
ATOM 4306 C CA . LEU B 1 272 ? -20.031 -9.062 -3.328 1 94.94 272 LEU B CA 1
ATOM 4307 C C . LEU B 1 272 ? -19.906 -9.359 -4.816 1 94.94 272 LEU B C 1
ATOM 4309 O O . LEU B 1 272 ? -18.812 -9.641 -5.305 1 94.94 272 LEU B O 1
ATOM 4313 N N . PHE B 1 273 ? -20.969 -9.32 -5.5 1 95.06 273 PHE B N 1
ATOM 4314 C CA . PHE B 1 273 ? -20.922 -9.633 -6.926 1 95.06 273 PHE B CA 1
ATOM 4315 C C . PHE B 1 273 ? -20.094 -8.594 -7.672 1 95.06 273 PHE B C 1
ATOM 4317 O O . PHE B 1 273 ? -19.422 -8.914 -8.656 1 95.06 273 PHE B O 1
ATOM 4324 N N . GLY B 1 274 ? -20.156 -7.359 -7.254 1 93.12 274 GLY B N 1
ATOM 4325 C CA . GLY B 1 274 ? -19.281 -6.348 -7.812 1 93.12 274 GLY B CA 1
ATOM 4326 C C . GLY B 1 274 ? -17.812 -6.715 -7.719 1 93.12 274 GLY B C 1
ATOM 4327 O O . GLY B 1 274 ? -17.047 -6.492 -8.656 1 93.12 274 GLY B O 1
ATOM 4328 N N . THR B 1 275 ? -17.469 -7.25 -6.609 1 95.12 275 THR B N 1
ATOM 4329 C CA . THR B 1 275 ? -16.094 -7.688 -6.406 1 95.12 275 THR B CA 1
ATOM 4330 C C . THR B 1 275 ? -15.719 -8.781 -7.406 1 95.12 275 THR B C 1
ATOM 4332 O O . THR B 1 275 ? -14.602 -8.781 -7.938 1 95.12 275 THR B O 1
ATOM 4335 N N . VAL B 1 276 ? -16.641 -9.656 -7.66 1 96.62 276 VAL B N 1
ATOM 4336 C CA . VAL B 1 276 ? -16.391 -10.703 -8.648 1 96.62 276 VAL B CA 1
ATOM 4337 C C . VAL B 1 276 ? -16.125 -10.062 -10.016 1 96.62 276 VAL B C 1
ATOM 4339 O O . VAL B 1 276 ? -15.188 -10.453 -10.711 1 96.62 276 VAL B O 1
ATOM 4342 N N . LEU B 1 277 ? -16.891 -9.109 -10.367 1 94.69 277 LEU B N 1
ATOM 4343 C CA . LEU B 1 277 ? -16.719 -8.422 -11.648 1 94.69 277 LEU B CA 1
ATOM 4344 C C . LEU B 1 277 ? -15.367 -7.695 -11.695 1 94.69 277 LEU B C 1
ATOM 4346 O O . LEU B 1 277 ? -14.703 -7.688 -12.734 1 94.69 277 LEU B O 1
ATOM 4350 N N . GLY B 1 278 ? -15.055 -7.09 -10.586 1 93.88 278 GLY B N 1
ATOM 4351 C CA . GLY B 1 278 ? -13.758 -6.43 -10.508 1 93.88 278 GLY B CA 1
ATOM 4352 C C . GLY B 1 278 ? -12.594 -7.379 -10.695 1 93.88 278 GLY B C 1
ATOM 4353 O O . GLY B 1 278 ? -11.656 -7.086 -11.445 1 93.88 278 GLY B O 1
ATOM 4354 N N . VAL B 1 279 ? -12.672 -8.477 -10.055 1 96.38 279 VAL B N 1
ATOM 4355 C CA . VAL B 1 279 ? -11.625 -9.484 -10.156 1 96.38 279 VAL B CA 1
ATOM 4356 C C . VAL B 1 279 ? -11.555 -10.016 -11.586 1 96.38 279 VAL B C 1
ATOM 4358 O O . VAL B 1 279 ? -10.461 -10.195 -12.133 1 96.38 279 VAL B O 1
ATOM 4361 N N . LEU B 1 280 ? -12.656 -10.242 -12.156 1 95.75 280 LEU B N 1
ATOM 4362 C CA . LEU B 1 280 ? -12.695 -10.734 -13.531 1 95.75 280 LEU B CA 1
ATOM 4363 C C . LEU B 1 280 ? -12.109 -9.703 -14.492 1 95.75 280 LEU B C 1
ATOM 4365 O O . LEU B 1 280 ? -11.438 -10.07 -15.461 1 95.75 280 LEU B O 1
ATOM 4369 N N . ALA B 1 281 ? -12.367 -8.492 -14.227 1 93.88 281 ALA B N 1
ATOM 4370 C CA . ALA B 1 281 ? -11.82 -7.441 -15.086 1 93.88 281 ALA B CA 1
ATOM 4371 C C . ALA B 1 281 ? -10.289 -7.469 -15.07 1 93.88 281 ALA B C 1
ATOM 4373 O O . ALA B 1 281 ? -9.656 -7.426 -16.125 1 93.88 281 ALA B O 1
ATOM 4374 N N . ILE B 1 282 ? -9.812 -7.551 -13.922 1 92.12 282 ILE B N 1
ATOM 4375 C CA . ILE B 1 282 ? -8.359 -7.57 -13.781 1 92.12 282 ILE B CA 1
ATOM 4376 C C . ILE B 1 282 ? -7.793 -8.844 -14.398 1 92.12 282 ILE B C 1
ATOM 4378 O O . ILE B 1 282 ? -6.797 -8.805 -15.125 1 92.12 282 ILE B O 1
ATOM 4382 N N . SER B 1 283 ? -8.445 -9.93 -14.148 1 94.12 283 SER B N 1
ATOM 4383 C CA . SER B 1 283 ? -7.973 -11.219 -14.648 1 94.12 283 SER B CA 1
ATOM 4384 C C . SER B 1 283 ? -8.062 -11.297 -16.172 1 94.12 283 SER B C 1
ATOM 4386 O O . SER B 1 283 ? -7.164 -11.828 -16.828 1 94.12 283 SER B O 1
ATOM 4388 N N . VAL B 1 284 ? -9.117 -10.805 -16.672 1 93.62 284 VAL B N 1
ATOM 4389 C CA . VAL B 1 284 ? -9.305 -10.805 -18.125 1 93.62 284 VAL B CA 1
ATOM 4390 C C . VAL B 1 284 ? -8.25 -9.906 -18.781 1 93.62 284 VAL B C 1
ATOM 4392 O O . VAL B 1 284 ? -7.707 -10.25 -19.828 1 93.62 284 VAL B O 1
ATOM 4395 N N . LEU B 1 285 ? -8.008 -8.828 -18.172 1 91.62 285 LEU B N 1
ATOM 4396 C CA . LEU B 1 285 ? -6.996 -7.926 -18.703 1 91.62 285 LEU B CA 1
ATOM 4397 C C . LEU B 1 285 ? -5.633 -8.602 -18.75 1 91.62 285 LEU B C 1
ATOM 4399 O O . LEU B 1 285 ? -4.961 -8.594 -19.781 1 91.62 285 LEU B O 1
ATOM 4403 N N . ARG B 1 286 ? -5.297 -9.148 -17.625 1 90.12 286 ARG B N 1
ATOM 4404 C CA . ARG B 1 286 ? -3.988 -9.797 -17.547 1 90.12 286 ARG B CA 1
ATOM 4405 C C . ARG B 1 286 ? -3.893 -10.961 -18.531 1 90.12 286 ARG B C 1
ATOM 4407 O O . ARG B 1 286 ? -2.891 -11.109 -19.234 1 90.12 286 ARG B O 1
ATOM 4414 N N . ASN B 1 287 ? -4.875 -11.781 -18.547 1 91.06 287 ASN B N 1
ATOM 4415 C CA . ASN B 1 287 ? -4.898 -12.93 -19.453 1 91.06 287 ASN B CA 1
ATOM 4416 C C . ASN B 1 287 ? -4.898 -12.484 -20.922 1 91.06 287 ASN B C 1
ATOM 4418 O O . ASN B 1 287 ? -4.184 -13.062 -21.75 1 91.06 287 ASN B O 1
ATOM 4422 N N . GLY B 1 288 ? -5.742 -11.562 -21.219 1 90.12 288 GLY B N 1
ATOM 4423 C CA . GLY B 1 288 ? -5.805 -11.062 -22.594 1 90.12 288 GLY B CA 1
ATOM 4424 C C . GLY B 1 288 ? -4.48 -10.516 -23.078 1 90.12 288 GLY B C 1
ATOM 4425 O O . GLY B 1 288 ? -4.09 -10.766 -24.234 1 90.12 288 GLY B O 1
ATOM 4426 N N . LEU B 1 289 ? -3.834 -9.812 -22.25 1 88.5 289 LEU B N 1
ATOM 4427 C CA . LEU B 1 289 ? -2.535 -9.266 -22.625 1 88.5 289 LEU B CA 1
ATOM 4428 C C . LEU B 1 289 ? -1.501 -10.375 -22.781 1 88.5 289 LEU B C 1
ATOM 4430 O O . LEU B 1 289 ? -0.612 -10.289 -23.625 1 88.5 289 LEU B O 1
ATOM 4434 N N . ASN B 1 290 ? -1.655 -11.328 -21.922 1 85.69 290 ASN B N 1
ATOM 4435 C CA . ASN B 1 290 ? -0.78 -12.492 -22.047 1 85.69 290 ASN B CA 1
ATOM 4436 C C . ASN B 1 290 ? -0.993 -13.219 -23.359 1 85.69 290 ASN B C 1
ATOM 4438 O O . ASN B 1 290 ? -0.029 -13.617 -24.016 1 85.69 290 ASN B O 1
ATOM 4442 N N . VAL B 1 291 ? -2.148 -13.406 -23.703 1 85.5 291 VAL B N 1
ATOM 4443 C CA . VAL B 1 291 ? -2.486 -14.086 -24.953 1 85.5 291 VAL B CA 1
ATOM 4444 C C . VAL B 1 291 ? -1.944 -13.289 -26.141 1 85.5 291 VAL B C 1
ATOM 4446 O O . VAL B 1 291 ? -1.52 -13.875 -27.141 1 85.5 291 VAL B O 1
ATOM 4449 N N . LEU B 1 292 ? -1.953 -11.977 -25.984 1 84.56 292 LEU B N 1
ATOM 4450 C CA . LEU B 1 292 ? -1.446 -11.117 -27.047 1 84.56 292 LEU B CA 1
ATOM 4451 C C . LEU B 1 292 ? 0.069 -10.969 -26.953 1 84.56 292 LEU B C 1
ATOM 4453 O O . LEU B 1 292 ? 0.665 -10.156 -27.656 1 84.56 292 LEU B O 1
ATOM 4457 N N . SER B 1 293 ? 0.674 -11.719 -25.906 1 83.69 293 SER B N 1
ATOM 4458 C CA . SER B 1 293 ? 2.117 -11.789 -25.703 1 83.69 293 SER B CA 1
ATOM 4459 C C . SER B 1 293 ? 2.688 -10.43 -25.312 1 83.69 293 SER B C 1
ATOM 4461 O O . SER B 1 293 ? 3.775 -10.055 -25.75 1 83.69 293 SER B O 1
ATOM 4463 N N . VAL B 1 294 ? 1.879 -9.766 -24.688 1 82.69 294 VAL B N 1
ATOM 4464 C CA . VAL B 1 294 ? 2.375 -8.508 -24.125 1 82.69 294 VAL B CA 1
ATOM 4465 C C . VAL B 1 294 ? 3.281 -8.789 -22.938 1 82.69 294 VAL B C 1
ATOM 4467 O O . VAL B 1 294 ? 2.949 -9.617 -22.078 1 82.69 294 VAL B O 1
ATOM 4470 N N . GLU B 1 295 ? 4.398 -8.148 -22.875 1 84.44 295 GLU B N 1
ATOM 4471 C CA . GLU B 1 295 ? 5.367 -8.352 -21.797 1 84.44 295 GLU B CA 1
ATOM 4472 C C . GLU B 1 295 ? 4.758 -8.039 -20.438 1 84.44 295 GLU B C 1
ATOM 4474 O O . GLU B 1 295 ? 3.984 -7.086 -20.297 1 84.44 295 GLU B O 1
ATOM 4479 N N . PRO B 1 296 ? 5.098 -8.805 -19.438 1 76.31 296 PRO B N 1
ATOM 4480 C CA . PRO B 1 296 ? 4.555 -8.625 -18.078 1 76.31 296 PRO B CA 1
ATOM 4481 C C . PRO B 1 296 ? 4.77 -7.207 -17.547 1 76.31 296 PRO B C 1
ATOM 4483 O O . PRO B 1 296 ? 3.922 -6.684 -16.812 1 76.31 296 PRO B O 1
ATOM 4486 N N . SER B 1 297 ? 5.863 -6.656 -18.031 1 77.31 297 SER B N 1
ATOM 4487 C CA . SER B 1 297 ? 6.156 -5.301 -17.578 1 77.31 297 SER B CA 1
ATOM 4488 C C . SER B 1 297 ? 5.082 -4.32 -18.031 1 77.31 297 SER B C 1
ATOM 4490 O O . SER B 1 297 ? 4.703 -3.414 -17.297 1 77.31 297 SER B O 1
ATOM 4492 N N . LEU B 1 298 ? 4.539 -4.574 -19.156 1 80.62 298 LEU B N 1
ATOM 4493 C CA . LEU B 1 298 ? 3.527 -3.686 -19.719 1 80.62 298 LEU B CA 1
ATOM 4494 C C . LEU B 1 298 ? 2.16 -3.965 -19.109 1 80.62 298 LEU B C 1
ATOM 4496 O O . LEU B 1 298 ? 1.272 -3.107 -19.141 1 80.62 298 LEU B O 1
ATOM 4500 N N . GLN B 1 299 ? 2.047 -5.121 -18.578 1 83.19 299 GLN B N 1
ATOM 4501 C CA . GLN B 1 299 ? 0.756 -5.48 -18 1 83.19 299 GLN B CA 1
ATOM 4502 C C . GLN B 1 299 ? 0.468 -4.664 -16.75 1 83.19 299 GLN B C 1
ATOM 4504 O O . GLN B 1 299 ? -0.682 -4.309 -16.484 1 83.19 299 GLN B O 1
ATOM 4509 N N . VAL B 1 300 ? 1.485 -4.359 -16.031 1 77.69 300 VAL B N 1
ATOM 4510 C CA . VAL B 1 300 ? 1.309 -3.582 -14.812 1 77.69 300 VAL B CA 1
ATOM 4511 C C . VAL B 1 300 ? 0.825 -2.178 -15.156 1 77.69 300 VAL B C 1
ATOM 4513 O O . VAL B 1 300 ? -0.036 -1.622 -14.469 1 77.69 300 VAL B O 1
ATOM 4516 N N . VAL B 1 301 ? 1.325 -1.709 -16.219 1 81.5 301 VAL B N 1
ATOM 4517 C CA . VAL B 1 301 ? 0.884 -0.406 -16.703 1 81.5 301 VAL B CA 1
ATOM 4518 C C . VAL B 1 301 ? -0.604 -0.458 -17.047 1 81.5 301 VAL B C 1
ATOM 4520 O O . VAL B 1 301 ? -1.367 0.429 -16.656 1 81.5 301 VAL B O 1
ATOM 4523 N N . CYS B 1 302 ? -0.984 -1.485 -17.672 1 85.56 302 CYS B N 1
ATOM 4524 C CA . CYS B 1 302 ? -2.363 -1.625 -18.125 1 85.56 302 CYS B CA 1
ATOM 4525 C C . CYS B 1 302 ? -3.316 -1.772 -16.953 1 85.56 302 CYS B C 1
ATOM 4527 O O . CYS B 1 302 ? -4.43 -1.245 -16.969 1 85.56 302 CYS B O 1
ATOM 4529 N N . VAL B 1 303 ? -2.84 -2.395 -15.961 1 81.69 303 VAL B N 1
ATOM 4530 C CA . VAL B 1 303 ? -3.666 -2.535 -14.766 1 81.69 303 VAL B CA 1
ATOM 4531 C C . VAL B 1 303 ? -3.855 -1.172 -14.109 1 81.69 303 VAL B C 1
ATOM 4533 O O . VAL B 1 303 ? -4.957 -0.837 -13.664 1 81.69 303 VAL B O 1
ATOM 4536 N N . GLY B 1 304 ? -2.764 -0.465 -14.102 1 80.88 304 GLY B N 1
ATOM 4537 C CA . GLY B 1 304 ? -2.883 0.89 -13.586 1 80.88 304 GLY B CA 1
ATOM 4538 C C . GLY B 1 304 ? -3.855 1.746 -14.375 1 80.88 304 GLY B C 1
ATOM 4539 O O . GLY B 1 304 ? -4.695 2.436 -13.797 1 80.88 304 GLY B O 1
ATOM 4540 N N . LEU B 1 305 ? -3.789 1.646 -15.602 1 87.38 305 LEU B N 1
ATOM 4541 C CA . LEU B 1 305 ? -4.691 2.383 -16.484 1 87.38 305 LEU B CA 1
ATOM 4542 C C . LEU B 1 305 ? -6.133 1.923 -16.297 1 87.38 305 LEU B C 1
ATOM 4544 O O . LEU B 1 305 ? -7.059 2.738 -16.328 1 87.38 305 LEU B O 1
ATOM 4548 N N . LEU B 1 306 ? -6.273 0.665 -16.156 1 85.56 306 LEU B N 1
ATOM 4549 C CA . LEU B 1 306 ? -7.598 0.102 -15.922 1 85.56 306 LEU B CA 1
ATOM 4550 C C . LEU B 1 306 ? -8.227 0.692 -14.664 1 85.56 306 LEU B C 1
ATOM 4552 O O . LEU B 1 306 ? -9.406 1.058 -14.672 1 85.56 306 LEU B O 1
ATOM 4556 N N . LEU B 1 307 ? -7.441 0.791 -13.68 1 81.94 307 LEU B N 1
ATOM 4557 C CA . LEU B 1 307 ? -7.938 1.304 -12.406 1 81.94 307 LEU B CA 1
ATOM 4558 C C . LEU B 1 307 ? -8.391 2.754 -12.547 1 81.94 307 LEU B C 1
ATOM 4560 O O . LEU B 1 307 ? -9.492 3.107 -12.125 1 81.94 307 LEU B O 1
ATOM 4564 N N . ILE B 1 308 ? -7.586 3.516 -13.164 1 82.12 308 ILE B N 1
ATOM 4565 C CA . ILE B 1 308 ? -7.891 4.934 -13.336 1 82.12 308 ILE B CA 1
ATOM 4566 C C . ILE B 1 308 ? -9.109 5.09 -14.242 1 82.12 308 ILE B C 1
ATOM 4568 O O . ILE B 1 308 ? -10.023 5.859 -13.93 1 82.12 308 ILE B O 1
ATOM 4572 N N . ALA B 1 309 ? -9.141 4.363 -15.289 1 84.25 309 ALA B N 1
ATOM 4573 C CA . ALA B 1 309 ? -10.258 4.434 -16.234 1 84.25 309 ALA B CA 1
ATOM 4574 C C . ALA B 1 309 ? -11.562 4.02 -15.57 1 84.25 309 ALA B C 1
ATOM 4576 O O . ALA B 1 309 ? -12.594 4.668 -15.758 1 84.25 309 ALA B O 1
ATOM 4577 N N . ALA B 1 310 ? -11.539 3.018 -14.844 1 78.94 310 ALA B N 1
ATOM 4578 C CA . ALA B 1 310 ? -12.734 2.508 -14.18 1 78.94 310 ALA B CA 1
ATOM 4579 C C . ALA B 1 310 ? -13.297 3.531 -13.195 1 78.94 310 ALA B C 1
ATOM 4581 O O . ALA B 1 310 ? -14.508 3.705 -13.094 1 78.94 310 ALA B O 1
ATOM 4582 N N . LEU B 1 311 ? -12.422 4.16 -12.57 1 77.25 311 LEU B N 1
ATOM 4583 C CA . LEU B 1 311 ? -12.852 5.172 -11.609 1 77.25 311 LEU B CA 1
ATOM 4584 C C . LEU B 1 311 ? -13.492 6.363 -12.32 1 77.25 311 LEU B C 1
ATOM 4586 O O . LEU B 1 311 ? -14.469 6.934 -11.828 1 77.25 311 LEU B O 1
ATOM 4590 N N . LEU B 1 312 ? -12.945 6.691 -13.414 1 82.19 312 LEU B N 1
ATOM 4591 C CA . LEU B 1 312 ? -13.477 7.809 -14.195 1 82.19 312 LEU B CA 1
ATOM 4592 C C . LEU B 1 312 ? -14.875 7.488 -14.719 1 82.19 312 LEU B C 1
ATOM 4594 O O . LEU B 1 312 ? -15.766 8.344 -14.688 1 82.19 312 LEU B O 1
ATOM 4598 N N . ILE B 1 313 ? -15.039 6.293 -15.125 1 78.94 313 ILE B N 1
ATOM 4599 C CA . ILE B 1 313 ? -16.328 5.867 -15.672 1 78.94 313 ILE B CA 1
ATOM 4600 C C . ILE B 1 313 ? -17.375 5.828 -14.555 1 78.94 313 ILE B C 1
ATOM 4602 O O . ILE B 1 313 ? -18.5 6.281 -14.734 1 78.94 313 ILE B O 1
ATOM 4606 N N . ASP B 1 314 ? -16.984 5.281 -13.422 1 74.56 314 ASP B N 1
ATOM 4607 C CA . ASP B 1 314 ? -17.906 5.18 -12.289 1 74.56 314 ASP B CA 1
ATOM 4608 C C . ASP B 1 314 ? -18.359 6.559 -11.828 1 74.56 314 ASP B C 1
ATOM 4610 O O . ASP B 1 314 ? -19.531 6.75 -11.484 1 74.56 314 ASP B O 1
ATOM 4614 N N . ARG B 1 315 ? -17.469 7.461 -11.82 1 75.94 315 ARG B N 1
ATOM 4615 C CA . ARG B 1 315 ? -17.797 8.82 -11.406 1 75.94 315 ARG B CA 1
ATOM 4616 C C . ARG B 1 315 ? -18.797 9.461 -12.367 1 75.94 315 ARG B C 1
ATOM 4618 O O . ARG B 1 315 ? -19.75 10.102 -11.93 1 75.94 315 ARG B O 1
ATOM 4625 N N . ASN B 1 316 ? -18.5 9.312 -13.594 1 77.94 316 ASN B N 1
ATOM 4626 C CA . ASN B 1 316 ? -19.375 9.914 -14.609 1 77.94 316 ASN B CA 1
ATOM 4627 C C . ASN B 1 316 ? -20.781 9.328 -14.547 1 77.94 316 ASN B C 1
ATOM 4629 O O . ASN B 1 316 ? -21.766 10.047 -14.75 1 77.94 316 ASN B O 1
ATOM 4633 N N . ARG B 1 317 ? -20.875 8.109 -14.289 1 74.31 317 ARG B N 1
ATOM 4634 C CA . ARG B 1 317 ? -22.172 7.465 -14.195 1 74.31 317 ARG B CA 1
ATOM 4635 C C . ARG B 1 317 ? -22.938 7.953 -12.977 1 74.31 317 ARG B C 1
ATOM 4637 O O . ARG B 1 317 ? -24.156 8.18 -13.039 1 74.31 317 ARG B O 1
ATOM 4644 N N . LYS B 1 318 ? -22.266 8.102 -11.914 1 72.88 318 LYS B N 1
ATOM 4645 C CA . LYS B 1 318 ? -22.891 8.594 -10.695 1 72.88 318 LYS B CA 1
ATOM 4646 C C . LYS B 1 318 ? -23.344 10.047 -10.852 1 72.88 318 LYS B C 1
ATOM 4648 O O . LYS B 1 318 ? -24.406 10.43 -10.375 1 72.88 318 LYS B O 1
ATOM 4653 N N . GLN B 1 319 ? -22.531 10.805 -11.469 1 73.06 319 GLN B N 1
ATOM 4654 C CA . GLN B 1 319 ? -22.875 12.195 -11.711 1 73.06 319 GLN B CA 1
ATOM 4655 C C . GLN B 1 319 ? -24.078 12.305 -12.648 1 73.06 319 GLN B C 1
ATOM 4657 O O . GLN B 1 319 ? -24.969 13.141 -12.438 1 73.06 319 GLN B O 1
ATOM 4662 N N . ALA B 1 320 ? -24.109 11.477 -13.609 1 67.31 320 ALA B N 1
ATOM 4663 C CA . ALA B 1 320 ? -25.219 11.477 -14.555 1 67.31 320 ALA B CA 1
ATOM 4664 C C . ALA B 1 320 ? -26.516 11.094 -13.867 1 67.31 320 ALA B C 1
ATOM 4666 O O . ALA B 1 320 ? -27.578 11.664 -14.172 1 67.31 320 ALA B O 1
ATOM 4667 N N . SER B 1 321 ? -26.438 10.164 -13.016 1 65.44 321 SER B N 1
ATOM 4668 C CA . SER B 1 321 ? -27.625 9.742 -12.281 1 65.44 321 SER B CA 1
ATOM 4669 C C . SER B 1 321 ? -28.141 10.852 -11.367 1 65.44 321 SER B C 1
ATOM 4671 O O . SER B 1 321 ? -29.344 10.984 -11.156 1 65.44 321 SER B O 1
ATOM 4673 N N . ARG B 1 322 ? -27.188 11.625 -10.852 1 64.06 322 ARG B N 1
ATOM 4674 C CA . ARG B 1 322 ? -27.562 12.734 -9.984 1 64.06 322 ARG B CA 1
ATOM 4675 C C . ARG B 1 322 ? -28.219 13.859 -10.781 1 64.06 322 ARG B C 1
ATOM 4677 O O . ARG B 1 322 ? -29.125 14.531 -10.297 1 64.06 322 ARG B O 1
ATOM 4684 N N . ASP B 1 323 ? -27.734 14.031 -11.945 1 65.25 323 ASP B N 1
ATOM 4685 C CA . ASP B 1 323 ? -28.266 15.102 -12.789 1 65.25 323 ASP B CA 1
ATOM 4686 C C . ASP B 1 323 ? -29.656 14.75 -13.305 1 65.25 323 ASP B C 1
ATOM 4688 O O . ASP B 1 323 ? -30.484 15.641 -13.523 1 65.25 323 ASP B O 1
ATOM 4692 N N . ILE B 1 324 ? -29.844 13.539 -13.445 1 57.06 324 ILE B N 1
ATOM 4693 C CA . ILE B 1 324 ? -31.156 13.117 -13.93 1 57.06 324 ILE B CA 1
ATOM 4694 C C . ILE B 1 324 ? -32.156 13.086 -12.773 1 57.06 324 ILE B C 1
ATOM 4696 O O . ILE B 1 324 ? -33.344 13.336 -12.961 1 57.06 324 ILE B O 1
ATOM 4700 N N . ALA B 1 325 ? -31.688 13.039 -11.602 1 50.22 325 ALA B N 1
ATOM 4701 C CA . ALA B 1 325 ? -32.625 13.039 -10.469 1 50.22 325 ALA B CA 1
ATOM 4702 C C . ALA B 1 325 ? -32.938 14.469 -10.031 1 50.22 325 ALA B C 1
ATOM 4704 O O . ALA B 1 325 ? -34.094 14.766 -9.68 1 50.22 325 ALA B O 1
#

pLDDT: mean 87.15, std 13.72, range [32.31, 98.44]

Sequence (650 aa):
MTDQTVHATTVAPAALLRRIPGVTFILVGMIVLFAVGNPRFLSAVNLTNIGLQASLLLMLALPMTLIILTAGLDLSVGALLGLCGVVIAALLVAGWSLPAAVAAAMLVGLVAGAVNGFLVGYLGLPAFVVTLGTMGLCEGLSLVITNGDPIGGFTPVLEAFYRSTLFAVPTPVLVAATLYGLLSLLLYRTRFGNYVFAIGGNKDALHLAGINANLVHMGVYLLCSLTVALSALLLLGRTNSAHPSVAVGMEFEAIAAVVLGGTSFEKGQGWLFGTVLGVLAISVLRNGLNVLSVEPSLQVVCVGLLLIAALLIDRNRKQASRDIAMTDQTVHATTVAPAALLRRIPGVTFILVGMIVLFAVGNPRFLSAVNLTNIGLQASLLLMLALPMTLIILTAGLDLSVGALLGLCGVVIAALLVAGWSLPAAVAAAMLVGLVAGAVNGFLVGYLGLPAFVVTLGTMGLCEGLSLVITNGDPIGGFTPVLEAFYRSTLFAVPTPVLVAATLYGLLSLLLYRTRFGNYVFAIGGNKDALHLAGINANLVHMGVYLLCSLTVALSALLLLGRTNSAHPSVAVGMEFEAIAAVVLGGTSFEKGQGWLFGTVLGVLAISVLRNGLNVLSVEPSLQVVCVGLLLIAALLIDRNRKQASRDIA

Nearest PDB structures (foldseek):
  2nq2-assembly1_A  TM=5.754E-01  e=2.167E-03  Haemophilus influenzae
  2nq2-assembly1_B  TM=5.885E-01  e=3.456E-03  Haemophilus influenzae
  4dbl-assembly2_F  TM=5.760E-01  e=1.660E-02  Escherichia coli K-12
  5b57-assembly1_A  TM=5.053E-01  e=1.572E-01  Burkholderia cenocepacia J2315
  2nq2-assembly1_B  TM=5.883E-01  e=2.069E-03  Haemophilus influenzae